Protein AF-A0A017HQA5-F1 (afdb_monomer_lite)

Radius of gyration: 34.14 Å; chains: 1; bounding box: 78×92×101 Å

Structure (mmCIF, N/CA/C/O backbone):
data_AF-A0A017HQA5-F1
#
_entry.id   AF-A0A017HQA5-F1
#
loop_
_atom_site.group_PDB
_atom_site.id
_atom_site.type_symbol
_atom_site.label_atom_id
_atom_site.label_alt_id
_atom_site.label_comp_id
_atom_site.label_asym_id
_atom_site.label_entity_id
_atom_site.label_seq_id
_atom_site.pdbx_PDB_ins_code
_atom_site.Cartn_x
_atom_site.Cartn_y
_atom_site.Cartn_z
_atom_site.occupancy
_atom_site.B_iso_or_equiv
_atom_site.auth_seq_id
_atom_site.auth_comp_id
_atom_site.auth_asym_id
_atom_site.auth_atom_id
_atom_site.pdbx_PDB_model_num
ATOM 1 N N . MET A 1 1 ? -9.708 12.525 31.721 1.00 75.81 1 MET A N 1
ATOM 2 C CA . MET A 1 1 ? -10.571 11.351 31.418 1.00 75.81 1 MET A CA 1
ATOM 3 C C . MET A 1 1 ? -10.784 11.316 29.911 1.00 75.81 1 MET A C 1
ATOM 5 O O . MET A 1 1 ? -10.902 12.390 29.334 1.00 75.81 1 MET A O 1
ATOM 9 N N . VAL A 1 2 ? -10.803 10.140 29.279 1.00 85.31 2 VAL A N 1
ATOM 10 C CA . VAL A 1 2 ? -11.049 10.003 27.831 1.00 85.31 2 VAL A CA 1
ATOM 11 C C . VAL A 1 2 ? -12.252 9.086 27.614 1.00 85.31 2 VAL A C 1
ATOM 13 O O . VAL A 1 2 ? -12.322 8.033 28.242 1.00 85.31 2 VAL A O 1
ATOM 16 N N . ASN A 1 3 ? -13.196 9.487 26.760 1.00 84.00 3 ASN A N 1
ATOM 17 C CA . ASN A 1 3 ? -14.328 8.661 26.336 1.00 84.00 3 ASN A CA 1
ATOM 18 C C . ASN A 1 3 ? -14.228 8.397 24.829 1.00 84.00 3 ASN A C 1
ATOM 20 O O . ASN A 1 3 ? -14.405 9.314 24.028 1.00 84.00 3 ASN A O 1
ATOM 24 N N . SER A 1 4 ? -13.961 7.144 24.461 1.00 80.88 4 SER A N 1
ATOM 25 C CA . SER A 1 4 ? -13.794 6.682 23.076 1.00 80.88 4 SER A CA 1
ATOM 26 C C . SER A 1 4 ? -14.919 5.785 22.572 1.00 80.88 4 SER A C 1
ATOM 28 O O . SER A 1 4 ? -14.740 5.077 21.587 1.00 80.88 4 SER A O 1
ATOM 30 N N . THR A 1 5 ? -16.093 5.823 23.207 1.00 75.62 5 THR A N 1
ATOM 31 C CA . THR A 1 5 ? -17.239 4.988 22.800 1.00 75.62 5 THR A CA 1
ATOM 32 C C . THR A 1 5 ? -17.680 5.267 21.353 1.00 75.62 5 THR A C 1
ATOM 34 O O . THR A 1 5 ? -18.216 4.387 20.690 1.00 75.62 5 THR A O 1
ATOM 37 N N . ASN A 1 6 ? -17.428 6.481 20.847 1.00 78.62 6 ASN A N 1
ATOM 38 C CA . ASN A 1 6 ? -17.595 6.843 19.442 1.00 78.62 6 ASN A CA 1
ATOM 39 C C . ASN A 1 6 ? -16.247 7.320 18.860 1.00 78.62 6 ASN A C 1
ATOM 41 O O . ASN A 1 6 ? -15.822 8.429 19.190 1.00 78.62 6 ASN A O 1
ATOM 45 N N . PRO A 1 7 ? -15.591 6.547 17.973 1.00 81.56 7 PRO A N 1
ATOM 46 C CA . PRO A 1 7 ? -14.342 6.950 17.324 1.00 81.56 7 PRO A CA 1
ATOM 47 C C . PRO A 1 7 ? -14.441 8.259 16.532 1.00 81.56 7 PRO A C 1
ATOM 49 O O . PRO A 1 7 ? -13.466 8.998 16.470 1.00 81.56 7 PRO A O 1
ATOM 52 N N . ALA A 1 8 ? -15.610 8.589 15.973 1.00 81.75 8 ALA A N 1
ATOM 53 C CA . ALA A 1 8 ? -15.820 9.846 15.249 1.00 81.75 8 ALA A CA 1
ATOM 54 C C . ALA A 1 8 ? -15.959 11.068 16.178 1.00 81.75 8 ALA A C 1
ATOM 56 O O . ALA A 1 8 ? -15.953 12.209 15.722 1.00 81.75 8 ALA A O 1
ATOM 57 N N . ALA A 1 9 ? -16.102 10.844 17.486 1.00 87.12 9 ALA A N 1
ATOM 58 C CA . ALA A 1 9 ? -16.294 11.888 18.482 1.00 87.12 9 ALA A CA 1
ATOM 59 C C . ALA A 1 9 ? -15.669 11.481 19.825 1.00 87.12 9 ALA A C 1
ATOM 61 O O . ALA A 1 9 ? -16.358 11.361 20.840 1.00 87.12 9 ALA A O 1
ATOM 62 N N . VAL A 1 10 ? -14.352 11.260 19.834 1.00 90.56 10 VAL A N 1
ATOM 63 C CA . VAL A 1 10 ? -13.620 10.929 21.061 1.00 90.56 10 VAL A CA 1
ATOM 64 C C . VAL A 1 10 ? -13.507 12.179 21.922 1.00 90.56 10 VAL A C 1
ATOM 66 O O . VAL A 1 10 ? -12.985 13.204 21.480 1.00 90.56 10 VAL A O 1
ATOM 69 N N . VAL A 1 11 ? -13.992 12.091 23.159 1.00 93.44 11 VAL A N 1
ATOM 70 C CA . VAL A 1 11 ? -14.044 13.218 24.096 1.00 93.44 11 VAL A CA 1
ATOM 71 C C . VAL A 1 11 ? -12.871 13.146 25.066 1.00 93.44 11 VAL A C 1
ATOM 73 O O . VAL A 1 11 ? -12.686 12.146 25.764 1.00 93.44 11 VAL A O 1
ATOM 76 N N . PHE A 1 12 ? -12.119 14.238 25.159 1.00 94.81 12 PHE A N 1
ATOM 77 C CA . PHE A 1 12 ? -11.008 14.417 26.087 1.00 94.81 12 PHE A CA 1
ATOM 78 C C . PHE A 1 12 ? -11.384 15.457 27.137 1.00 94.81 12 PHE A C 1
ATOM 80 O O . PHE A 1 12 ? -11.671 16.601 26.803 1.00 94.81 12 PHE A O 1
ATOM 87 N N . GLN A 1 13 ? -11.364 15.064 28.409 1.00 95.06 13 GLN A N 1
ATOM 88 C CA . GLN A 1 13 ? -11.555 15.958 29.550 1.00 95.06 13 GLN A CA 1
ATOM 89 C C . GLN A 1 13 ? -10.198 16.405 30.089 1.00 95.06 13 GLN A C 1
ATOM 91 O O . GLN A 1 13 ? -9.410 15.562 30.543 1.00 95.06 13 GLN A O 1
ATOM 96 N N . VAL A 1 14 ? -9.987 17.719 30.109 1.00 94.25 14 VAL A N 1
ATOM 97 C CA . VAL A 1 14 ? -8.824 18.385 30.694 1.00 94.25 14 VAL A CA 1
ATOM 98 C C . VAL A 1 14 ? -9.236 18.984 32.037 1.00 94.25 14 VAL A C 1
ATOM 100 O O . VAL A 1 14 ? -10.282 19.617 32.147 1.00 94.25 14 VAL A O 1
ATOM 103 N N . ASN A 1 15 ? -8.434 18.747 33.073 1.00 92.50 15 ASN A N 1
ATOM 104 C CA . ASN A 1 15 ? -8.680 19.227 34.432 1.00 92.50 15 ASN A CA 1
ATOM 105 C C . ASN A 1 15 ? -7.419 19.906 34.970 1.00 92.50 15 ASN A C 1
ATOM 107 O O . ASN A 1 15 ? -6.316 19.549 34.560 1.00 92.50 15 ASN A O 1
ATOM 111 N N . GLY A 1 16 ? -7.590 20.817 35.931 1.00 91.12 16 GLY A N 1
ATOM 112 C CA . GLY A 1 16 ? -6.470 21.447 36.636 1.00 91.12 16 GLY A CA 1
ATOM 113 C C . GLY A 1 16 ? -5.692 22.457 35.795 1.00 91.12 16 GLY A C 1
ATOM 114 O O . GLY A 1 16 ? -4.492 22.600 35.992 1.00 91.12 16 GLY A O 1
ATOM 115 N N . LEU A 1 17 ? -6.357 23.120 34.844 1.00 91.56 17 LEU A N 1
ATOM 116 C CA . LEU A 1 17 ? -5.768 24.269 34.162 1.00 91.56 17 LEU A CA 1
ATOM 117 C C . LEU A 1 17 ? -5.743 25.469 35.103 1.00 91.56 17 LEU A C 1
ATOM 119 O O . LEU A 1 17 ? -6.729 25.725 35.797 1.00 91.56 17 LEU A O 1
ATOM 123 N N . ASP A 1 18 ? -4.628 26.190 35.092 1.00 90.75 18 ASP A N 1
ATOM 124 C CA . ASP A 1 18 ? -4.536 27.500 35.722 1.00 90.75 18 ASP A CA 1
ATOM 125 C C . ASP A 1 18 ? -5.281 28.548 34.872 1.00 90.75 18 ASP A C 1
ATOM 127 O O . ASP A 1 18 ? -5.543 28.364 33.679 1.00 90.75 18 ASP A O 1
ATOM 131 N N . SER A 1 19 ? -5.670 29.638 35.516 1.00 90.81 19 SER A N 1
ATOM 132 C CA . SER A 1 19 ? -6.406 30.763 34.948 1.00 90.81 19 SER A CA 1
ATOM 133 C C . SER A 1 19 ? -5.619 31.579 33.918 1.00 90.81 19 SER A C 1
ATOM 135 O O . SER A 1 19 ? -6.230 32.309 33.139 1.00 90.81 19 SER A O 1
ATOM 137 N N . ASP A 1 20 ? -4.294 31.450 33.892 1.00 92.25 20 ASP A N 1
ATOM 138 C CA . ASP A 1 20 ? -3.373 32.198 33.029 1.00 92.25 20 ASP A CA 1
ATOM 139 C C . ASP A 1 20 ? -2.928 31.431 31.766 1.00 92.25 20 ASP A C 1
ATOM 141 O O . ASP A 1 20 ? -2.154 31.953 30.956 1.00 92.25 20 ASP A O 1
ATOM 145 N N . ILE A 1 21 ? -3.448 30.217 31.537 1.00 94.62 21 ILE A N 1
ATOM 146 C CA . ILE A 1 21 ? -3.132 29.422 30.343 1.00 94.62 21 ILE A CA 1
ATOM 147 C C . ILE A 1 21 ? -3.603 30.141 29.070 1.00 94.62 21 ILE A C 1
ATOM 149 O O . ILE A 1 21 ? -4.790 30.395 28.873 1.00 94.62 21 ILE A O 1
ATOM 153 N N . GLN A 1 22 ? -2.663 30.395 28.155 1.00 94.50 22 GLN A N 1
ATOM 154 C CA . GLN A 1 22 ? -2.901 31.098 26.890 1.00 94.50 22 GLN A CA 1
ATOM 155 C C . GLN A 1 22 ? -3.155 30.147 25.723 1.00 94.50 22 GLN A C 1
ATOM 157 O O . GLN A 1 22 ? -3.955 30.437 24.834 1.00 94.50 22 GLN A O 1
ATOM 162 N N . THR A 1 23 ? -2.450 29.012 25.682 1.00 95.38 23 THR A N 1
ATOM 163 C CA . THR A 1 23 ? -2.577 28.063 24.568 1.00 95.38 23 THR A CA 1
ATOM 164 C C . THR A 1 23 ? -2.607 26.625 25.047 1.00 95.38 23 THR A C 1
ATOM 166 O O . THR A 1 23 ? -1.906 26.241 25.984 1.00 95.38 23 THR A O 1
ATOM 169 N N . ILE A 1 24 ? -3.417 25.830 24.353 1.00 96.62 24 ILE A N 1
ATOM 170 C CA . ILE A 1 24 ? -3.541 24.392 24.543 1.00 96.62 24 ILE A CA 1
ATOM 171 C C . ILE A 1 24 ? -3.393 23.759 23.167 1.00 96.62 24 ILE A C 1
ATOM 173 O O . ILE A 1 24 ? -4.122 24.096 22.230 1.00 96.62 24 ILE A O 1
ATOM 177 N N . THR A 1 25 ? -2.446 22.838 23.049 1.00 97.19 25 THR A N 1
ATOM 178 C CA . THR A 1 25 ? -2.226 22.068 21.828 1.00 97.19 25 THR A CA 1
ATOM 179 C C . THR A 1 25 ? -2.248 20.578 22.123 1.00 97.19 25 THR A C 1
ATOM 181 O O . THR A 1 25 ? -1.832 20.148 23.198 1.00 97.19 25 THR A O 1
ATOM 184 N N . VAL A 1 26 ? -2.740 19.786 21.175 1.00 96.44 26 VAL A N 1
ATOM 185 C CA . VAL A 1 26 ? -2.754 18.324 21.254 1.00 96.44 26 VAL A CA 1
ATOM 186 C C . VAL A 1 26 ? -2.064 17.733 20.033 1.00 96.44 26 VAL A C 1
ATOM 188 O O . VAL A 1 26 ? -2.249 18.220 18.922 1.00 96.44 26 VAL A O 1
ATOM 191 N N . SER A 1 27 ? -1.289 16.672 20.220 1.00 95.06 27 SER A N 1
ATOM 192 C CA . SER A 1 27 ? -0.818 15.818 19.131 1.00 95.06 27 SER A CA 1
ATOM 193 C C . SER A 1 27 ? -1.185 14.362 19.387 1.00 95.06 27 SER A C 1
ATOM 195 O O . SER A 1 27 ? -1.271 13.916 20.531 1.00 95.06 27 SER A O 1
ATOM 197 N N . PHE A 1 28 ? -1.400 13.609 18.310 1.00 93.25 28 PHE A N 1
ATOM 198 C CA . PHE A 1 28 ? -1.734 12.186 18.365 1.00 93.25 28 PHE A CA 1
ATOM 199 C C . PHE A 1 28 ? -0.606 11.367 17.746 1.00 93.25 28 PHE A C 1
ATOM 201 O O . PHE A 1 28 ? -0.138 11.691 16.657 1.00 93.25 28 PHE A O 1
ATOM 208 N N . ASN A 1 29 ? -0.149 10.322 18.442 1.00 90.00 29 ASN A N 1
ATOM 209 C CA . ASN A 1 29 ? 0.908 9.406 17.989 1.00 90.00 29 ASN A CA 1
ATOM 210 C C . ASN A 1 29 ? 2.200 10.114 17.526 1.00 90.00 29 ASN A C 1
ATOM 212 O O . ASN A 1 29 ? 2.869 9.663 16.600 1.00 90.00 29 ASN A O 1
ATOM 216 N N . GLY A 1 30 ? 2.547 11.243 18.157 1.00 87.44 30 GLY A N 1
ATOM 217 C CA . GLY A 1 30 ? 3.719 12.047 17.788 1.00 87.44 30 GLY A CA 1
ATOM 218 C C . GLY A 1 30 ? 3.554 12.878 16.508 1.00 87.44 30 GLY A C 1
ATOM 219 O O . GLY A 1 30 ? 4.540 13.413 16.008 1.00 87.44 30 GLY A O 1
ATOM 220 N N . GLY A 1 31 ? 2.332 12.987 15.979 1.00 89.75 31 GLY A N 1
ATOM 221 C CA . GLY A 1 31 ? 2.004 13.833 14.835 1.00 89.75 31 GLY A CA 1
ATOM 222 C C . GLY A 1 31 ? 2.080 15.335 15.131 1.00 89.75 31 GLY A C 1
ATOM 223 O O . GLY A 1 31 ? 2.508 15.776 16.199 1.00 89.75 31 GLY A O 1
ATOM 224 N N . THR A 1 32 ? 1.646 16.138 14.160 1.00 92.88 32 THR A N 1
ATOM 225 C CA . THR A 1 32 ? 1.611 17.601 14.274 1.00 92.88 32 THR A CA 1
ATOM 226 C C . THR A 1 32 ? 0.712 18.043 15.430 1.00 92.88 32 THR A C 1
ATOM 228 O O . THR A 1 32 ? -0.376 17.504 15.619 1.00 92.88 32 THR A O 1
ATOM 231 N N . ALA A 1 33 ? 1.174 19.023 16.211 1.00 94.50 33 ALA A N 1
ATOM 232 C CA . ALA A 1 33 ? 0.385 19.609 17.286 1.00 94.50 33 ALA A CA 1
ATOM 233 C C . ALA A 1 33 ? -0.675 20.565 16.723 1.00 94.50 33 ALA A C 1
ATOM 235 O O . ALA A 1 33 ? -0.372 21.438 15.910 1.00 94.50 33 ALA A O 1
ATOM 236 N N . GLU A 1 34 ? -1.907 20.418 17.192 1.00 95.56 34 GLU A N 1
ATOM 237 C CA . GLU A 1 34 ? -3.057 21.227 16.803 1.00 95.56 34 GLU A CA 1
ATOM 238 C C . GLU A 1 34 ? -3.574 22.024 17.992 1.00 95.56 34 GLU A C 1
ATOM 240 O O . GLU A 1 34 ? -3.666 21.496 19.100 1.00 95.56 34 GLU A O 1
ATOM 245 N N . ALA A 1 35 ? -3.980 23.273 17.766 1.00 95.56 35 ALA A N 1
ATOM 246 C CA . ALA A 1 35 ? -4.669 24.049 18.788 1.00 95.56 35 ALA A CA 1
ATOM 247 C C . ALA A 1 35 ? -6.052 23.450 19.095 1.00 95.56 35 ALA A C 1
ATOM 249 O O . ALA A 1 35 ? -6.793 23.043 18.191 1.00 95.56 35 ALA A O 1
ATOM 250 N N . VAL A 1 36 ? -6.413 23.421 20.377 1.00 95.75 36 VAL A N 1
ATOM 251 C CA . VAL A 1 36 ? -7.738 22.997 20.840 1.00 95.75 36 VAL A CA 1
ATOM 252 C C . VAL A 1 36 ? -8.373 24.077 21.697 1.00 95.75 36 VAL A C 1
ATOM 254 O O . VAL A 1 36 ? -7.714 24.729 22.503 1.00 95.75 36 VAL A O 1
ATOM 257 N N . THR A 1 37 ? -9.680 24.237 21.536 1.00 94.44 37 THR A N 1
ATOM 258 C CA . THR A 1 37 ? -10.511 25.042 22.427 1.00 94.44 37 THR A CA 1
ATOM 259 C C . THR A 1 37 ? -11.331 24.092 23.282 1.00 94.44 37 THR A C 1
ATOM 261 O O . THR A 1 37 ? -11.856 23.100 22.771 1.00 94.44 37 THR A O 1
ATOM 264 N N . LEU A 1 38 ? -11.412 24.383 24.578 1.00 94.75 38 LEU A N 1
ATOM 265 C CA . LEU A 1 38 ? -12.225 23.611 25.504 1.00 94.75 38 LEU A CA 1
ATOM 266 C C . LEU A 1 38 ? -13.645 24.175 25.567 1.00 94.75 38 LEU A C 1
ATOM 268 O O . LEU A 1 38 ? -13.845 25.386 25.473 1.00 94.75 38 LEU A O 1
ATOM 272 N N . ASP A 1 39 ? -14.626 23.295 25.734 1.00 94.12 39 ASP A N 1
ATOM 273 C CA . ASP A 1 39 ? -15.993 23.678 26.067 1.00 94.12 39 ASP A CA 1
ATOM 274 C C . ASP A 1 39 ? -16.103 24.176 27.522 1.00 94.12 39 ASP A C 1
ATOM 276 O O . ASP A 1 39 ? -15.140 24.160 28.295 1.00 94.12 39 ASP A O 1
ATOM 280 N N . ALA A 1 40 ? -17.304 24.607 27.917 1.00 92.44 40 ALA A N 1
ATOM 281 C CA . ALA A 1 40 ? -17.578 25.103 29.269 1.00 92.44 40 ALA A CA 1
ATOM 282 C C . ALA A 1 40 ? -17.331 24.055 30.373 1.00 92.44 40 ALA A C 1
ATOM 284 O O . ALA A 1 40 ? -17.297 24.393 31.554 1.00 92.44 40 ALA A O 1
ATOM 285 N N . GLN A 1 41 ? -17.178 22.783 30.004 1.00 93.19 41 GLN A N 1
ATOM 286 C CA . GLN A 1 41 ? -16.882 21.681 30.904 1.00 93.19 41 GLN A CA 1
ATOM 287 C C . GLN A 1 41 ? -15.404 21.276 30.858 1.00 93.19 41 GLN A C 1
ATOM 289 O O . GLN A 1 41 ? -15.051 20.291 31.500 1.00 93.19 41 GLN A O 1
ATOM 294 N N . GLY A 1 42 ? -14.534 21.998 30.145 1.00 94.19 42 GLY A N 1
ATOM 295 C CA . GLY A 1 42 ? -13.107 21.685 30.045 1.00 94.19 42 GLY A CA 1
ATOM 296 C C . GLY A 1 42 ? -12.798 20.528 29.091 1.00 94.19 42 GLY A C 1
ATOM 297 O O . GLY A 1 42 ? -11.811 19.814 29.285 1.00 94.19 42 GLY A O 1
ATOM 298 N N . ARG A 1 43 ? -13.643 20.288 28.083 1.00 95.69 43 ARG A N 1
ATOM 299 C CA . ARG A 1 43 ? -13.491 19.167 27.147 1.00 95.69 43 ARG A CA 1
ATOM 300 C C . ARG A 1 43 ? -13.233 19.630 25.731 1.00 95.69 43 ARG A C 1
ATOM 302 O O . ARG A 1 43 ? -13.685 20.688 25.316 1.00 95.69 43 ARG A O 1
ATOM 309 N N . PHE A 1 44 ? -12.588 18.775 24.955 1.00 95.62 44 PHE A N 1
ATOM 310 C CA . PHE A 1 44 ? -12.572 18.890 23.504 1.00 95.62 44 PHE A CA 1
ATOM 311 C C . PHE A 1 44 ? -12.888 17.540 22.866 1.00 95.62 44 PHE A C 1
ATOM 313 O O . PHE A 1 44 ? -12.717 16.486 23.481 1.00 95.62 44 PHE A O 1
ATOM 320 N N . THR A 1 45 ? -13.356 17.584 21.621 1.00 93.69 45 THR A N 1
ATOM 321 C CA . THR A 1 45 ? -13.686 16.390 20.837 1.00 93.69 45 THR A CA 1
ATOM 322 C C . THR A 1 45 ? -12.769 16.290 19.624 1.00 93.69 45 THR A C 1
ATOM 324 O O . THR A 1 45 ? -12.423 17.307 19.006 1.00 93.69 45 THR A O 1
ATOM 327 N N . ARG A 1 46 ? -12.366 15.064 19.281 1.00 93.56 46 ARG A N 1
ATOM 328 C CA . ARG A 1 46 ? -11.615 14.760 18.062 1.00 93.56 46 ARG A CA 1
ATOM 329 C C . ARG A 1 46 ? -12.171 13.533 17.355 1.00 93.56 46 ARG A C 1
ATOM 331 O O . ARG A 1 46 ? -12.540 12.550 17.995 1.00 93.56 46 ARG A O 1
ATOM 338 N N . ASP A 1 47 ? -12.205 13.620 16.032 1.00 87.62 47 ASP A N 1
ATOM 339 C CA . ASP A 1 47 ? -12.486 12.486 15.165 1.00 87.62 47 ASP A CA 1
ATOM 340 C C . ASP A 1 47 ? -11.210 11.650 15.029 1.00 87.62 47 ASP A C 1
ATOM 342 O O . ASP A 1 47 ? -10.216 12.082 14.444 1.00 87.62 47 ASP A O 1
ATOM 346 N N . LEU A 1 48 ? -11.238 10.462 15.621 1.00 86.69 48 LEU A N 1
ATOM 347 C CA . LEU A 1 48 ? -10.192 9.452 15.536 1.00 86.69 48 LEU A CA 1
ATOM 348 C C . LEU A 1 48 ? -10.697 8.209 14.788 1.00 86.69 48 LEU A C 1
ATOM 350 O O . LEU A 1 48 ? -10.113 7.141 14.927 1.00 86.69 48 LEU A O 1
ATOM 354 N N . SER A 1 49 ? -11.760 8.321 13.983 1.00 76.25 49 SER A N 1
ATOM 355 C CA . SER A 1 49 ? -12.348 7.203 13.226 1.00 76.25 49 SER A CA 1
ATOM 356 C C . SER A 1 49 ? -11.413 6.625 12.159 1.00 76.25 49 SER A C 1
ATOM 358 O O . SER A 1 49 ? -11.559 5.470 11.761 1.00 76.25 49 SER A O 1
ATOM 360 N N . SER A 1 50 ? -10.421 7.410 11.733 1.00 75.31 50 SER A N 1
ATOM 361 C CA . SER A 1 50 ? -9.325 6.979 10.857 1.00 75.31 50 SER A CA 1
ATOM 362 C C . SER A 1 50 ? -8.179 6.282 11.599 1.00 75.31 50 SER A C 1
ATOM 364 O O . SER A 1 50 ? -7.242 5.801 10.964 1.00 75.31 50 SER A O 1
ATOM 366 N N . GLN A 1 51 ? -8.223 6.256 12.932 1.00 79.50 51 GLN A N 1
ATOM 367 C CA . GLN A 1 51 ? -7.228 5.621 13.787 1.00 79.50 51 GLN A CA 1
ATOM 368 C C . GLN A 1 51 ? -7.770 4.296 14.329 1.00 79.50 51 GLN A C 1
ATOM 370 O O . GLN A 1 51 ? -8.977 4.077 14.418 1.00 79.50 51 GLN A O 1
ATOM 375 N N . ALA A 1 52 ? -6.860 3.413 14.721 1.00 74.00 52 ALA A N 1
ATOM 376 C CA . ALA A 1 52 ? -7.178 2.109 15.277 1.00 74.00 52 ALA A CA 1
ATOM 377 C C . ALA A 1 52 ? -6.189 1.732 16.377 1.00 74.00 52 ALA A C 1
ATOM 379 O O . ALA A 1 52 ? -5.033 2.160 16.355 1.00 74.00 52 ALA A O 1
ATOM 380 N N . GLY A 1 53 ? -6.638 0.904 17.320 1.00 74.19 53 GLY A N 1
ATOM 381 C CA . GLY A 1 53 ? -5.791 0.424 18.405 1.00 74.19 53 GLY A CA 1
ATOM 382 C C . GLY A 1 53 ? -5.425 1.535 19.390 1.00 74.19 53 GLY A C 1
ATOM 383 O O . GLY A 1 53 ? -6.219 2.439 19.655 1.00 74.19 53 GLY A O 1
ATOM 384 N N . THR A 1 54 ? -4.238 1.446 19.989 1.00 85.75 54 THR A N 1
ATOM 385 C CA . THR A 1 54 ? -3.791 2.411 21.001 1.00 85.75 54 THR A CA 1
ATOM 386 C C . THR A 1 54 ? -3.317 3.704 20.346 1.00 85.75 54 THR A C 1
ATOM 388 O O . THR A 1 54 ? -2.291 3.731 19.671 1.00 85.75 54 THR A O 1
ATOM 391 N N . VAL A 1 55 ? -4.035 4.791 20.610 1.00 90.56 55 VAL A N 1
ATOM 392 C CA . VAL A 1 55 ? -3.654 6.156 20.249 1.00 90.56 55 VAL A CA 1
ATOM 393 C C . VAL A 1 55 ? -3.123 6.869 21.489 1.00 90.56 55 VAL A C 1
ATOM 395 O O . VAL A 1 55 ? -3.778 6.893 22.532 1.00 90.56 55 VAL A O 1
ATOM 398 N N . THR A 1 56 ? -1.949 7.486 21.375 1.00 93.75 56 THR A N 1
ATOM 399 C CA . THR A 1 56 ? -1.371 8.336 22.424 1.00 93.75 56 THR A CA 1
ATOM 400 C C . THR A 1 56 ? -1.657 9.796 22.106 1.00 93.75 56 THR A C 1
ATOM 402 O O . THR A 1 56 ? -1.148 10.323 21.118 1.00 93.75 56 THR A O 1
ATOM 405 N N . ALA A 1 57 ? -2.446 10.455 22.950 1.00 95.00 57 ALA A N 1
ATOM 406 C CA . ALA A 1 57 ? -2.670 11.892 22.909 1.00 95.00 57 ALA A CA 1
ATOM 407 C C . ALA A 1 57 ? -1.670 12.590 23.839 1.00 95.00 57 ALA A C 1
ATOM 409 O O . ALA A 1 57 ? -1.630 12.291 25.033 1.00 95.00 57 ALA A O 1
ATOM 410 N N . ASN A 1 58 ? -0.877 13.516 23.306 1.00 96.06 58 ASN A N 1
ATOM 411 C CA . ASN A 1 58 ? 0.012 14.378 24.077 1.00 96.06 58 ASN A CA 1
ATOM 412 C C . ASN A 1 58 ? -0.560 15.796 24.097 1.00 96.06 58 ASN A C 1
ATOM 414 O O . ASN A 1 58 ? -0.725 16.411 23.045 1.00 96.06 58 ASN A O 1
ATOM 418 N N . LEU A 1 59 ? -0.874 16.296 25.286 1.00 96.12 59 LEU A N 1
ATOM 419 C CA . LEU A 1 59 ? -1.391 17.637 25.508 1.00 96.12 59 LEU A CA 1
ATOM 420 C C . LEU A 1 59 ? -0.257 18.523 26.016 1.00 96.12 59 LEU A C 1
ATOM 422 O O . LEU A 1 59 ? 0.411 18.174 26.989 1.00 96.12 59 LEU A O 1
ATOM 426 N N . VAL A 1 60 ? -0.076 19.683 25.394 1.00 96.75 60 VAL A N 1
ATOM 427 C CA . VAL A 1 60 ? 0.887 20.705 25.813 1.00 96.75 60 VAL A CA 1
ATOM 428 C C . VAL A 1 60 ? 0.141 22.006 26.059 1.00 96.75 60 VAL A C 1
ATOM 430 O O . VAL A 1 60 ? -0.601 22.473 25.192 1.00 96.75 60 VAL A O 1
ATOM 433 N N . VAL A 1 61 ? 0.358 22.591 27.234 1.00 96.69 61 VAL A N 1
ATOM 434 C CA . VAL A 1 61 ? -0.194 23.890 27.631 1.00 96.69 61 VAL A CA 1
ATOM 435 C C . VAL A 1 61 ? 0.919 24.907 27.826 1.00 96.69 61 VAL A C 1
ATOM 437 O O . VAL A 1 61 ? 2.055 24.537 28.140 1.00 96.69 61 VAL A O 1
ATOM 440 N N . LYS A 1 62 ? 0.584 26.183 27.635 1.00 96.38 62 LYS A N 1
ATOM 441 C CA . LYS A 1 62 ? 1.518 27.298 27.780 1.00 96.38 62 LYS A CA 1
ATOM 442 C C . LYS A 1 62 ? 0.830 28.532 28.360 1.00 96.38 62 LYS A C 1
ATOM 444 O O . LYS A 1 62 ? -0.260 28.873 27.892 1.00 96.38 62 LYS A O 1
ATOM 449 N N . ASP A 1 63 ? 1.468 29.174 29.332 1.00 95.69 63 ASP A N 1
ATOM 450 C CA . ASP A 1 63 ? 0.990 30.394 30.004 1.00 95.69 63 ASP A CA 1
ATOM 451 C C . ASP A 1 63 ? 1.465 31.687 29.299 1.00 95.69 63 ASP A C 1
ATOM 453 O O . ASP A 1 63 ? 2.071 31.647 28.218 1.00 95.69 63 ASP A O 1
ATOM 457 N N . ASP A 1 64 ? 1.153 32.842 29.891 1.00 93.00 64 ASP A N 1
ATOM 458 C CA . ASP A 1 64 ? 1.528 34.179 29.408 1.00 93.00 64 ASP A CA 1
ATOM 459 C C . ASP A 1 64 ? 3.016 34.516 29.624 1.00 93.00 64 ASP A C 1
ATOM 461 O O . ASP A 1 64 ? 3.606 35.266 28.841 1.00 93.00 64 ASP A O 1
ATOM 465 N N . ALA A 1 65 ? 3.644 33.886 30.616 1.00 93.62 65 ALA A N 1
ATOM 466 C CA . ALA A 1 65 ? 5.079 33.907 30.871 1.00 93.62 65 ALA A CA 1
ATOM 467 C C . ALA A 1 65 ? 5.875 32.928 29.987 1.00 93.62 65 ALA A C 1
ATOM 469 O O . ALA A 1 65 ? 7.104 32.865 30.085 1.00 93.62 65 ALA A O 1
ATOM 470 N N . ASN A 1 66 ? 5.204 32.211 29.076 1.00 91.12 66 ASN A N 1
ATOM 471 C CA . ASN A 1 66 ? 5.791 31.272 28.125 1.00 91.12 66 ASN A CA 1
ATOM 472 C C . ASN A 1 66 ? 6.362 29.986 28.777 1.00 91.12 66 ASN A C 1
ATOM 474 O O . ASN A 1 66 ? 7.156 29.283 28.141 1.00 91.12 66 ASN A O 1
ATOM 478 N N . ASN A 1 67 ? 5.950 29.642 29.999 1.00 95.00 67 ASN A N 1
ATOM 479 C CA . ASN A 1 67 ? 6.223 28.346 30.620 1.00 95.00 67 ASN A CA 1
ATOM 480 C C . ASN A 1 67 ? 5.368 27.254 29.970 1.00 95.00 67 ASN A C 1
ATOM 482 O O . ASN A 1 67 ? 4.268 27.512 29.485 1.00 95.00 67 ASN A O 1
ATOM 486 N N . THR A 1 68 ? 5.865 26.016 29.958 1.00 95.94 68 THR A N 1
ATOM 487 C CA . THR A 1 68 ? 5.185 24.881 29.316 1.00 95.94 68 THR A CA 1
ATOM 488 C C . THR A 1 68 ? 5.002 23.716 30.271 1.00 95.94 68 THR A C 1
ATOM 490 O O . THR A 1 68 ? 5.956 23.311 30.937 1.00 95.94 68 THR A O 1
ATOM 493 N N . ALA A 1 69 ? 3.824 23.102 30.239 1.00 95.94 69 ALA A N 1
ATOM 494 C CA . ALA A 1 69 ? 3.559 21.818 30.877 1.00 95.94 69 ALA A CA 1
ATOM 495 C C . ALA A 1 69 ? 2.989 20.830 29.853 1.00 95.94 69 ALA A C 1
ATOM 497 O O . ALA A 1 69 ? 2.362 21.227 28.869 1.00 95.94 69 ALA A O 1
ATOM 498 N N . SER A 1 70 ? 3.219 19.535 30.074 1.00 95.00 70 SER A N 1
ATOM 499 C CA . SER A 1 70 ? 2.702 18.486 29.194 1.00 95.00 70 SER A CA 1
ATOM 500 C C . SER A 1 70 ? 2.173 17.296 29.976 1.00 95.00 70 SER A C 1
ATOM 502 O O . SER A 1 70 ? 2.629 17.002 31.081 1.00 95.00 70 SER A O 1
ATOM 504 N N . THR A 1 71 ? 1.194 16.617 29.392 1.00 95.62 71 THR A N 1
ATOM 505 C CA . THR A 1 71 ? 0.650 15.365 29.907 1.00 95.62 71 THR A CA 1
ATOM 506 C C . THR A 1 71 ? 0.225 14.483 28.746 1.00 95.62 71 THR A C 1
ATOM 508 O O . THR A 1 71 ? -0.073 14.973 27.658 1.00 95.62 71 THR A O 1
ATOM 511 N N . SER A 1 72 ? 0.176 13.175 28.973 1.00 93.88 72 SER A N 1
ATOM 512 C CA . SER A 1 72 ? -0.257 12.227 27.953 1.00 93.88 72 SER A CA 1
ATOM 513 C C . SER A 1 72 ? -1.368 11.327 28.464 1.00 93.88 72 SER A C 1
ATOM 515 O O . SER A 1 72 ? -1.449 11.007 29.650 1.00 93.88 72 SER A O 1
ATOM 517 N N . ALA A 1 73 ? -2.235 10.926 27.543 1.00 92.50 73 ALA A N 1
ATOM 518 C CA . ALA A 1 73 ? -3.259 9.925 27.771 1.00 92.50 73 ALA A CA 1
ATOM 519 C C . ALA A 1 73 ? -3.243 8.930 26.614 1.00 92.50 73 ALA A C 1
ATOM 521 O O . ALA A 1 73 ? -3.103 9.314 25.452 1.00 92.50 73 ALA A O 1
ATOM 522 N N . THR A 1 74 ? -3.411 7.653 26.931 1.00 90.00 74 THR A N 1
ATOM 523 C CA . THR A 1 74 ? -3.622 6.613 25.930 1.00 90.00 74 THR A CA 1
ATOM 524 C C . THR A 1 74 ? -5.106 6.297 25.838 1.00 90.00 74 THR A C 1
ATOM 526 O O . THR A 1 74 ? -5.823 6.263 26.839 1.00 90.00 74 THR A O 1
ATOM 529 N N . VAL A 1 75 ? -5.579 6.094 24.615 1.00 86.56 75 VAL A N 1
ATOM 530 C CA . VAL A 1 75 ? -6.950 5.693 24.337 1.00 86.56 75 VAL A CA 1
ATOM 531 C C . VAL A 1 75 ? -6.937 4.558 23.336 1.00 86.56 75 VAL A C 1
ATOM 533 O O . VAL A 1 75 ? -6.289 4.642 22.295 1.00 86.56 75 VAL A O 1
ATOM 536 N N . THR A 1 76 ? -7.641 3.480 23.654 1.00 80.00 76 THR A N 1
ATOM 537 C CA . THR A 1 76 ? -7.855 2.402 22.695 1.00 80.00 76 THR A CA 1
ATOM 538 C C . THR A 1 76 ? -9.083 2.749 21.875 1.00 80.00 76 THR A C 1
ATOM 540 O O . THR A 1 76 ? -10.199 2.848 22.395 1.00 80.00 76 THR A O 1
ATOM 543 N N . ILE A 1 77 ? -8.861 2.974 20.587 1.00 77.75 77 ILE A N 1
ATOM 544 C CA . ILE A 1 77 ? -9.922 3.144 19.610 1.00 77.75 77 ILE A CA 1
ATOM 545 C C . ILE A 1 77 ? -10.317 1.741 19.168 1.00 77.75 77 ILE A C 1
ATOM 547 O O . ILE A 1 77 ? -9.695 1.145 18.289 1.00 77.75 77 ILE A O 1
ATOM 551 N N . SER A 1 78 ? -11.321 1.192 19.854 1.00 64.44 78 SER A N 1
ATOM 552 C CA . SER A 1 78 ? -12.021 0.009 19.372 1.00 64.44 78 SER A CA 1
ATOM 553 C C . SER A 1 78 ? -12.973 0.462 18.276 1.00 64.44 78 SER A C 1
ATOM 555 O O . SER A 1 78 ? -13.821 1.327 18.490 1.00 64.44 78 SER A O 1
ATOM 557 N N . THR A 1 79 ? -12.841 -0.115 17.093 1.00 60.59 79 THR A N 1
ATOM 558 C CA . THR A 1 79 ? -13.732 0.152 15.960 1.00 60.59 79 THR A CA 1
ATOM 559 C C . THR A 1 79 ? -15.086 -0.554 16.089 1.00 60.59 79 THR A C 1
ATOM 561 O O . THR A 1 79 ? -15.863 -0.537 15.137 1.00 60.59 79 THR A O 1
ATOM 564 N N . GLY A 1 80 ? -15.398 -1.162 17.244 1.00 62.25 80 GLY A N 1
ATOM 565 C CA . GLY A 1 80 ? -16.620 -1.953 17.422 1.00 62.25 80 GLY A CA 1
ATOM 566 C C . GLY A 1 80 ? -16.619 -3.234 16.582 1.00 62.25 80 GLY A C 1
ATOM 567 O O . GLY A 1 80 ? -17.665 -3.639 16.080 1.00 62.25 80 GLY A O 1
ATOM 568 N N . GLY A 1 81 ? -15.438 -3.826 16.388 1.00 75.69 81 GLY A N 1
ATOM 569 C CA . GLY A 1 81 ? -15.229 -5.026 15.583 1.00 75.69 81 GLY A CA 1
ATOM 570 C C . GLY A 1 81 ? -15.524 -6.343 16.305 1.00 75.69 81 GLY A C 1
ATOM 571 O O . GLY A 1 81 ? -15.736 -6.390 17.516 1.00 75.69 81 GLY A O 1
ATOM 572 N N . ASP A 1 82 ? -15.509 -7.426 15.539 1.00 86.69 82 ASP A N 1
ATOM 573 C CA . ASP A 1 82 ? -15.547 -8.800 16.013 1.00 86.69 82 ASP A CA 1
ATOM 574 C C . ASP A 1 82 ? -14.104 -9.307 16.207 1.00 86.69 82 ASP A C 1
ATOM 576 O O . ASP A 1 82 ? -13.355 -9.363 15.229 1.00 86.69 82 ASP A O 1
ATOM 580 N N . PRO A 1 83 ? -13.693 -9.701 17.428 1.00 88.81 83 PRO A N 1
ATOM 581 C CA . PRO A 1 83 ? -12.352 -10.239 17.687 1.00 88.81 83 PRO A CA 1
ATOM 582 C C . PRO A 1 83 ? -12.096 -11.596 17.020 1.00 88.81 83 PRO A C 1
ATOM 584 O O . PRO A 1 83 ? -10.988 -12.116 17.066 1.00 88.81 83 PRO A O 1
ATOM 587 N N . ASN A 1 84 ? -13.121 -12.209 16.430 1.00 93.44 84 ASN A N 1
ATOM 588 C CA . ASN A 1 84 ? -12.997 -13.450 15.683 1.00 93.44 84 ASN A CA 1
ATOM 589 C C . ASN A 1 84 ? -13.019 -13.230 14.165 1.00 93.44 84 ASN A C 1
ATOM 591 O O . ASN A 1 84 ? -12.893 -14.210 13.428 1.00 93.44 84 ASN A O 1
ATOM 595 N N . ALA A 1 85 ? -13.217 -12.002 13.679 1.00 95.56 85 ALA A N 1
ATOM 596 C CA . ALA A 1 85 ? -12.965 -11.648 12.286 1.00 95.56 85 ALA A CA 1
ATOM 597 C C . ALA A 1 85 ? -11.500 -11.214 12.160 1.00 95.56 85 ALA A C 1
ATOM 599 O O . ALA A 1 85 ? -11.041 -10.422 12.971 1.00 95.56 85 ALA A O 1
ATOM 600 N N . ASP A 1 86 ? -10.782 -11.728 11.161 1.00 96.56 86 ASP A N 1
ATOM 601 C CA . ASP A 1 86 ? -9.345 -11.454 11.004 1.00 96.56 86 ASP A CA 1
ATOM 602 C C . ASP A 1 86 ? -9.002 -11.273 9.522 1.00 96.56 86 ASP A C 1
ATOM 604 O O . ASP A 1 86 ? -9.277 -12.159 8.702 1.00 96.56 86 ASP A O 1
ATOM 608 N N . ILE A 1 87 ? -8.470 -10.104 9.155 1.00 97.75 87 ILE A N 1
ATOM 609 C CA . ILE A 1 87 ? -8.120 -9.762 7.775 1.00 97.75 87 ILE A CA 1
ATOM 610 C C . ILE A 1 87 ? -6.660 -10.094 7.459 1.00 97.75 87 ILE A C 1
ATOM 612 O O . ILE A 1 87 ? -5.720 -9.589 8.062 1.00 97.75 87 ILE A O 1
ATOM 616 N N . ALA A 1 88 ? -6.455 -10.838 6.373 1.00 97.81 88 ALA A N 1
ATOM 617 C CA . ALA A 1 88 ? -5.137 -11.055 5.788 1.00 97.81 88 ALA A CA 1
ATOM 618 C C . ALA A 1 88 ? -5.072 -10.533 4.348 1.00 97.81 88 ALA A C 1
ATOM 620 O O . ALA A 1 88 ? -5.957 -10.800 3.528 1.00 97.81 88 ALA A O 1
ATOM 621 N N . VAL A 1 89 ? -3.980 -9.843 4.009 1.00 97.50 89 VAL A N 1
ATOM 622 C CA . VAL A 1 89 ? -3.703 -9.349 2.652 1.00 97.50 89 VAL A CA 1
ATOM 623 C C . VAL A 1 89 ? -2.485 -10.042 2.053 1.00 97.50 89 VAL A C 1
ATOM 625 O O . VAL A 1 89 ? -1.481 -10.283 2.723 1.00 97.50 89 VAL A O 1
ATOM 628 N N . LYS A 1 90 ? -2.574 -10.387 0.767 1.00 96.94 90 LYS A N 1
ATOM 629 C CA . LYS A 1 90 ? -1.482 -11.031 0.038 1.00 96.94 90 LYS A CA 1
ATOM 630 C C . LYS A 1 90 ? -1.448 -10.635 -1.431 1.00 96.94 90 LYS A C 1
ATOM 632 O O . LYS A 1 90 ? -2.288 -11.046 -2.230 1.00 96.94 90 LYS A O 1
ATOM 637 N N . SER A 1 91 ? -0.412 -9.905 -1.802 1.00 95.56 91 SER A N 1
ATOM 638 C CA . SER A 1 91 ? -0.044 -9.564 -3.165 1.00 95.56 91 SER A CA 1
ATOM 639 C C . SER A 1 91 ? 0.203 -10.831 -3.979 1.00 95.56 91 SER A C 1
ATOM 641 O O . SER A 1 91 ? 0.827 -11.788 -3.507 1.00 95.56 91 SER A O 1
ATOM 643 N N . LYS A 1 92 ? -0.305 -10.846 -5.213 1.00 94.19 92 LYS A N 1
ATOM 644 C CA . LYS A 1 92 ? 0.027 -11.877 -6.205 1.00 94.19 92 LYS A CA 1
ATOM 645 C C . LYS A 1 92 ? 1.268 -11.530 -7.019 1.00 94.19 92 LYS A C 1
ATOM 647 O O . LYS A 1 92 ? 1.699 -12.356 -7.825 1.00 94.19 92 LYS A O 1
ATOM 652 N N . ASP A 1 93 ? 1.847 -10.351 -6.806 1.00 89.00 93 ASP A N 1
ATOM 653 C CA . ASP A 1 93 ? 3.135 -10.018 -7.390 1.00 89.00 93 ASP A CA 1
ATOM 654 C C . ASP A 1 93 ? 4.220 -10.895 -6.757 1.00 89.00 93 ASP A C 1
ATOM 656 O O . ASP A 1 93 ? 4.163 -11.272 -5.585 1.00 89.00 93 ASP A O 1
ATOM 660 N N . ALA A 1 94 ? 5.243 -11.225 -7.540 1.00 79.81 94 ALA A N 1
ATOM 661 C CA . ALA A 1 94 ? 6.410 -11.938 -7.044 1.00 79.81 94 ALA A CA 1
ATOM 662 C C . ALA A 1 94 ? 7.328 -10.976 -6.265 1.00 79.81 94 ALA A C 1
ATOM 664 O O . ALA A 1 94 ? 8.450 -10.727 -6.688 1.00 79.81 94 ALA A O 1
ATOM 665 N N . ALA A 1 95 ? 6.835 -10.410 -5.163 1.00 75.81 95 ALA A N 1
ATOM 666 C CA . ALA A 1 95 ? 7.520 -9.400 -4.363 1.00 75.81 95 ALA A CA 1
ATOM 667 C C . ALA A 1 95 ? 7.799 -9.881 -2.932 1.00 75.81 95 ALA A C 1
ATOM 669 O O . ALA A 1 95 ? 7.273 -10.898 -2.480 1.00 75.81 95 ALA A O 1
ATOM 670 N N . PHE A 1 96 ? 8.670 -9.147 -2.236 1.00 84.19 96 PHE A N 1
ATOM 671 C CA . PHE A 1 96 ? 9.050 -9.437 -0.853 1.00 84.19 96 PHE A CA 1
ATOM 672 C C . PHE A 1 96 ? 7.912 -9.138 0.135 1.00 84.19 96 PHE A C 1
ATOM 674 O O . PHE A 1 96 ? 7.664 -9.923 1.046 1.00 84.19 96 PHE A O 1
ATOM 681 N N . TYR A 1 97 ? 7.196 -8.032 -0.078 1.00 91.81 97 TYR A N 1
ATOM 682 C CA . TYR A 1 97 ? 6.104 -7.583 0.783 1.00 91.81 97 TYR A CA 1
ATOM 683 C C . TYR A 1 97 ? 4.752 -8.136 0.318 1.00 91.81 97 TYR A C 1
ATOM 685 O O . TYR A 1 97 ? 4.402 -8.049 -0.862 1.00 91.81 97 TYR A O 1
ATOM 693 N N . ALA A 1 98 ? 3.982 -8.696 1.255 1.00 93.44 98 ALA A N 1
ATOM 694 C CA . ALA A 1 98 ? 2.654 -9.251 0.990 1.00 93.44 98 ALA A CA 1
ATOM 695 C C . ALA A 1 98 ? 1.584 -8.164 0.788 1.00 93.44 98 ALA A C 1
ATOM 697 O O . ALA A 1 98 ? 0.541 -8.425 0.207 1.00 93.44 98 ALA A O 1
ATOM 698 N N . ASP A 1 99 ? 1.839 -6.940 1.215 1.00 95.88 99 ASP A N 1
ATOM 699 C CA . ASP A 1 99 ? 0.924 -5.801 1.214 1.00 95.88 99 ASP A CA 1
ATOM 700 C C . ASP A 1 99 ? 1.366 -4.717 0.216 1.00 95.88 99 ASP A C 1
ATOM 702 O O . ASP A 1 99 ? 1.096 -3.533 0.406 1.00 95.88 99 ASP A O 1
ATOM 706 N N . ARG A 1 100 ? 2.068 -5.100 -0.859 1.00 96.12 100 ARG A N 1
ATOM 707 C CA . ARG A 1 100 ? 2.570 -4.160 -1.870 1.00 96.12 100 ARG A CA 1
ATOM 708 C C . ARG A 1 100 ? 2.290 -4.632 -3.294 1.00 96.12 100 ARG A C 1
ATOM 710 O O . ARG A 1 100 ? 2.586 -5.775 -3.659 1.00 96.12 100 ARG A O 1
ATOM 717 N N . LEU A 1 101 ? 1.730 -3.734 -4.098 1.00 96.69 101 LEU A N 1
ATOM 718 C CA . LEU A 1 101 ? 1.441 -3.930 -5.516 1.00 96.69 101 LEU A CA 1
ATOM 719 C C . LEU A 1 101 ? 2.285 -2.975 -6.355 1.00 96.69 101 LEU A C 1
ATOM 721 O O . LEU A 1 101 ? 2.389 -1.791 -6.037 1.00 96.69 101 LEU A O 1
ATOM 725 N N . HIS A 1 102 ? 2.853 -3.495 -7.439 1.00 94.56 102 HIS A N 1
ATOM 726 C CA . HIS A 1 102 ? 3.780 -2.754 -8.288 1.00 94.56 102 HIS A CA 1
ATOM 727 C C . HIS A 1 102 ? 3.248 -2.657 -9.712 1.00 94.56 102 HIS A C 1
ATOM 729 O O . HIS A 1 102 ? 2.728 -3.633 -10.260 1.00 94.56 102 HIS A O 1
ATOM 735 N N . PHE A 1 103 ? 3.430 -1.500 -10.330 1.00 94.75 103 PHE A N 1
ATOM 736 C CA . PHE A 1 103 ? 2.902 -1.170 -11.644 1.00 94.75 103 PHE A CA 1
ATOM 737 C C . PHE A 1 103 ? 3.983 -0.507 -12.500 1.00 94.75 103 PHE A C 1
ATOM 739 O O . PHE A 1 103 ? 4.934 0.085 -11.991 1.00 94.75 103 PHE A O 1
ATOM 746 N N . ASN A 1 104 ? 3.831 -0.592 -13.813 1.00 91.88 104 ASN A N 1
ATOM 747 C CA . ASN A 1 104 ? 4.615 0.155 -14.784 1.00 91.88 104 ASN A CA 1
ATOM 748 C C . ASN A 1 104 ? 3.666 0.663 -15.874 1.00 91.88 104 ASN A C 1
ATOM 750 O O . ASN A 1 104 ? 2.789 -0.084 -16.313 1.00 91.88 104 ASN A O 1
ATOM 754 N N . TRP A 1 105 ? 3.843 1.911 -16.293 1.00 92.69 105 TRP A N 1
ATOM 755 C CA . TRP A 1 105 ? 3.108 2.521 -17.389 1.00 92.69 105 TRP A CA 1
ATOM 756 C C . TRP A 1 105 ? 4.046 3.217 -18.378 1.00 92.69 105 TRP A C 1
ATOM 758 O O . TRP A 1 105 ? 4.922 3.987 -17.980 1.00 92.69 105 TRP A O 1
ATOM 768 N N . ILE A 1 106 ? 3.792 3.007 -19.673 1.00 91.06 106 ILE A N 1
ATOM 769 C CA . ILE A 1 106 ? 4.520 3.637 -20.777 1.00 91.06 106 ILE A CA 1
ATOM 770 C C . ILE A 1 106 ? 3.518 4.367 -21.677 1.00 91.06 106 ILE A C 1
ATOM 772 O O . ILE A 1 106 ? 2.656 3.725 -22.269 1.00 91.06 106 ILE A O 1
ATOM 776 N N . ASP A 1 107 ? 3.627 5.695 -21.805 1.00 91.25 107 ASP A N 1
ATOM 777 C CA . ASP A 1 107 ? 2.697 6.473 -22.650 1.00 91.25 107 ASP A CA 1
ATOM 778 C C . ASP A 1 107 ? 2.861 6.167 -24.143 1.00 91.25 107 ASP A C 1
ATOM 780 O O . ASP A 1 107 ? 1.874 6.029 -24.862 1.00 91.25 107 ASP A O 1
ATOM 784 N N . ASN A 1 108 ? 4.106 6.050 -24.607 1.00 90.81 108 ASN A N 1
ATOM 785 C CA . ASN A 1 108 ? 4.435 5.673 -25.977 1.00 90.81 108 ASN A CA 1
ATOM 786 C C . ASN A 1 108 ? 5.281 4.384 -25.993 1.00 90.81 108 ASN A C 1
ATOM 788 O O . ASN A 1 108 ? 6.511 4.465 -26.059 1.00 90.81 108 ASN A O 1
ATOM 792 N N . PRO A 1 109 ? 4.652 3.197 -25.889 1.00 90.06 109 PRO A N 1
ATOM 793 C CA . PRO A 1 109 ? 5.357 1.918 -25.778 1.00 90.06 109 PRO A CA 1
ATOM 794 C C . PRO A 1 109 ? 5.999 1.443 -27.086 1.00 90.06 109 PRO A C 1
ATOM 796 O O . PRO A 1 109 ? 6.665 0.414 -27.086 1.00 90.06 109 PRO A O 1
ATOM 799 N N . GLU A 1 110 ? 5.783 2.143 -28.197 1.00 90.25 110 GLU A N 1
ATOM 800 C CA . GLU A 1 110 ? 6.315 1.808 -29.522 1.00 90.25 110 GLU A CA 1
ATOM 801 C C . GLU A 1 110 ? 7.161 2.948 -30.111 1.00 90.25 110 GLU A C 1
ATOM 803 O O . GLU A 1 110 ? 7.359 3.029 -31.325 1.00 90.25 110 GLU A O 1
ATOM 808 N N . SER A 1 111 ? 7.673 3.840 -29.255 1.00 88.62 111 SER A N 1
ATOM 809 C CA . SER A 1 111 ? 8.443 5.009 -29.676 1.00 88.62 111 SER A CA 1
ATOM 810 C C . SER A 1 111 ? 9.716 4.630 -30.419 1.00 88.62 111 SER A C 1
ATOM 812 O O . SER A 1 111 ? 10.122 5.368 -31.318 1.00 88.62 111 SER A O 1
ATOM 814 N N . VAL A 1 112 ? 10.374 3.535 -30.028 1.00 85.38 112 VAL A N 1
ATOM 815 C CA . VAL A 1 112 ? 11.609 3.081 -30.684 1.00 85.38 112 VAL A CA 1
ATOM 816 C C . VAL A 1 112 ? 11.340 2.128 -31.840 1.00 85.38 112 VAL A C 1
ATOM 818 O O . VAL A 1 112 ? 12.044 2.175 -32.848 1.00 85.38 112 VAL A O 1
ATOM 821 N N . THR A 1 113 ? 10.351 1.244 -31.727 1.00 86.75 113 THR A N 1
ATOM 822 C CA . THR A 1 113 ? 9.998 0.306 -32.803 1.00 86.75 113 THR A CA 1
ATOM 823 C C . THR A 1 113 ? 8.488 0.336 -33.048 1.00 86.75 113 THR A C 1
ATOM 825 O O . THR A 1 113 ? 7.742 -0.346 -32.341 1.00 86.75 113 THR A O 1
ATOM 828 N N . PRO A 1 114 ? 8.035 1.106 -34.057 1.00 90.44 114 PRO A N 1
ATOM 829 C CA . PRO A 1 114 ? 6.622 1.201 -34.405 1.00 90.44 114 PRO A CA 1
ATOM 830 C C . PRO A 1 114 ? 6.007 -0.165 -34.722 1.00 90.44 114 PRO A C 1
ATOM 832 O O . PRO A 1 114 ? 6.617 -0.983 -35.415 1.00 90.44 114 PRO A O 1
ATOM 835 N N . GLY A 1 115 ? 4.788 -0.413 -34.242 1.00 89.12 115 GLY A N 1
ATOM 836 C CA . GLY A 1 115 ? 4.075 -1.674 -34.455 1.00 89.12 115 GLY A CA 1
ATOM 837 C C . GLY A 1 115 ? 4.510 -2.812 -33.528 1.00 89.12 115 GLY A C 1
ATOM 838 O O . GLY A 1 115 ? 3.995 -3.926 -33.644 1.00 89.12 115 GLY A O 1
ATOM 839 N N . THR A 1 116 ? 5.436 -2.559 -32.599 1.00 86.50 116 THR A N 1
ATOM 840 C CA . THR A 1 116 ? 5.822 -3.514 -31.554 1.00 86.50 116 THR A CA 1
ATOM 841 C C . THR A 1 116 ? 5.810 -2.834 -30.185 1.00 86.50 116 THR A C 1
ATOM 843 O O . THR A 1 116 ? 6.879 -2.496 -29.671 1.00 86.50 116 THR A O 1
ATOM 846 N N . PRO A 1 117 ? 4.625 -2.618 -29.586 1.00 85.69 117 PRO A N 1
ATOM 847 C CA . PRO A 1 117 ? 4.541 -1.999 -28.274 1.00 85.69 117 PRO A CA 1
ATOM 848 C C . PRO A 1 117 ? 5.250 -2.862 -27.230 1.00 85.69 117 PRO A C 1
ATOM 850 O O . PRO A 1 117 ? 5.129 -4.091 -27.217 1.00 85.69 117 PRO A O 1
ATOM 853 N N . ARG A 1 118 ? 6.001 -2.210 -26.348 1.00 85.94 118 ARG A N 1
ATOM 854 C CA . ARG A 1 118 ? 6.563 -2.827 -25.152 1.00 85.94 118 ARG A CA 1
ATOM 855 C C . ARG A 1 118 ? 5.456 -3.211 -24.186 1.00 85.94 118 ARG A C 1
ATOM 857 O O . ARG A 1 118 ? 4.557 -2.421 -23.908 1.00 85.94 118 ARG A O 1
ATOM 864 N N . ASP A 1 119 ? 5.597 -4.404 -23.624 1.00 85.62 119 ASP A N 1
ATOM 865 C CA . ASP A 1 119 ? 4.783 -4.838 -22.498 1.00 85.62 119 ASP A CA 1
ATOM 866 C C . ASP A 1 119 ? 5.106 -3.989 -21.262 1.00 85.62 119 ASP A C 1
ATOM 868 O O . ASP A 1 119 ? 6.271 -3.689 -20.990 1.00 85.62 119 ASP A O 1
ATOM 872 N N . TYR A 1 120 ? 4.073 -3.664 -20.493 1.00 88.06 120 TYR A N 1
ATOM 873 C CA . TYR A 1 120 ? 4.153 -3.049 -19.171 1.00 88.06 120 TYR A CA 1
ATOM 874 C C . TYR A 1 120 ? 3.068 -3.647 -18.264 1.00 88.06 120 TYR A C 1
ATOM 876 O O . TYR A 1 120 ? 2.191 -4.379 -18.724 1.00 88.06 120 TYR A O 1
ATOM 884 N N . LYS A 1 121 ? 3.150 -3.390 -16.953 1.00 90.75 121 LYS A N 1
ATOM 885 C CA . LYS A 1 121 ? 2.233 -3.950 -15.948 1.00 90.75 121 LYS A CA 1
ATOM 886 C C . LYS A 1 121 ? 1.333 -2.852 -15.394 1.00 90.75 121 LYS A C 1
ATOM 888 O O . LYS A 1 121 ? 1.654 -2.237 -14.384 1.00 90.75 121 LYS A O 1
ATOM 893 N N . ASP A 1 122 ? 0.197 -2.628 -16.031 1.00 93.81 122 ASP A N 1
ATOM 894 C CA . ASP A 1 122 ? -0.792 -1.626 -15.614 1.00 93.81 122 ASP A CA 1
ATOM 895 C C . ASP A 1 122 ? -1.797 -2.138 -14.575 1.00 93.81 122 ASP A C 1
ATOM 897 O O . ASP A 1 122 ? -2.625 -1.376 -14.080 1.00 93.81 122 ASP A O 1
ATOM 901 N N . SER A 1 123 ? -1.721 -3.418 -14.218 1.00 96.25 123 SER A N 1
ATOM 902 C CA . SER A 1 123 ? -2.623 -4.054 -13.268 1.00 96.25 123 SER A CA 1
ATOM 903 C C . SER A 1 123 ? -1.885 -4.942 -12.270 1.00 96.25 123 SER A C 1
ATOM 905 O O . SER A 1 123 ? -0.800 -5.480 -12.515 1.00 96.25 123 SER A O 1
ATOM 907 N N . ALA A 1 124 ? -2.469 -5.088 -11.089 1.00 96.50 124 ALA A N 1
ATOM 908 C CA . ALA A 1 124 ? -1.953 -5.935 -10.027 1.00 96.50 124 ALA A CA 1
ATOM 909 C C . ALA A 1 124 ? -3.116 -6.533 -9.237 1.00 96.50 124 ALA A C 1
ATOM 911 O O . ALA A 1 124 ? -4.204 -5.961 -9.191 1.00 96.50 124 ALA A O 1
ATOM 912 N N . VAL A 1 125 ? -2.893 -7.691 -8.620 1.00 97.50 125 VAL A N 1
ATOM 913 C CA . VAL A 1 125 ? -3.934 -8.391 -7.859 1.00 97.50 125 VAL A CA 1
ATOM 914 C C . VAL A 1 125 ? -3.475 -8.587 -6.426 1.00 97.50 125 VAL A C 1
ATOM 916 O O . VAL A 1 125 ? -2.402 -9.142 -6.188 1.00 97.50 125 VAL A O 1
ATOM 919 N N . VAL A 1 126 ? -4.321 -8.191 -5.481 1.00 98.06 126 VAL A N 1
ATOM 920 C CA . VAL A 1 126 ? -4.196 -8.555 -4.069 1.00 98.06 126 VAL A CA 1
ATOM 921 C C . VAL A 1 126 ? -5.280 -9.567 -3.716 1.00 98.06 126 VAL A C 1
ATOM 923 O O . VAL A 1 126 ? -6.433 -9.435 -4.116 1.00 98.06 126 VAL A O 1
ATOM 926 N N . THR A 1 127 ? -4.894 -10.607 -2.990 1.00 98.38 127 THR A N 1
ATOM 927 C CA . THR A 1 127 ? -5.817 -11.549 -2.356 1.00 98.38 127 THR A CA 1
ATOM 928 C C . THR A 1 127 ? -6.119 -11.022 -0.967 1.00 98.38 127 THR A C 1
ATOM 930 O O . THR A 1 127 ? -5.190 -10.804 -0.190 1.00 98.38 127 THR A O 1
ATOM 933 N N . ILE A 1 128 ? -7.390 -10.838 -0.645 1.00 98.44 128 ILE A N 1
ATOM 934 C CA . ILE A 1 128 ? -7.839 -10.444 0.689 1.00 98.44 128 ILE A CA 1
ATOM 935 C C . ILE A 1 128 ? -8.622 -11.614 1.260 1.00 98.44 128 ILE A C 1
ATOM 937 O O . ILE A 1 128 ? -9.476 -12.173 0.574 1.00 98.44 128 ILE A O 1
ATOM 941 N N . SER A 1 129 ? -8.299 -12.027 2.480 1.00 98.50 129 SER A N 1
ATOM 942 C CA . SER A 1 129 ? -8.857 -13.227 3.103 1.00 98.50 129 SER A CA 1
ATOM 943 C C . SER A 1 129 ? -9.368 -12.934 4.499 1.00 98.50 129 SER A C 1
ATOM 945 O O . SER A 1 129 ? -8.808 -12.089 5.188 1.00 98.50 129 SER A O 1
ATOM 947 N N . ASN A 1 130 ? -10.393 -13.676 4.904 1.00 98.56 130 ASN A N 1
ATOM 948 C CA . ASN A 1 130 ? -10.784 -13.800 6.296 1.00 98.56 130 ASN A CA 1
ATOM 949 C C . ASN A 1 130 ? -10.098 -15.034 6.896 1.00 98.56 130 ASN A C 1
ATOM 951 O O . ASN A 1 130 ? -10.478 -16.166 6.581 1.00 98.56 130 ASN A O 1
ATOM 955 N N . THR A 1 131 ? -9.071 -14.825 7.713 1.00 98.25 131 THR A N 1
ATOM 956 C CA . THR A 1 131 ? -8.341 -15.881 8.435 1.00 98.25 131 THR A CA 1
ATOM 957 C C . THR A 1 131 ? -8.950 -16.203 9.798 1.00 98.25 131 THR A C 1
ATOM 959 O O . THR A 1 131 ? -8.536 -17.170 10.437 1.00 98.25 131 THR A O 1
ATOM 962 N N . GLY A 1 132 ? -9.979 -15.455 10.193 1.00 97.81 132 GLY A N 1
ATOM 963 C CA . GLY A 1 132 ? -10.711 -15.627 11.435 1.00 97.81 132 GLY A CA 1
ATOM 964 C C . GLY A 1 132 ? -11.785 -16.710 11.367 1.00 97.81 132 GLY A C 1
ATOM 965 O O . GLY A 1 132 ? -11.902 -17.481 10.409 1.00 97.81 132 GLY A O 1
ATOM 966 N N . THR A 1 133 ? -12.597 -16.758 12.421 1.00 97.94 133 THR A N 1
ATOM 967 C CA . THR A 1 133 ? -13.695 -17.720 12.592 1.00 97.94 133 THR A CA 1
ATOM 968 C C . THR A 1 133 ? -15.089 -17.092 12.493 1.00 97.94 133 THR A C 1
ATOM 970 O O . THR A 1 133 ? -16.057 -17.822 12.279 1.00 97.94 133 THR A O 1
ATOM 973 N N . ALA A 1 134 ? -15.204 -15.762 12.552 1.00 96.00 134 ALA A N 1
ATOM 974 C CA . ALA A 1 134 ? -16.447 -15.019 12.342 1.00 96.00 134 ALA A CA 1
ATOM 975 C C . ALA A 1 134 ? -16.457 -14.266 10.995 1.00 96.00 134 ALA A C 1
ATOM 977 O O . ALA A 1 134 ? -15.408 -14.127 10.365 1.00 96.00 134 ALA A O 1
ATOM 978 N N . PRO A 1 135 ? -17.620 -13.804 10.490 1.00 97.69 135 PRO A N 1
ATOM 979 C CA . PRO A 1 135 ? -17.694 -13.064 9.229 1.00 97.69 135 PRO A CA 1
ATOM 980 C C . PRO A 1 135 ? -16.924 -11.731 9.252 1.00 97.69 135 PRO A C 1
ATOM 982 O O . PRO A 1 135 ? -17.171 -10.873 10.099 1.00 97.69 135 PRO A O 1
ATOM 985 N N . LEU A 1 136 ? -16.060 -11.532 8.254 1.00 98.19 136 LEU A N 1
ATOM 986 C CA . LEU A 1 136 ? -15.330 -10.287 8.017 1.00 98.19 136 LEU A CA 1
ATOM 987 C C . LEU A 1 136 ? -16.142 -9.383 7.083 1.00 98.19 136 LEU A C 1
ATOM 989 O O . LEU A 1 136 ? -16.380 -9.731 5.924 1.00 98.19 136 LEU A O 1
ATOM 993 N N . GLN A 1 137 ? -16.559 -8.226 7.581 1.00 96.12 137 GLN A N 1
ATOM 994 C CA . GLN A 1 137 ? -17.318 -7.205 6.867 1.00 96.12 137 GLN A CA 1
ATOM 995 C C . GLN A 1 137 ? -16.402 -6.061 6.435 1.00 96.12 137 GLN A C 1
ATOM 997 O O . GLN A 1 137 ? -15.625 -5.535 7.233 1.00 96.12 137 GLN A O 1
ATOM 1002 N N . PHE A 1 138 ? -16.534 -5.639 5.178 1.00 94.94 138 PHE A N 1
ATOM 1003 C CA . PHE A 1 138 ? -15.843 -4.465 4.650 1.00 94.94 138 PHE A CA 1
ATOM 1004 C C . PHE A 1 138 ? -16.734 -3.244 4.841 1.00 94.94 138 PHE A C 1
ATOM 1006 O O . PHE A 1 138 ? -17.816 -3.150 4.265 1.00 94.94 138 PHE A O 1
ATOM 1013 N N . LEU A 1 139 ? -16.279 -2.321 5.681 1.00 91.00 139 LEU A N 1
ATOM 1014 C CA . LEU A 1 139 ? -17.035 -1.133 6.068 1.00 91.00 139 LEU A CA 1
ATOM 1015 C C . LEU A 1 139 ? -16.718 0.040 5.144 1.00 91.00 139 LEU A C 1
ATOM 1017 O O . LEU A 1 139 ? -17.586 0.858 4.852 1.00 91.00 139 LEU A O 1
ATOM 1021 N N . GLU A 1 140 ? -15.468 0.125 4.691 1.00 90.12 140 GLU A N 1
ATOM 1022 C CA . GLU A 1 140 ? -14.989 1.211 3.846 1.00 90.12 140 GLU A CA 1
ATOM 1023 C C . GLU A 1 140 ? -13.766 0.781 3.040 1.00 90.12 140 GLU A C 1
ATOM 1025 O O . GLU A 1 140 ? -12.940 -0.010 3.500 1.00 90.12 140 GLU A O 1
ATOM 1030 N N . SER A 1 141 ? -13.628 1.346 1.845 1.00 95.12 141 SER A N 1
ATOM 1031 C CA . SER A 1 141 ? -12.420 1.234 1.037 1.00 95.12 141 SER A CA 1
ATOM 1032 C C . SER A 1 141 ? -12.069 2.597 0.467 1.00 95.12 141 SER A C 1
ATOM 1034 O O . SER A 1 141 ? -12.883 3.198 -0.236 1.00 95.12 141 SER A O 1
ATOM 1036 N N . THR A 1 142 ? -10.853 3.060 0.726 1.00 95.38 142 THR A N 1
ATOM 1037 C CA . THR A 1 142 ? -10.310 4.282 0.134 1.00 95.38 142 THR A CA 1
ATOM 1038 C C . THR A 1 142 ? -9.087 3.948 -0.698 1.00 95.38 142 THR A C 1
ATOM 1040 O O . THR A 1 142 ? -8.345 3.008 -0.407 1.00 95.38 142 THR A O 1
ATOM 1043 N N . LEU A 1 143 ? -8.898 4.701 -1.776 1.00 97.19 143 LEU A N 1
ATOM 1044 C CA . LEU A 1 143 ? -7.808 4.479 -2.706 1.00 97.19 143 LEU A CA 1
ATOM 1045 C C . LEU A 1 143 ? -7.197 5.826 -3.099 1.00 97.19 143 LEU A C 1
ATOM 1047 O O . LEU A 1 143 ? -7.918 6.757 -3.451 1.00 97.19 143 LEU A O 1
ATOM 1051 N N . THR A 1 144 ? -5.877 5.945 -2.965 1.00 97.38 144 THR A N 1
ATOM 1052 C CA . THR A 1 144 ? -5.122 7.187 -3.199 1.00 97.38 144 THR A CA 1
ATOM 1053 C C . THR A 1 144 ? -4.112 7.020 -4.328 1.00 97.38 144 THR A C 1
ATOM 1055 O O . THR A 1 144 ? -3.725 5.900 -4.657 1.00 97.38 144 THR A O 1
ATOM 1058 N N . GLY A 1 145 ? -3.655 8.139 -4.899 1.00 95.88 145 GLY A N 1
ATOM 1059 C CA . GLY A 1 145 ? -2.756 8.152 -6.057 1.00 95.88 145 GLY A CA 1
ATOM 1060 C C . GLY A 1 145 ? -3.495 7.922 -7.384 1.00 95.88 145 GLY A C 1
ATOM 1061 O O . GLY A 1 145 ? -4.726 7.879 -7.406 1.00 95.88 145 GLY A O 1
ATOM 1062 N N . PRO A 1 146 ? -2.771 7.791 -8.509 1.00 96.69 146 PRO A N 1
ATOM 1063 C CA . PRO A 1 146 ? -3.359 7.553 -9.825 1.00 96.69 146 PRO A CA 1
ATOM 1064 C C . PRO A 1 146 ? -3.694 6.070 -10.007 1.00 96.69 146 PRO A C 1
ATOM 1066 O O . PRO A 1 146 ? -3.134 5.381 -10.857 1.00 96.69 146 PRO A O 1
ATOM 1069 N N . PHE A 1 147 ? -4.575 5.549 -9.167 1.00 98.31 147 PHE A N 1
ATOM 1070 C CA . PHE A 1 147 ? -4.969 4.149 -9.181 1.00 98.31 147 PHE A CA 1
ATOM 1071 C C . PHE A 1 147 ? -6.493 4.047 -9.166 1.00 98.31 147 PHE A C 1
ATOM 1073 O O . PHE A 1 147 ? -7.194 4.979 -8.774 1.00 98.31 147 PHE A O 1
ATOM 1080 N N . LYS A 1 148 ? -7.021 2.890 -9.563 1.00 97.69 148 LYS A N 1
ATOM 1081 C CA . LYS A 1 148 ? -8.446 2.567 -9.425 1.00 97.69 148 LYS A CA 1
ATOM 1082 C C . LYS A 1 148 ? -8.666 1.073 -9.261 1.00 97.69 148 LYS A C 1
ATOM 1084 O O . LYS A 1 148 ? -7.838 0.263 -9.671 1.00 97.69 148 LYS A O 1
ATOM 1089 N N . LEU A 1 149 ? -9.806 0.693 -8.695 1.00 98.44 149 LEU A N 1
ATOM 1090 C CA . LEU A 1 149 ? -10.245 -0.700 -8.710 1.00 98.44 149 LEU A CA 1
ATOM 1091 C C . LEU A 1 149 ? -10.771 -1.054 -10.102 1.00 98.44 149 LEU A C 1
ATOM 1093 O O . LEU A 1 149 ? -11.499 -0.269 -10.707 1.00 98.44 149 LEU A O 1
ATOM 1097 N N . ALA A 1 150 ? -10.454 -2.254 -10.593 1.00 98.25 150 ALA A N 1
ATOM 1098 C CA . ALA A 1 150 ? -11.057 -2.760 -11.827 1.00 98.25 150 ALA A CA 1
ATOM 1099 C C . ALA A 1 150 ? -12.585 -2.909 -11.686 1.00 98.25 150 ALA A C 1
ATOM 1101 O O . ALA A 1 150 ? -13.325 -2.642 -12.627 1.00 98.25 150 ALA A O 1
ATOM 1102 N N . ASN A 1 151 ? -13.049 -3.288 -10.490 1.00 97.81 151 ASN A N 1
ATOM 1103 C CA . ASN A 1 151 ? -14.450 -3.222 -10.085 1.00 97.81 151 ASN A CA 1
ATOM 1104 C C . ASN A 1 151 ? -14.605 -2.169 -8.967 1.00 97.81 151 ASN A C 1
ATOM 1106 O O . ASN A 1 151 ? -14.219 -2.455 -7.831 1.00 97.81 151 ASN A O 1
ATOM 1110 N N . PRO A 1 152 ? -15.183 -0.984 -9.241 1.00 96.31 152 PRO A N 1
ATOM 1111 C CA . PRO A 1 152 ? -15.389 0.058 -8.229 1.00 96.31 152 PRO A CA 1
ATOM 1112 C C . PRO A 1 152 ? -16.255 -0.377 -7.039 1.00 96.31 152 PRO A C 1
ATOM 1114 O O . PRO A 1 152 ? -16.099 0.159 -5.949 1.00 96.31 152 PRO A O 1
ATOM 1117 N N . ALA A 1 153 ? -17.136 -1.364 -7.230 1.00 96.31 153 ALA A N 1
ATOM 1118 C CA . ALA A 1 153 ? -18.018 -1.894 -6.193 1.00 96.31 153 ALA A CA 1
ATOM 1119 C C . ALA A 1 153 ? -17.449 -3.147 -5.500 1.00 96.31 153 ALA A C 1
ATOM 1121 O O . ALA A 1 153 ? -18.190 -3.854 -4.821 1.00 96.31 153 ALA A O 1
ATOM 1122 N N . ALA A 1 154 ? -16.153 -3.456 -5.665 1.00 96.81 154 ALA A N 1
ATOM 1123 C CA . ALA A 1 154 ? -15.550 -4.696 -5.157 1.00 96.81 154 ALA A CA 1
ATOM 1124 C C . ALA A 1 154 ? -15.750 -4.923 -3.647 1.00 96.81 154 ALA A C 1
ATOM 1126 O O . ALA A 1 154 ? -15.804 -6.071 -3.217 1.00 96.81 154 ALA A O 1
ATOM 1127 N N . PHE A 1 155 ? -15.874 -3.850 -2.861 1.00 96.88 155 PHE A N 1
ATOM 1128 C CA . PHE A 1 155 ? -16.034 -3.910 -1.405 1.00 96.88 155 PHE A CA 1
ATOM 1129 C C . PHE A 1 155 ? -17.433 -3.523 -0.914 1.00 96.88 155 PHE A C 1
ATOM 1131 O O . PHE A 1 155 ? -17.731 -3.683 0.267 1.00 96.88 155 PHE A O 1
ATOM 1138 N N . THR A 1 156 ? -18.309 -3.020 -1.788 1.00 94.69 156 THR A N 1
ATOM 1139 C CA . THR A 1 156 ? -19.626 -2.515 -1.387 1.00 94.69 156 THR A CA 1
ATOM 1140 C C . THR A 1 156 ? -20.499 -3.654 -0.862 1.00 94.69 156 THR A C 1
ATOM 1142 O O . THR A 1 156 ? -20.899 -4.535 -1.619 1.00 94.69 156 THR A O 1
ATOM 1145 N N . GLY A 1 157 ? -20.791 -3.635 0.442 1.00 92.50 157 GLY A N 1
ATOM 1146 C CA . GLY A 1 157 ? -21.573 -4.683 1.107 1.00 92.50 157 GLY A CA 1
ATOM 1147 C C . GLY A 1 157 ? -20.876 -6.048 1.149 1.00 92.50 157 GLY A C 1
ATOM 1148 O O . GLY A 1 157 ? -21.526 -7.058 1.419 1.00 92.50 157 GLY A O 1
ATOM 1149 N N . LEU A 1 158 ? -19.570 -6.105 0.866 1.00 97.56 158 LEU A N 1
ATOM 1150 C CA . LEU A 1 158 ? -18.834 -7.360 0.856 1.00 97.56 158 LEU A CA 1
ATOM 1151 C C . LEU A 1 158 ? -18.717 -7.916 2.281 1.00 97.56 158 LEU A C 1
ATOM 1153 O O . LEU A 1 158 ? -18.299 -7.224 3.209 1.00 97.56 158 LEU A O 1
ATOM 1157 N N . THR A 1 159 ? -19.037 -9.200 2.432 1.00 97.94 159 THR A N 1
ATOM 1158 C CA . THR A 1 159 ? -18.778 -9.980 3.645 1.00 97.94 159 THR A CA 1
ATOM 1159 C C . THR A 1 159 ? -18.103 -11.290 3.261 1.00 97.94 159 THR A C 1
ATOM 1161 O O . THR A 1 159 ? -18.601 -12.026 2.408 1.00 97.94 159 THR A O 1
ATOM 1164 N N . LEU A 1 160 ? -16.976 -11.600 3.894 1.00 98.56 160 LEU A N 1
ATOM 1165 C CA . LEU A 1 160 ? -16.268 -12.864 3.725 1.00 98.56 160 LEU A CA 1
ATOM 1166 C C . LEU A 1 160 ? -16.526 -13.756 4.938 1.00 98.56 160 LEU A C 1
ATOM 1168 O O . LEU A 1 160 ? -16.178 -13.410 6.065 1.00 98.56 160 LEU A O 1
ATOM 1172 N N . GLY A 1 161 ? -17.105 -14.935 4.710 1.00 98.38 161 GLY A N 1
ATOM 1173 C CA . GLY A 1 161 ? -17.153 -15.976 5.741 1.00 98.38 161 GLY A CA 1
ATOM 1174 C C . GLY A 1 161 ? -15.751 -16.467 6.122 1.00 98.38 161 GLY A C 1
ATOM 1175 O O . GLY A 1 161 ? -14.787 -16.229 5.391 1.00 98.38 161 GLY A O 1
ATOM 1176 N N . ALA A 1 162 ? -15.644 -17.180 7.243 1.00 98.25 162 ALA A N 1
ATOM 1177 C CA . ALA A 1 162 ? -14.383 -17.749 7.719 1.00 98.25 162 ALA A CA 1
ATOM 1178 C C . ALA A 1 162 ? -13.669 -18.573 6.629 1.00 98.25 162 ALA A C 1
ATOM 1180 O O . ALA A 1 162 ? -14.290 -19.378 5.922 1.00 98.25 162 ALA A O 1
ATOM 1181 N N . GLY A 1 163 ? -12.364 -18.346 6.464 1.00 98.12 163 GLY A N 1
ATOM 1182 C CA . GLY A 1 163 ? -11.521 -19.016 5.471 1.00 98.12 163 GLY A CA 1
ATOM 1183 C C . GLY A 1 163 ? -11.819 -18.656 4.010 1.00 98.12 163 GLY A C 1
ATOM 1184 O O . GLY A 1 163 ? -11.297 -19.313 3.106 1.00 98.12 163 GLY A O 1
ATOM 1185 N N . LYS A 1 164 ? -12.680 -17.665 3.741 1.00 98.75 164 LYS A N 1
ATOM 1186 C CA . LYS A 1 164 ? -12.962 -17.190 2.378 1.00 98.75 164 LYS A CA 1
ATOM 1187 C C . LYS A 1 164 ? -12.018 -16.064 1.978 1.00 98.75 164 LYS A C 1
ATOM 1189 O O . LYS A 1 164 ? -11.546 -15.297 2.813 1.00 98.75 164 LYS A O 1
ATOM 1194 N N . SER A 1 165 ? -11.802 -15.950 0.671 1.00 98.56 165 SER A N 1
ATOM 1195 C CA . SER A 1 165 ? -10.941 -14.935 0.069 1.00 98.56 165 SER A CA 1
ATOM 1196 C C . SER A 1 165 ? -11.587 -14.320 -1.166 1.00 98.56 165 SER A C 1
ATOM 1198 O O . SER A 1 165 ? -12.406 -14.956 -1.832 1.00 98.56 165 SER A O 1
ATOM 1200 N N . VAL A 1 166 ? -11.157 -13.108 -1.497 1.00 98.44 166 VAL A N 1
ATOM 1201 C CA . VAL A 1 166 ? -11.472 -12.402 -2.737 1.00 98.44 166 VAL A CA 1
ATOM 1202 C C . VAL A 1 166 ? -10.180 -11.931 -3.401 1.00 98.44 166 VAL A C 1
ATOM 1204 O O . VAL A 1 166 ? -9.253 -11.469 -2.734 1.00 98.44 166 VAL A O 1
ATOM 1207 N N . ASP A 1 167 ? -10.118 -12.047 -4.724 1.00 98.56 167 ASP A N 1
ATOM 1208 C CA . ASP A 1 167 ? -9.087 -11.402 -5.532 1.00 98.56 167 ASP A CA 1
ATOM 1209 C C . ASP A 1 167 ? -9.578 -10.015 -5.943 1.00 98.56 167 ASP A C 1
ATOM 1211 O O . ASP A 1 167 ? -10.622 -9.888 -6.585 1.00 98.56 167 ASP A O 1
ATOM 1215 N N . VAL A 1 168 ? -8.802 -8.985 -5.626 1.00 98.44 168 VAL A N 1
ATOM 1216 C CA . VAL A 1 168 ? -9.089 -7.608 -6.026 1.00 98.44 168 VAL A CA 1
ATOM 1217 C C . VAL A 1 168 ? -8.021 -7.140 -6.996 1.00 98.44 168 VAL A C 1
ATOM 1219 O O . VAL A 1 168 ? -6.833 -7.097 -6.670 1.00 98.44 168 VAL A O 1
ATOM 1222 N N . THR A 1 169 ? -8.457 -6.790 -8.204 1.00 98.62 169 THR A N 1
ATOM 1223 C CA . THR A 1 169 ? -7.597 -6.205 -9.232 1.00 98.62 169 THR A CA 1
ATOM 1224 C C . THR A 1 169 ? -7.582 -4.687 -9.097 1.00 98.62 169 THR A C 1
ATOM 1226 O O . THR A 1 169 ? -8.625 -4.033 -9.171 1.00 98.62 169 THR A O 1
ATOM 1229 N N . VAL A 1 170 ? -6.384 -4.136 -8.944 1.00 98.62 170 VAL A N 1
ATOM 1230 C CA . VAL A 1 170 ? -6.095 -2.702 -8.973 1.00 98.62 170 VAL A CA 1
ATOM 1231 C C . VAL A 1 170 ? -5.453 -2.374 -10.318 1.00 98.62 170 VAL A C 1
ATOM 1233 O O . VAL A 1 170 ? -4.682 -3.176 -10.848 1.00 98.62 170 VAL A O 1
ATOM 1236 N N . LEU A 1 171 ? -5.786 -1.213 -10.870 1.00 98.19 171 LEU A N 1
ATOM 1237 C CA . LEU A 1 171 ? -5.266 -0.681 -12.125 1.00 98.19 171 LEU A CA 1
ATOM 1238 C C . LEU A 1 171 ? -4.522 0.629 -11.860 1.00 98.19 171 LEU A C 1
ATOM 1240 O O . LEU A 1 171 ? -4.948 1.419 -11.013 1.00 98.19 171 LEU A O 1
ATOM 1244 N N . PHE A 1 172 ? -3.468 0.891 -12.627 1.00 97.38 172 PHE A N 1
ATOM 1245 C CA . PHE A 1 172 ? -2.920 2.235 -12.765 1.00 97.38 172 PHE A CA 1
ATOM 1246 C C . PHE A 1 172 ? -3.893 3.085 -13.590 1.00 97.38 172 PHE A C 1
ATOM 1248 O O . PHE A 1 172 ? -4.236 2.746 -14.725 1.00 97.38 172 PHE A O 1
ATOM 1255 N N . ASP A 1 173 ? -4.371 4.184 -13.016 1.00 96.25 173 ASP A N 1
ATOM 1256 C CA . ASP A 1 173 ? -5.289 5.097 -13.676 1.00 96.25 173 ASP A CA 1
ATOM 1257 C C . ASP A 1 173 ? -4.532 6.229 -14.359 1.00 96.25 173 ASP A C 1
ATOM 1259 O O . ASP A 1 173 ? -4.311 7.305 -13.798 1.00 96.25 173 ASP A O 1
ATOM 1263 N N . ARG A 1 174 ? -4.149 5.993 -15.616 1.00 92.19 174 ARG A N 1
ATOM 1264 C CA . ARG A 1 174 ? -3.380 6.972 -16.381 1.00 92.19 174 ARG A CA 1
ATOM 1265 C C . ARG A 1 174 ? -4.067 8.338 -16.469 1.00 92.19 174 ARG A C 1
ATOM 1267 O O . ARG A 1 174 ? -3.368 9.349 -16.491 1.00 92.19 174 ARG A O 1
ATOM 1274 N N . THR A 1 175 ? -5.399 8.402 -16.489 1.00 93.62 175 THR A N 1
ATOM 1275 C CA . THR A 1 175 ? -6.137 9.676 -16.557 1.00 93.62 175 THR A CA 1
ATOM 1276 C C . THR A 1 175 ? -6.016 10.517 -15.290 1.00 93.62 175 THR A C 1
ATOM 1278 O O . THR A 1 175 ? -6.107 11.738 -15.371 1.00 93.62 175 THR A O 1
ATOM 1281 N N . ALA A 1 176 ? -5.770 9.889 -14.138 1.00 92.94 176 ALA A N 1
ATOM 1282 C CA . ALA A 1 176 ? -5.542 10.569 -12.866 1.00 92.94 176 ALA A CA 1
ATOM 1283 C C . ALA A 1 176 ? -4.072 10.984 -12.662 1.00 92.94 176 ALA A C 1
ATOM 1285 O O . ALA A 1 176 ? -3.752 11.682 -11.699 1.00 92.94 176 ALA A O 1
ATOM 1286 N N . TYR A 1 177 ? -3.165 10.577 -13.557 1.00 91.56 177 TYR A N 1
ATOM 1287 C CA . TYR A 1 177 ? -1.753 10.929 -13.479 1.00 91.56 177 TYR A CA 1
ATOM 1288 C C . TYR A 1 177 ? -1.403 12.139 -14.350 1.00 91.56 177 TYR A C 1
ATOM 1290 O O . TYR A 1 177 ? -1.665 12.169 -15.553 1.00 91.56 177 TYR A O 1
ATOM 1298 N N . THR A 1 178 ? -0.724 13.118 -13.751 1.00 87.69 178 THR A N 1
ATOM 1299 C CA . THR A 1 178 ? -0.110 14.239 -14.471 1.00 87.69 178 THR A CA 1
ATOM 1300 C C . THR A 1 178 ? 1.409 14.172 -14.302 1.00 87.69 178 THR A C 1
ATOM 1302 O O . THR A 1 178 ? 1.890 14.332 -13.177 1.00 87.69 178 THR A O 1
ATOM 1305 N N . PRO A 1 179 ? 2.176 13.955 -15.387 1.00 81.06 179 PRO A N 1
ATOM 1306 C CA . PRO A 1 179 ? 3.632 13.959 -15.329 1.00 81.06 179 PRO A CA 1
ATOM 1307 C C . PRO A 1 179 ? 4.184 15.295 -14.828 1.00 81.06 179 PRO A C 1
ATOM 1309 O O . PRO A 1 179 ? 3.732 16.369 -15.237 1.00 81.06 179 PRO A O 1
ATOM 1312 N N . LYS A 1 180 ? 5.207 15.244 -13.973 1.00 69.88 180 LYS A N 1
ATOM 1313 C CA . LYS A 1 180 ? 5.933 16.440 -13.534 1.00 69.88 180 LYS A CA 1
ATOM 1314 C C . LYS A 1 180 ? 6.953 16.833 -14.615 1.00 69.88 180 LYS A C 1
ATOM 1316 O O . LYS A 1 180 ? 8.078 16.362 -14.585 1.00 69.88 180 LYS A O 1
ATOM 1321 N N . ALA A 1 181 ? 6.556 17.715 -15.539 1.00 62.28 181 ALA A N 1
ATOM 1322 C CA . ALA A 1 181 ? 7.355 18.201 -16.682 1.00 62.28 181 ALA A CA 1
ATOM 1323 C C . ALA A 1 181 ? 7.821 17.109 -17.683 1.00 62.28 181 ALA A C 1
ATOM 1325 O O . ALA A 1 181 ? 7.837 15.920 -17.392 1.00 62.28 181 ALA A O 1
ATOM 1326 N N . GLN A 1 182 ? 8.178 17.512 -18.911 1.00 54.16 182 GLN A N 1
ATOM 1327 C CA . GLN A 1 182 ? 8.421 16.603 -20.050 1.00 54.16 182 GLN A CA 1
ATOM 1328 C C . GLN A 1 182 ? 9.774 15.862 -20.039 1.00 54.16 182 GLN A C 1
ATOM 1330 O O . GLN A 1 182 ? 10.231 15.416 -21.084 1.00 54.16 182 GLN A O 1
ATOM 1335 N N . THR A 1 183 ? 10.455 15.756 -18.898 1.00 55.44 183 THR A N 1
ATOM 1336 C CA . THR A 1 183 ? 11.792 15.132 -18.822 1.00 55.44 183 THR A CA 1
ATOM 1337 C C . THR A 1 183 ? 11.962 14.179 -17.645 1.00 55.44 183 THR A C 1
ATOM 1339 O O . THR A 1 183 ? 13.081 13.761 -17.380 1.00 55.44 183 THR A O 1
ATOM 1342 N N . VAL A 1 184 ? 10.900 13.864 -16.900 1.00 66.75 184 VAL A N 1
ATOM 1343 C CA . VAL A 1 184 ? 11.043 13.170 -15.614 1.00 66.75 184 VAL A CA 1
ATOM 1344 C C . VAL A 1 184 ? 10.152 11.940 -15.607 1.00 66.75 184 VAL A C 1
ATOM 1346 O O . VAL A 1 184 ? 8.945 12.036 -15.401 1.00 66.75 184 VAL A O 1
ATOM 1349 N N . THR A 1 185 ? 10.760 10.782 -15.854 1.00 75.94 185 THR A N 1
ATOM 1350 C CA . THR A 1 185 ? 10.239 9.494 -15.387 1.00 75.94 185 THR A CA 1
ATOM 1351 C C . THR A 1 185 ? 10.040 9.545 -13.878 1.00 75.94 185 THR A C 1
ATOM 1353 O O . THR A 1 185 ? 10.633 10.383 -13.195 1.00 75.94 185 THR A O 1
ATOM 1356 N N . GLY A 1 186 ? 9.226 8.661 -13.313 1.00 86.25 186 GLY A N 1
ATOM 1357 C CA . GLY A 1 186 ? 9.209 8.615 -11.861 1.00 86.25 186 GLY A CA 1
ATOM 1358 C C . GLY A 1 186 ? 8.294 7.598 -11.234 1.00 86.25 186 GLY A C 1
ATOM 1359 O O . GLY A 1 186 ? 7.352 7.087 -11.839 1.00 86.25 186 GLY A O 1
ATOM 1360 N N . VAL A 1 187 ? 8.591 7.362 -9.961 1.00 91.00 187 VAL A N 1
ATOM 1361 C CA . VAL A 1 187 ? 7.777 6.549 -9.067 1.00 91.00 187 VAL A CA 1
ATOM 1362 C C . VAL A 1 187 ? 6.620 7.380 -8.526 1.00 91.00 187 VAL A C 1
ATOM 1364 O O . VAL A 1 187 ? 6.804 8.505 -8.050 1.00 91.00 187 VAL A O 1
ATOM 1367 N N . VAL A 1 188 ? 5.429 6.801 -8.577 1.00 93.00 188 VAL A N 1
ATOM 1368 C CA . VAL A 1 188 ? 4.188 7.364 -8.065 1.00 93.00 188 VAL A CA 1
ATOM 1369 C C . VAL A 1 188 ? 3.605 6.417 -7.031 1.00 93.00 188 VAL A C 1
ATOM 1371 O O . VAL A 1 188 ? 3.463 5.222 -7.281 1.00 93.00 188 VAL A O 1
ATOM 1374 N N . GLU A 1 189 ? 3.248 6.985 -5.886 1.00 95.06 189 GLU A N 1
ATOM 1375 C CA . GLU A 1 189 ? 2.838 6.252 -4.694 1.00 95.06 189 GLU A CA 1
ATOM 1376 C C . GLU A 1 189 ? 1.326 6.393 -4.484 1.00 95.06 189 GLU A C 1
ATOM 1378 O O . GLU A 1 189 ? 0.710 7.409 -4.825 1.00 95.06 189 GLU A O 1
ATOM 1383 N N . GLY A 1 190 ? 0.727 5.369 -3.894 1.00 97.62 190 GLY A N 1
ATOM 1384 C CA . GLY A 1 190 ? -0.671 5.332 -3.503 1.00 97.62 190 GLY A CA 1
ATOM 1385 C C . GLY A 1 190 ? -0.918 4.233 -2.479 1.00 97.62 190 GLY A C 1
ATOM 1386 O O . GLY A 1 190 ? -0.005 3.524 -2.049 1.00 97.62 190 GLY A O 1
ATOM 1387 N N . ALA A 1 191 ? -2.169 4.084 -2.070 1.00 98.06 191 ALA A N 1
ATOM 1388 C CA . ALA A 1 191 ? -2.576 3.026 -1.160 1.00 98.06 191 ALA A CA 1
ATOM 1389 C C . ALA A 1 191 ? -4.025 2.622 -1.415 1.00 98.06 191 ALA A C 1
ATOM 1391 O O . ALA A 1 191 ? -4.858 3.475 -1.706 1.00 98.06 191 ALA A O 1
ATOM 1392 N N . LEU A 1 192 ? -4.319 1.334 -1.247 1.00 98.38 192 LEU A N 1
ATOM 1393 C CA . LEU A 1 192 ? -5.660 0.837 -0.963 1.00 98.38 192 LEU A CA 1
ATOM 1394 C C . LEU A 1 192 ? -5.756 0.631 0.551 1.00 98.38 192 LEU A C 1
ATOM 1396 O O . LEU A 1 192 ? -5.057 -0.218 1.102 1.00 98.38 192 LEU A O 1
ATOM 1400 N N . THR A 1 193 ? -6.613 1.401 1.209 1.00 96.94 193 THR A N 1
ATOM 1401 C CA . THR A 1 193 ? -6.872 1.294 2.647 1.00 96.94 193 THR A CA 1
ATOM 1402 C C . THR A 1 193 ? -8.277 0.752 2.855 1.00 96.94 193 THR A C 1
ATOM 1404 O O . THR A 1 193 ? -9.245 1.275 2.305 1.00 96.94 193 THR A O 1
ATOM 1407 N N . LEU A 1 194 ? -8.385 -0.309 3.644 1.00 96.38 194 LEU A N 1
ATOM 1408 C CA . LEU A 1 194 ? -9.620 -1.027 3.919 1.00 96.38 194 LEU A CA 1
ATOM 1409 C C . LEU A 1 194 ? -9.937 -0.905 5.399 1.00 96.38 194 LEU A C 1
ATOM 1411 O O . LEU A 1 194 ? -9.091 -1.234 6.229 1.00 96.38 194 LEU A O 1
ATOM 1415 N N . ARG A 1 195 ? -11.158 -0.479 5.715 1.00 92.88 195 ARG A N 1
ATOM 1416 C CA . ARG A 1 195 ? -11.692 -0.536 7.072 1.00 92.88 195 ARG A CA 1
ATOM 1417 C C . ARG A 1 195 ? -12.639 -1.719 7.185 1.00 92.88 195 ARG A C 1
ATOM 1419 O O . ARG A 1 195 ? -13.567 -1.846 6.383 1.00 92.88 195 ARG A O 1
ATOM 1426 N N . THR A 1 196 ? -12.416 -2.571 8.174 1.00 94.44 196 THR A N 1
ATOM 1427 C CA . THR A 1 196 ? -13.220 -3.774 8.412 1.00 94.44 196 THR A CA 1
ATOM 1428 C C . THR A 1 196 ? -13.724 -3.838 9.848 1.00 94.44 196 THR A C 1
ATOM 1430 O O . THR A 1 196 ? -13.406 -2.975 10.668 1.00 94.44 196 THR A O 1
ATOM 1433 N N . ASN A 1 197 ? -14.545 -4.846 10.139 1.00 92.81 197 ASN A N 1
ATOM 1434 C CA . ASN A 1 197 ? -14.939 -5.195 11.500 1.00 92.81 197 ASN A CA 1
ATOM 1435 C C . ASN A 1 197 ? -13.929 -6.121 12.204 1.00 92.81 197 ASN A C 1
ATOM 1437 O O . ASN A 1 197 ? -14.283 -6.649 13.245 1.00 92.81 197 ASN A O 1
ATOM 1441 N N . ASP A 1 198 ? -12.731 -6.362 11.675 1.00 93.31 198 ASP A N 1
ATOM 1442 C CA . ASP A 1 198 ? -11.669 -7.028 12.440 1.00 93.31 198 ASP A CA 1
ATOM 1443 C C . ASP A 1 198 ? -11.304 -6.150 13.648 1.00 93.31 198 ASP A C 1
ATOM 1445 O O . ASP A 1 198 ? -10.938 -4.986 13.478 1.00 93.31 198 ASP A O 1
ATOM 1449 N N . ALA A 1 199 ? -11.466 -6.660 14.871 1.00 86.25 199 ALA A N 1
ATOM 1450 C CA . ALA A 1 199 ? -11.214 -5.865 16.073 1.00 86.25 199 ALA A CA 1
ATOM 1451 C C . ALA A 1 199 ? -9.718 -5.621 16.339 1.00 86.25 199 ALA A C 1
ATOM 1453 O O . ALA A 1 199 ? -9.374 -4.595 16.935 1.00 86.25 199 ALA A O 1
ATOM 1454 N N . ASP A 1 200 ? -8.850 -6.536 15.905 1.00 87.06 200 ASP A N 1
ATOM 1455 C CA . ASP A 1 200 ? -7.410 -6.501 16.160 1.00 87.06 200 ASP A CA 1
ATOM 1456 C C . ASP A 1 200 ? -6.682 -5.675 15.091 1.00 87.06 200 ASP A C 1
ATOM 1458 O O . ASP A 1 200 ? -5.771 -4.902 15.399 1.00 87.06 200 ASP A O 1
ATOM 1462 N N . SER A 1 201 ? -7.122 -5.797 13.835 1.00 88.75 201 SER A N 1
ATOM 1463 C CA . SER A 1 201 ? -6.579 -5.097 12.665 1.00 88.75 201 SER A CA 1
ATOM 1464 C C . SER A 1 201 ? -7.681 -4.436 11.825 1.00 88.75 201 SER A C 1
ATOM 1466 O O . SER A 1 201 ? -7.846 -4.737 10.639 1.00 88.75 201 SER A O 1
ATOM 1468 N N . PRO A 1 202 ? -8.423 -3.459 12.374 1.00 89.12 202 PRO A N 1
ATOM 1469 C CA . PRO A 1 202 ? -9.569 -2.873 11.678 1.00 89.12 202 PRO A CA 1
ATOM 1470 C C . PRO A 1 202 ? -9.197 -2.067 10.436 1.00 89.12 202 PRO A C 1
ATOM 1472 O O . PRO A 1 202 ? -10.077 -1.765 9.630 1.00 89.12 202 PRO A O 1
ATOM 1475 N N . ILE A 1 203 ? -7.922 -1.701 10.276 1.00 91.12 203 ILE A N 1
ATOM 1476 C CA . ILE A 1 203 ? -7.398 -1.009 9.101 1.00 91.12 203 ILE A CA 1
ATOM 1477 C C . ILE A 1 203 ? -6.333 -1.889 8.448 1.00 91.12 203 ILE A C 1
ATOM 1479 O O . ILE A 1 203 ? -5.235 -2.044 8.979 1.00 91.12 203 ILE A O 1
ATOM 1483 N N . ALA A 1 204 ? -6.632 -2.399 7.254 1.00 94.94 204 ALA A N 1
ATOM 1484 C CA . ALA A 1 204 ? -5.657 -3.065 6.398 1.00 94.94 204 ALA A CA 1
ATOM 1485 C C . ALA A 1 204 ? -5.215 -2.115 5.281 1.00 94.94 204 ALA A C 1
ATOM 1487 O O . ALA A 1 204 ? -6.043 -1.512 4.597 1.00 94.94 204 ALA A O 1
ATOM 1488 N N . LYS A 1 205 ? -3.904 -1.991 5.067 1.00 96.81 205 LYS A N 1
ATOM 1489 C CA . LYS A 1 205 ? -3.328 -1.124 4.034 1.00 96.81 205 LYS A CA 1
ATOM 1490 C C . LYS A 1 205 ? -2.531 -1.950 3.032 1.00 96.81 205 LYS A C 1
ATOM 1492 O O . LYS A 1 205 ? -1.735 -2.792 3.423 1.00 96.81 205 LYS A O 1
ATOM 1497 N N . VAL A 1 206 ? -2.723 -1.670 1.746 1.00 98.31 206 VAL A N 1
ATOM 1498 C CA . VAL A 1 206 ? -1.930 -2.212 0.637 1.00 98.31 206 VAL A CA 1
ATOM 1499 C C . VAL A 1 206 ? -1.264 -1.044 -0.086 1.00 98.31 206 VAL A C 1
ATOM 1501 O O . VAL A 1 206 ? -1.948 -0.176 -0.626 1.00 98.31 206 VAL A O 1
ATOM 1504 N N . ASN A 1 207 ? 0.066 -1.005 -0.094 1.00 97.94 207 ASN A N 1
ATOM 1505 C CA . ASN A 1 207 ? 0.849 0.028 -0.770 1.00 97.94 207 ASN A CA 1
ATOM 1506 C C . ASN A 1 207 ? 0.820 -0.185 -2.292 1.00 97.94 207 ASN A C 1
ATOM 1508 O O . ASN A 1 207 ? 0.970 -1.314 -2.767 1.00 97.94 207 ASN A O 1
ATOM 1512 N N . LEU A 1 208 ? 0.632 0.894 -3.052 1.00 97.94 208 LEU A N 1
ATOM 1513 C CA . LEU A 1 208 ? 0.543 0.887 -4.513 1.00 97.94 208 LEU A CA 1
ATOM 1514 C C . LEU A 1 208 ? 1.672 1.737 -5.091 1.00 97.94 208 LEU A C 1
ATOM 1516 O O . LEU A 1 208 ? 1.832 2.892 -4.706 1.00 97.94 208 LEU A O 1
ATOM 1520 N N . GLU A 1 209 ? 2.448 1.167 -6.007 1.00 95.75 209 GLU A N 1
ATOM 1521 C CA . GLU A 1 209 ? 3.691 1.778 -6.483 1.00 95.75 209 GLU A CA 1
ATOM 1522 C C . GLU A 1 209 ? 3.812 1.633 -7.991 1.00 95.75 209 GLU A C 1
ATOM 1524 O O . GLU A 1 209 ? 3.939 0.523 -8.506 1.00 95.75 209 GLU A O 1
ATOM 1529 N N . ALA A 1 210 ? 3.778 2.743 -8.717 1.00 93.94 210 ALA A N 1
ATOM 1530 C CA . ALA A 1 210 ? 3.860 2.741 -10.169 1.00 93.94 210 ALA A CA 1
ATOM 1531 C C . ALA A 1 210 ? 5.104 3.468 -10.649 1.00 93.94 210 ALA A C 1
ATOM 1533 O O . ALA A 1 210 ? 5.383 4.569 -10.193 1.00 93.94 210 ALA A O 1
ATOM 1534 N N . PHE A 1 211 ? 5.806 2.899 -11.622 1.00 92.56 211 PHE A N 1
ATOM 1535 C CA . PHE A 1 211 ? 6.757 3.663 -12.418 1.00 92.56 211 PHE A CA 1
ATOM 1536 C C . PHE A 1 211 ? 6.091 4.150 -13.693 1.00 92.56 211 PHE A C 1
ATOM 1538 O O . PHE A 1 211 ? 5.492 3.358 -14.421 1.00 92.56 211 PHE A O 1
ATOM 1545 N N . TRP A 1 212 ? 6.204 5.444 -13.961 1.00 91.94 212 TRP A N 1
ATOM 1546 C CA . TRP A 1 212 ? 5.743 6.047 -15.201 1.00 91.94 212 TRP A CA 1
ATOM 1547 C C . TRP A 1 212 ? 6.925 6.488 -16.064 1.00 91.94 212 TRP A C 1
ATOM 1549 O O . TRP A 1 212 ? 7.871 7.109 -15.572 1.00 91.94 212 TRP A O 1
ATOM 1559 N N . GLN A 1 213 ? 6.810 6.235 -17.367 1.00 88.75 213 GLN A N 1
ATOM 1560 C CA . GLN A 1 213 ? 7.714 6.737 -18.395 1.00 88.75 213 GLN A CA 1
ATOM 1561 C C . GLN A 1 213 ? 6.937 7.233 -19.624 1.00 88.75 213 GLN A C 1
ATOM 1563 O O . GLN A 1 213 ? 5.922 6.662 -20.029 1.00 88.75 213 GLN A O 1
ATOM 1568 N N . GLN A 1 214 ? 7.426 8.307 -20.250 1.00 88.44 214 GLN A N 1
ATOM 1569 C CA . GLN A 1 214 ? 6.768 8.906 -21.416 1.00 88.44 214 GLN A CA 1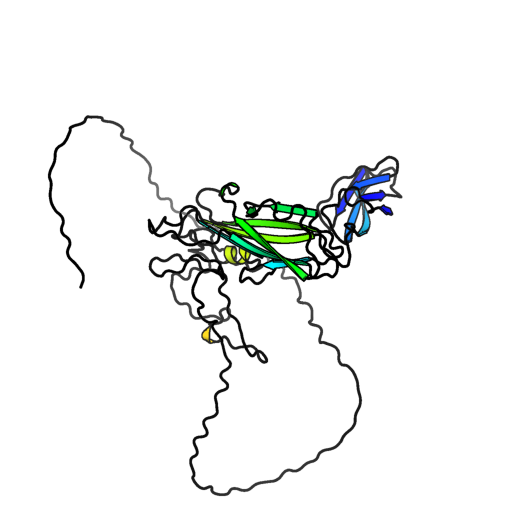
ATOM 1570 C C . GLN A 1 214 ? 6.866 8.022 -22.667 1.00 88.44 214 GLN A C 1
ATOM 1572 O O . GLN A 1 214 ? 5.987 8.038 -23.526 1.00 88.44 214 GLN A O 1
ATOM 1577 N N . ARG A 1 215 ? 7.952 7.266 -22.801 1.00 87.62 215 ARG A N 1
ATOM 1578 C CA . ARG A 1 215 ? 8.209 6.406 -23.953 1.00 87.62 215 ARG A CA 1
ATOM 1579 C C . ARG A 1 215 ? 9.039 5.199 -23.553 1.00 87.62 215 ARG A C 1
ATOM 1581 O O . ARG A 1 215 ? 9.566 5.159 -22.443 1.00 87.62 215 ARG A O 1
ATOM 1588 N N . ASP A 1 216 ? 9.133 4.218 -24.438 1.00 86.44 216 ASP A N 1
ATOM 1589 C CA . ASP A 1 216 ? 10.098 3.141 -24.285 1.00 86.44 216 ASP A CA 1
ATOM 1590 C C . ASP A 1 216 ? 11.519 3.578 -24.660 1.00 86.44 216 ASP A C 1
ATOM 1592 O O . ASP A 1 216 ? 11.712 4.398 -25.558 1.00 86.44 216 ASP A O 1
ATOM 1596 N N . GLU A 1 217 ? 12.498 2.965 -23.990 1.00 80.88 217 GLU A N 1
ATOM 1597 C CA . GLU A 1 217 ? 13.926 3.025 -24.313 1.00 80.88 217 GLU A CA 1
ATOM 1598 C C . GLU A 1 217 ? 14.550 4.445 -24.295 1.00 80.88 217 GLU A C 1
ATOM 1600 O O . GLU A 1 217 ? 13.893 5.480 -24.132 1.00 80.88 217 GLU A O 1
ATOM 1605 N N . GLY A 1 218 ? 15.870 4.516 -24.481 1.00 78.44 218 GLY A N 1
ATOM 1606 C CA . GLY A 1 218 ? 16.580 5.784 -24.667 1.00 78.44 218 GLY A CA 1
ATOM 1607 C C . GLY A 1 218 ? 16.648 6.631 -23.402 1.00 78.44 218 GLY A C 1
ATOM 1608 O O . GLY A 1 218 ? 16.503 7.855 -23.491 1.00 78.44 218 GLY A O 1
ATOM 1609 N N . GLY A 1 219 ? 16.833 5.977 -22.253 1.00 79.19 219 GLY A N 1
ATOM 1610 C CA . GLY A 1 219 ? 17.108 6.642 -20.990 1.00 79.19 219 GLY A CA 1
ATOM 1611 C C . GLY A 1 219 ? 15.870 6.964 -20.148 1.00 79.19 219 GLY A C 1
ATOM 1612 O O . GLY A 1 219 ? 15.950 7.744 -19.201 1.00 79.19 219 GLY A O 1
ATOM 1613 N N . TRP A 1 220 ? 14.720 6.399 -20.508 1.00 84.25 220 TRP A N 1
ATOM 1614 C CA . TRP A 1 220 ? 13.451 6.576 -19.797 1.00 84.25 220 TRP A CA 1
ATOM 1615 C C . TRP A 1 220 ? 13.158 5.425 -18.825 1.00 84.25 220 TRP A C 1
ATOM 1617 O O . TRP A 1 220 ? 12.066 5.329 -18.273 1.00 84.25 220 TRP A O 1
ATOM 1627 N N . GLU A 1 221 ? 14.121 4.529 -18.635 1.00 84.31 221 GLU A N 1
ATOM 1628 C CA . GLU A 1 221 ? 14.047 3.416 -17.702 1.00 84.31 221 GLU A CA 1
ATOM 1629 C C . GLU A 1 221 ? 14.263 3.894 -16.259 1.00 84.31 221 GLU A C 1
ATOM 1631 O O . GLU A 1 221 ? 14.947 4.893 -16.034 1.00 84.31 221 GLU A O 1
ATOM 1636 N N . PRO A 1 222 ? 13.735 3.169 -15.259 1.00 86.12 222 PRO A N 1
ATOM 1637 C CA . PRO A 1 222 ? 14.025 3.474 -13.866 1.00 86.12 222 PRO A CA 1
ATOM 1638 C C . PRO A 1 222 ? 15.497 3.207 -13.550 1.00 86.12 222 PRO A C 1
ATOM 1640 O O . PRO A 1 222 ? 16.056 2.187 -13.966 1.00 86.12 222 PRO A O 1
ATOM 1643 N N . ASN A 1 223 ? 16.096 4.059 -12.726 1.00 85.25 223 ASN A N 1
ATOM 1644 C CA . ASN A 1 223 ? 17.377 3.753 -12.098 1.00 85.25 223 ASN A CA 1
ATOM 1645 C C . ASN A 1 223 ? 17.206 2.800 -10.889 1.00 85.25 223 ASN A C 1
ATOM 1647 O O . ASN A 1 223 ? 16.096 2.433 -10.490 1.00 85.25 223 ASN A O 1
ATOM 1651 N N . ALA A 1 224 ? 18.321 2.402 -10.264 1.00 86.75 224 ALA A N 1
ATOM 1652 C CA . ALA A 1 224 ? 18.304 1.476 -9.127 1.00 86.75 224 ALA A CA 1
ATOM 1653 C C . ALA A 1 224 ? 17.516 2.001 -7.909 1.00 86.75 224 ALA A C 1
ATOM 1655 O O . ALA A 1 224 ? 16.789 1.229 -7.283 1.00 86.75 224 ALA A O 1
ATOM 1656 N N . ASN A 1 225 ? 17.609 3.299 -7.596 1.00 88.69 225 ASN A N 1
ATOM 1657 C CA . ASN A 1 225 ? 16.879 3.903 -6.477 1.00 88.69 225 ASN A CA 1
ATOM 1658 C C . ASN A 1 225 ? 15.366 3.900 -6.723 1.00 88.69 225 ASN A C 1
ATOM 1660 O O . ASN A 1 225 ? 14.596 3.668 -5.795 1.00 88.69 225 ASN A O 1
ATOM 1664 N N . GLU A 1 226 ? 14.930 4.136 -7.959 1.00 89.75 226 GLU A N 1
ATOM 1665 C CA . GLU A 1 226 ? 13.513 4.103 -8.326 1.00 89.75 226 GLU A CA 1
ATOM 1666 C C . GLU A 1 226 ? 12.951 2.685 -8.226 1.00 89.75 226 GLU A C 1
ATOM 1668 O O . GLU A 1 226 ? 11.896 2.490 -7.625 1.00 89.75 226 GLU A O 1
ATOM 1673 N N . ILE A 1 227 ? 13.695 1.679 -8.702 1.00 89.56 227 ILE A N 1
ATOM 1674 C CA . ILE A 1 227 ? 13.337 0.271 -8.493 1.00 89.56 227 ILE A CA 1
ATOM 1675 C C . ILE A 1 227 ? 13.247 -0.042 -6.996 1.00 89.56 227 ILE A C 1
ATOM 1677 O O . ILE A 1 227 ? 12.241 -0.579 -6.538 1.00 89.56 227 ILE A O 1
ATOM 1681 N N . TRP A 1 228 ? 14.258 0.302 -6.199 1.00 90.88 228 TRP A N 1
ATOM 1682 C CA . TRP A 1 228 ? 14.225 0.028 -4.762 1.00 90.88 228 TRP A CA 1
ATOM 1683 C C . TRP A 1 228 ? 13.059 0.706 -4.056 1.00 90.88 228 TRP A C 1
ATOM 1685 O O . TRP A 1 228 ? 12.372 0.043 -3.278 1.00 90.88 228 TRP A O 1
ATOM 1695 N N . LYS A 1 229 ? 12.778 1.966 -4.396 1.00 91.19 229 LYS A N 1
ATOM 1696 C CA . LYS A 1 229 ? 11.625 2.699 -3.880 1.00 91.19 229 LYS A CA 1
ATOM 1697 C C . LYS A 1 229 ? 10.321 1.970 -4.195 1.00 91.19 229 LYS A C 1
ATOM 1699 O O . LYS A 1 229 ? 9.564 1.682 -3.271 1.00 91.19 229 LYS A O 1
ATOM 1704 N N . MET A 1 230 ? 10.090 1.598 -5.457 1.00 91.75 230 MET A N 1
ATOM 1705 C CA . MET A 1 230 ? 8.881 0.864 -5.845 1.00 91.75 230 MET A CA 1
ATOM 1706 C C . MET A 1 230 ? 8.707 -0.408 -5.023 1.00 91.75 230 MET A C 1
ATOM 1708 O O . MET A 1 230 ? 7.622 -0.671 -4.520 1.00 91.75 230 MET A O 1
ATOM 1712 N N . PHE A 1 231 ? 9.776 -1.187 -4.851 1.00 91.81 231 PHE A N 1
ATOM 1713 C CA . PHE A 1 231 ? 9.723 -2.459 -4.130 1.00 91.81 231 PHE A CA 1
ATOM 1714 C C . PHE A 1 231 ? 9.785 -2.321 -2.600 1.00 91.81 231 PHE A C 1
ATOM 1716 O O . PHE A 1 231 ? 9.722 -3.331 -1.900 1.00 91.81 231 PHE A O 1
ATOM 1723 N N . GLY A 1 232 ? 9.847 -1.095 -2.070 1.00 91.88 232 GLY A N 1
ATOM 1724 C CA . GLY A 1 232 ? 9.854 -0.816 -0.632 1.00 91.88 232 GLY A CA 1
ATOM 1725 C C . GLY A 1 232 ? 11.189 -1.097 0.055 1.00 91.88 232 GLY A C 1
ATOM 1726 O O . GLY A 1 232 ? 11.231 -1.243 1.274 1.00 91.88 232 GLY A O 1
ATOM 1727 N N . PHE A 1 233 ? 12.282 -1.200 -0.700 1.00 91.31 233 PHE A N 1
ATOM 1728 C CA . PHE A 1 233 ? 13.612 -1.387 -0.135 1.00 91.31 233 PHE A CA 1
ATOM 1729 C C . PHE A 1 233 ? 14.194 -0.041 0.305 1.00 91.31 233 PHE A C 1
ATOM 1731 O O . PHE A 1 233 ? 14.245 0.904 -0.474 1.00 91.31 233 PHE A O 1
ATOM 1738 N N . GLY A 1 234 ? 14.697 0.029 1.539 1.00 88.06 234 GLY A N 1
ATOM 1739 C CA . GLY A 1 234 ? 15.298 1.245 2.107 1.00 88.06 234 GLY A CA 1
ATOM 1740 C C . GLY A 1 234 ? 16.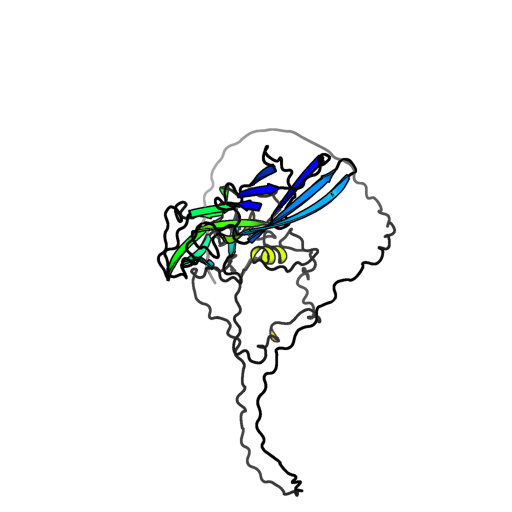719 1.561 1.624 1.00 88.06 234 GLY A C 1
ATOM 1741 O O . GLY A 1 234 ? 17.378 2.414 2.210 1.00 88.06 234 GLY A O 1
ATOM 1742 N N . ASN A 1 235 ? 17.218 0.858 0.604 1.00 87.50 235 ASN A N 1
ATOM 1743 C CA . ASN A 1 235 ? 18.536 1.128 0.036 1.00 87.50 235 ASN A CA 1
ATOM 1744 C C . ASN A 1 235 ? 18.489 2.410 -0.799 1.00 87.50 235 ASN A C 1
ATOM 1746 O O . ASN A 1 235 ? 17.494 2.691 -1.467 1.00 87.50 235 ASN A O 1
ATOM 1750 N N . PHE A 1 236 ? 19.580 3.169 -0.786 1.00 89.00 236 PHE A N 1
ATOM 1751 C CA . PHE A 1 236 ? 19.712 4.388 -1.569 1.00 89.00 236 PHE A CA 1
ATOM 1752 C C . PHE A 1 236 ? 21.176 4.609 -1.941 1.00 89.00 236 PHE A C 1
ATOM 1754 O O . PHE A 1 236 ? 22.051 4.549 -1.080 1.00 89.00 236 PHE A O 1
ATOM 1761 N N . ILE A 1 237 ? 21.437 4.876 -3.218 1.00 87.19 237 ILE A N 1
ATOM 1762 C CA . ILE A 1 237 ? 22.753 5.289 -3.709 1.00 87.19 237 ILE A CA 1
ATOM 1763 C C . ILE A 1 237 ? 22.712 6.792 -3.970 1.00 87.19 237 ILE A C 1
ATOM 1765 O O . ILE A 1 237 ? 21.952 7.275 -4.815 1.00 87.19 237 ILE A O 1
ATOM 1769 N N . GLU A 1 238 ? 23.541 7.532 -3.241 1.00 87.56 238 GLU A N 1
ATOM 1770 C CA . GLU A 1 238 ? 23.704 8.970 -3.432 1.00 87.56 238 GLU A CA 1
ATOM 1771 C C . GLU A 1 238 ? 24.322 9.281 -4.805 1.00 87.56 238 GLU A C 1
ATOM 1773 O O . GLU A 1 238 ? 25.185 8.558 -5.301 1.00 87.56 238 GLU A O 1
ATOM 1778 N N . GLY A 1 239 ? 23.866 10.362 -5.442 1.00 82.06 239 GLY A N 1
ATOM 1779 C CA . GLY A 1 239 ? 24.397 10.805 -6.734 1.00 82.06 239 GLY A CA 1
ATOM 1780 C C . GLY A 1 239 ? 23.888 10.031 -7.958 1.00 82.06 239 GLY A C 1
ATOM 1781 O O . GLY A 1 239 ? 24.383 10.266 -9.061 1.00 82.06 239 GLY A O 1
ATOM 1782 N N . LEU A 1 240 ? 22.894 9.141 -7.815 1.00 83.94 240 LEU A N 1
ATOM 1783 C CA . LEU A 1 240 ? 22.214 8.562 -8.979 1.00 83.94 240 LEU A CA 1
ATOM 1784 C C . LEU A 1 240 ? 21.327 9.599 -9.678 1.00 83.94 240 LEU A C 1
ATOM 1786 O O . LEU A 1 240 ? 20.388 10.138 -9.093 1.00 83.94 240 LEU A O 1
ATOM 1790 N N . SER A 1 241 ? 21.620 9.842 -10.956 1.00 79.12 241 SER A N 1
ATOM 1791 C CA . SER A 1 241 ? 20.807 10.676 -11.842 1.00 79.12 241 SER A CA 1
ATOM 1792 C C . SER A 1 241 ? 19.448 10.019 -12.120 1.00 79.12 241 SER A C 1
ATOM 1794 O O . SER A 1 241 ? 19.364 8.804 -12.290 1.00 79.12 241 SER A O 1
ATOM 1796 N N . LEU A 1 242 ? 18.385 10.825 -12.199 1.00 76.50 242 LEU A N 1
ATOM 1797 C CA . LEU A 1 242 ? 17.084 10.403 -12.748 1.00 76.50 242 LEU A CA 1
ATOM 1798 C C . LEU A 1 242 ? 17.046 10.514 -14.279 1.00 76.50 242 LEU A C 1
ATOM 1800 O O . LEU A 1 242 ? 16.184 9.939 -14.929 1.00 76.50 242 LEU A O 1
ATOM 1804 N N . ASN A 1 243 ? 17.983 11.259 -14.868 1.00 74.94 243 ASN A N 1
ATOM 1805 C CA . ASN A 1 243 ? 18.094 11.368 -16.314 1.00 74.94 243 ASN A CA 1
ATOM 1806 C C . ASN A 1 243 ? 18.749 10.114 -16.878 1.00 74.94 243 ASN A C 1
ATOM 1808 O O . ASN A 1 243 ? 19.699 9.585 -16.288 1.00 74.94 243 ASN A O 1
ATOM 1812 N N . ASN A 1 244 ? 18.291 9.719 -18.060 1.00 75.38 244 ASN A N 1
ATOM 1813 C CA . ASN A 1 244 ? 18.853 8.632 -18.839 1.00 75.38 244 ASN A CA 1
ATOM 1814 C C . ASN A 1 244 ? 18.986 7.304 -18.062 1.00 75.38 244 ASN A C 1
ATOM 1816 O O . ASN A 1 244 ? 20.015 6.640 -18.147 1.00 75.38 244 ASN A O 1
ATOM 1820 N N . GLY A 1 245 ? 18.009 6.953 -17.223 1.00 73.12 245 GLY A N 1
ATOM 1821 C CA . GLY A 1 245 ? 18.054 5.730 -16.411 1.00 73.12 245 GLY A CA 1
ATOM 1822 C C . GLY A 1 245 ? 19.245 5.634 -15.450 1.00 73.12 245 GLY A C 1
ATOM 1823 O O . GLY A 1 245 ? 19.652 4.538 -15.064 1.00 73.12 245 GLY A O 1
ATOM 1824 N N . GLY A 1 246 ? 19.831 6.771 -15.060 1.00 74.50 246 GLY A N 1
ATOM 1825 C CA . GLY A 1 246 ? 21.021 6.807 -14.212 1.00 74.50 246 GLY A CA 1
ATOM 1826 C C . GLY A 1 246 ? 22.347 6.739 -14.968 1.00 74.50 246 GLY A C 1
ATOM 1827 O O . GLY A 1 246 ? 23.374 6.457 -14.346 1.00 74.50 246 GLY A O 1
ATOM 1828 N N . GLU A 1 247 ? 22.374 7.028 -16.273 1.00 71.50 247 GLU A N 1
ATOM 1829 C CA . GLU A 1 247 ? 23.633 7.284 -16.983 1.00 71.50 247 GLU A CA 1
ATOM 1830 C C . GLU A 1 247 ? 24.447 8.403 -16.308 1.00 71.50 247 GLU A C 1
ATOM 1832 O O . GLU A 1 247 ? 23.919 9.287 -15.630 1.00 71.50 247 GLU A O 1
ATOM 1837 N N . PHE A 1 248 ? 25.769 8.346 -16.500 1.00 70.00 248 PHE A N 1
ATOM 1838 C CA . PHE A 1 248 ? 26.753 9.274 -15.915 1.00 70.00 248 PHE A CA 1
ATOM 1839 C C . PHE A 1 248 ? 26.741 9.348 -14.377 1.00 70.00 248 PHE A C 1
ATOM 1841 O O . PHE A 1 248 ? 27.283 10.287 -13.797 1.00 70.00 248 PHE A O 1
ATOM 1848 N N . SER A 1 249 ? 26.141 8.360 -13.712 1.00 76.00 249 SER A N 1
ATOM 1849 C CA . SER A 1 249 ? 26.107 8.262 -12.255 1.00 76.00 249 SER A CA 1
ATOM 1850 C C . SER A 1 249 ? 27.276 7.458 -11.680 1.00 76.00 249 SER A C 1
ATOM 1852 O O . SER A 1 249 ? 28.101 6.916 -12.415 1.00 76.00 249 SER A O 1
ATOM 1854 N N . ALA A 1 250 ? 27.302 7.323 -10.350 1.00 74.69 250 ALA A N 1
ATOM 1855 C CA . ALA A 1 250 ? 28.259 6.491 -9.618 1.00 74.69 250 ALA A CA 1
ATOM 1856 C C . ALA A 1 250 ? 28.260 5.002 -10.031 1.00 74.69 250 ALA A C 1
ATOM 1858 O O . ALA A 1 250 ? 29.221 4.301 -9.731 1.00 74.69 250 ALA A O 1
ATOM 1859 N N . LEU A 1 251 ? 27.215 4.521 -10.719 1.00 74.56 251 LEU A N 1
ATOM 1860 C CA . LEU A 1 251 ? 27.138 3.155 -11.254 1.00 74.56 251 LEU A CA 1
ATOM 1861 C C . LEU A 1 251 ? 27.450 3.062 -12.756 1.00 74.56 251 LEU A C 1
ATOM 1863 O O . LEU A 1 251 ? 27.424 1.970 -13.323 1.00 74.56 251 LEU A O 1
ATOM 1867 N N . ASN A 1 252 ? 27.715 4.185 -13.431 1.00 72.69 252 ASN A N 1
ATOM 1868 C CA . ASN A 1 252 ? 28.063 4.162 -14.844 1.00 72.69 252 ASN A CA 1
ATOM 1869 C C . ASN A 1 252 ? 29.555 3.870 -15.024 1.00 72.69 252 ASN A C 1
ATOM 1871 O O . ASN A 1 252 ? 30.389 4.775 -15.031 1.00 72.69 252 ASN A O 1
ATOM 1875 N N . PHE A 1 253 ? 29.875 2.597 -15.233 1.00 68.62 253 PHE A N 1
ATOM 1876 C CA . PHE A 1 253 ? 31.237 2.156 -15.521 1.00 68.62 253 PHE A CA 1
ATOM 1877 C C . PHE A 1 253 ? 31.602 2.230 -17.014 1.00 68.62 253 PHE A C 1
ATOM 1879 O O . PHE A 1 253 ? 32.648 1.725 -17.395 1.00 68.62 253 PHE A O 1
ATOM 1886 N N . TYR A 1 254 ? 30.782 2.856 -17.873 1.00 70.25 254 TYR A N 1
ATOM 1887 C CA . TYR A 1 254 ? 31.034 3.014 -19.319 1.00 70.25 254 TYR A CA 1
ATOM 1888 C C . TYR A 1 254 ? 31.372 1.698 -20.044 1.00 70.25 254 TYR A C 1
ATOM 1890 O O . TYR A 1 254 ? 32.268 1.659 -20.886 1.00 70.25 254 TYR A O 1
ATOM 1898 N N . ASP A 1 255 ? 30.678 0.611 -19.691 1.00 65.25 255 ASP A N 1
ATOM 1899 C CA . ASP A 1 255 ? 30.963 -0.757 -20.157 1.00 65.25 255 ASP A CA 1
ATOM 1900 C C . ASP A 1 255 ? 32.398 -1.251 -19.863 1.00 65.25 255 ASP A C 1
ATOM 1902 O O . ASP A 1 255 ? 32.845 -2.263 -20.410 1.00 65.25 255 ASP A O 1
ATOM 1906 N N . VAL A 1 256 ? 33.133 -0.576 -18.976 1.00 65.75 256 VAL A N 1
ATOM 1907 C CA . VAL A 1 256 ? 34.424 -1.046 -18.482 1.00 65.75 256 VAL A CA 1
ATOM 1908 C C . VAL A 1 256 ? 34.159 -2.109 -17.427 1.00 65.75 256 VAL A C 1
ATOM 1910 O O . VAL A 1 256 ? 33.570 -1.842 -16.381 1.00 65.75 256 VAL A O 1
ATOM 1913 N N . TYR A 1 257 ? 34.622 -3.328 -17.698 1.00 64.31 257 TYR A N 1
ATOM 1914 C CA . TYR A 1 257 ? 34.726 -4.356 -16.670 1.00 64.31 257 TYR A CA 1
ATOM 1915 C C . TYR A 1 257 ? 35.715 -3.882 -15.611 1.00 64.31 257 TYR A C 1
ATOM 1917 O O . TYR A 1 257 ? 36.928 -3.888 -15.838 1.00 64.31 257 TYR A O 1
ATOM 1925 N N . LEU A 1 258 ? 35.196 -3.472 -14.459 1.00 64.44 258 LEU A N 1
ATOM 1926 C CA . LEU A 1 258 ? 36.020 -3.293 -13.279 1.00 64.44 258 LEU A CA 1
ATOM 1927 C C . LEU A 1 258 ? 36.244 -4.659 -12.615 1.00 64.44 258 LEU A C 1
ATOM 1929 O O . LEU A 1 258 ? 35.342 -5.503 -12.619 1.00 64.44 258 LEU A O 1
ATOM 1933 N N . PRO A 1 259 ? 37.449 -4.926 -12.087 1.00 67.44 259 PRO A N 1
ATOM 1934 C CA . PRO A 1 259 ? 37.632 -6.054 -11.190 1.00 67.44 259 PRO A CA 1
ATOM 1935 C C . PRO A 1 259 ? 36.732 -5.855 -9.967 1.00 67.44 259 PRO A C 1
ATOM 1937 O O . PRO A 1 259 ? 36.649 -4.743 -9.449 1.00 67.44 259 PRO A O 1
ATOM 1940 N N . ALA A 1 260 ? 36.085 -6.930 -9.513 1.00 68.62 260 ALA A N 1
ATOM 1941 C CA . ALA A 1 260 ? 35.328 -6.898 -8.268 1.00 68.62 260 ALA A CA 1
ATOM 1942 C C . ALA A 1 260 ? 36.231 -6.422 -7.125 1.00 68.62 260 ALA A C 1
ATOM 1944 O O . ALA A 1 260 ? 37.372 -6.882 -7.000 1.00 68.62 260 ALA A O 1
ATOM 1945 N N . ASP A 1 261 ? 35.720 -5.509 -6.310 1.00 72.44 261 ASP A N 1
ATOM 1946 C CA . ASP A 1 261 ? 36.383 -5.057 -5.094 1.00 72.44 261 ASP A CA 1
ATOM 1947 C C . ASP A 1 261 ? 35.785 -5.738 -3.852 1.00 72.44 261 ASP A C 1
ATOM 1949 O O . ASP A 1 261 ? 34.936 -6.625 -3.944 1.00 72.44 261 ASP A O 1
ATOM 1953 N N . GLU A 1 262 ? 36.248 -5.349 -2.665 1.00 74.06 262 GLU A N 1
ATOM 1954 C CA . GLU A 1 262 ? 35.786 -5.926 -1.396 1.00 74.06 262 GLU A CA 1
ATOM 1955 C C . GLU A 1 262 ? 34.298 -5.647 -1.097 1.00 74.06 262 GLU A C 1
ATOM 1957 O O . GLU A 1 262 ? 33.734 -6.247 -0.180 1.00 74.06 262 GLU A O 1
ATOM 1962 N N . THR A 1 263 ? 33.651 -4.758 -1.857 1.00 61.34 263 THR A N 1
ATOM 1963 C CA . THR A 1 263 ? 32.231 -4.408 -1.728 1.00 61.34 263 THR A CA 1
ATOM 1964 C C . THR A 1 263 ? 31.333 -5.172 -2.705 1.00 61.34 263 THR A C 1
ATOM 1966 O O . THR A 1 263 ? 30.117 -5.223 -2.503 1.00 61.34 263 THR A O 1
ATOM 1969 N N . GLU A 1 264 ? 31.906 -5.828 -3.720 1.00 61.03 264 GLU A N 1
ATOM 1970 C CA . GLU A 1 264 ? 31.169 -6.584 -4.731 1.00 61.03 264 GLU A CA 1
ATOM 1971 C C . GLU A 1 264 ? 31.332 -8.101 -4.549 1.00 61.03 264 GLU A C 1
ATOM 1973 O O . GLU A 1 264 ? 32.425 -8.665 -4.594 1.00 61.03 264 GLU A O 1
ATOM 1978 N N . VAL A 1 265 ? 30.212 -8.815 -4.408 1.00 61.53 265 VAL A N 1
ATOM 1979 C CA . VAL A 1 265 ? 30.216 -10.283 -4.366 1.00 61.53 265 VAL A CA 1
ATOM 1980 C C . VAL A 1 265 ? 29.850 -10.834 -5.738 1.00 61.53 265 VAL A C 1
ATOM 1982 O O . VAL A 1 265 ? 28.674 -10.877 -6.111 1.00 61.53 265 VAL A O 1
ATOM 1985 N N . LEU A 1 266 ? 30.850 -11.331 -6.471 1.00 66.62 266 LEU A N 1
ATOM 1986 C CA . LEU A 1 266 ? 30.625 -11.992 -7.757 1.00 66.62 266 LEU A CA 1
ATOM 1987 C C . LEU A 1 266 ? 29.681 -13.194 -7.593 1.00 66.62 266 LEU A C 1
ATOM 1989 O O . LEU A 1 266 ? 29.897 -14.082 -6.764 1.00 66.62 266 LEU A O 1
ATOM 1993 N N . SER A 1 267 ? 28.648 -13.245 -8.437 1.00 65.50 267 SER A N 1
ATOM 1994 C CA . SER A 1 267 ? 27.576 -14.254 -8.380 1.00 65.50 267 SER A CA 1
ATOM 1995 C C . SER A 1 267 ? 28.068 -15.704 -8.461 1.00 65.50 267 SER A C 1
ATOM 1997 O O . SER A 1 267 ? 27.443 -16.601 -7.897 1.00 65.50 267 SER A O 1
ATOM 1999 N N . ALA A 1 268 ? 29.220 -15.944 -9.097 1.00 66.19 268 ALA A N 1
ATOM 2000 C CA . ALA A 1 268 ? 29.859 -17.258 -9.170 1.00 66.19 268 ALA A CA 1
ATOM 2001 C C . ALA A 1 268 ? 30.300 -17.814 -7.799 1.00 66.19 268 ALA A C 1
ATOM 2003 O O . ALA A 1 268 ? 30.518 -19.019 -7.678 1.00 66.19 268 ALA A O 1
ATOM 2004 N N . TYR A 1 269 ? 30.400 -16.966 -6.769 1.00 66.44 269 TYR A N 1
ATOM 2005 C CA . TYR A 1 269 ? 30.767 -17.355 -5.403 1.00 66.44 269 TYR A CA 1
ATOM 2006 C C . TYR A 1 269 ? 29.578 -17.422 -4.447 1.00 66.44 269 TYR A C 1
ATOM 2008 O O . TYR A 1 269 ? 29.760 -17.648 -3.248 1.00 66.44 269 TYR A O 1
ATOM 2016 N N . TRP A 1 270 ? 28.353 -17.254 -4.949 1.00 77.50 270 TRP A N 1
ATOM 2017 C CA . TRP A 1 270 ? 27.170 -17.461 -4.128 1.00 77.50 270 TRP A CA 1
ATOM 2018 C C . TRP A 1 270 ? 27.082 -18.936 -3.742 1.00 77.50 270 TRP A C 1
ATOM 2020 O O . TRP A 1 270 ? 26.788 -19.811 -4.558 1.00 77.50 270 TRP A O 1
ATOM 2030 N N . ARG A 1 271 ? 27.331 -19.209 -2.465 1.00 80.06 271 ARG A N 1
ATOM 2031 C CA . ARG A 1 271 ? 27.058 -20.495 -1.831 1.00 80.06 271 ARG A CA 1
ATOM 2032 C C . ARG A 1 271 ? 25.834 -20.359 -0.943 1.00 80.06 271 ARG A C 1
ATOM 2034 O O . ARG A 1 271 ? 25.592 -19.300 -0.367 1.00 80.06 271 ARG A O 1
ATOM 2041 N N . LEU A 1 272 ? 25.071 -21.441 -0.824 1.00 83.88 272 LEU A N 1
ATOM 2042 C CA . LEU A 1 272 ? 24.068 -21.525 0.229 1.00 83.88 272 LEU A CA 1
ATOM 2043 C C . LEU A 1 272 ? 24.778 -21.370 1.577 1.00 83.88 272 LEU A C 1
ATOM 2045 O O . LEU A 1 272 ? 25.871 -21.909 1.757 1.00 83.88 272 LEU A O 1
ATOM 2049 N N . ALA A 1 273 ? 24.173 -20.614 2.491 1.00 83.44 273 ALA A N 1
ATOM 2050 C CA . ALA A 1 273 ? 24.653 -20.559 3.863 1.00 83.44 273 ALA A CA 1
ATOM 2051 C C . ALA A 1 273 ? 24.613 -21.965 4.485 1.00 83.44 273 ALA A C 1
ATOM 2053 O O . ALA A 1 273 ? 23.773 -22.791 4.110 1.00 83.44 273 ALA A O 1
ATOM 2054 N N . ASP A 1 274 ? 25.511 -22.236 5.431 1.00 87.12 274 ASP A N 1
ATOM 2055 C CA . ASP A 1 274 ? 25.552 -23.527 6.116 1.00 87.12 274 ASP A CA 1
ATOM 2056 C C . ASP A 1 274 ? 24.186 -23.842 6.749 1.00 87.12 274 ASP A C 1
ATOM 2058 O O . ASP A 1 274 ? 23.544 -22.985 7.355 1.00 87.12 274 ASP A O 1
ATOM 2062 N N . GLY A 1 275 ? 23.711 -25.076 6.563 1.00 89.19 275 GLY A N 1
ATOM 2063 C CA . GLY A 1 275 ? 22.378 -25.503 7.008 1.00 89.19 275 GLY A CA 1
ATOM 2064 C C . GLY A 1 275 ? 21.225 -25.166 6.050 1.00 89.19 275 GLY A C 1
ATOM 2065 O O . GLY A 1 275 ? 20.108 -25.627 6.279 1.00 89.19 275 GLY A O 1
ATOM 2066 N N . VAL A 1 276 ? 21.468 -24.440 4.951 1.00 90.88 276 VAL A N 1
ATOM 2067 C CA . VAL A 1 276 ? 20.457 -24.144 3.920 1.00 90.88 276 VAL A CA 1
ATOM 2068 C C . VAL A 1 276 ? 20.600 -25.100 2.733 1.00 90.88 276 VAL A C 1
ATOM 2070 O O . VAL A 1 276 ? 21.673 -25.249 2.153 1.00 90.88 276 VAL A O 1
ATOM 2073 N N . THR A 1 277 ? 19.502 -25.745 2.332 1.00 90.19 277 THR A N 1
ATOM 2074 C CA . THR A 1 277 ? 19.493 -26.758 1.255 1.00 90.19 277 THR A CA 1
ATOM 2075 C C . THR A 1 277 ? 19.038 -26.224 -0.103 1.00 90.19 277 THR A C 1
ATOM 2077 O O . THR A 1 277 ? 19.237 -26.886 -1.123 1.00 90.19 277 THR A O 1
ATOM 2080 N N . SER A 1 278 ? 18.446 -25.027 -0.143 1.00 85.94 278 SER A N 1
ATOM 2081 C CA . SER A 1 278 ? 18.007 -24.384 -1.383 1.00 85.94 278 SER A CA 1
ATOM 2082 C C . SER A 1 278 ? 17.966 -22.864 -1.263 1.00 85.94 278 SER A C 1
ATOM 2084 O O . SER A 1 278 ? 17.660 -22.337 -0.197 1.00 85.94 278 SER A O 1
ATOM 2086 N N . ALA A 1 279 ? 18.189 -22.172 -2.379 1.00 82.56 279 ALA A N 1
ATOM 2087 C CA . ALA A 1 279 ? 17.883 -20.755 -2.538 1.00 82.56 279 ALA A CA 1
ATOM 2088 C C . ALA A 1 279 ? 16.928 -20.563 -3.717 1.00 82.56 279 ALA A C 1
ATOM 2090 O O . ALA A 1 279 ? 16.962 -21.318 -4.694 1.00 82.56 279 ALA A O 1
ATOM 2091 N N . LYS A 1 280 ? 16.091 -19.528 -3.629 1.00 80.81 280 LYS A N 1
ATOM 2092 C CA . LYS A 1 280 ? 15.196 -19.101 -4.703 1.00 80.81 280 LYS A CA 1
ATOM 2093 C C . LYS A 1 280 ? 15.625 -17.723 -5.184 1.00 80.81 280 LYS A C 1
ATOM 2095 O O . LYS A 1 280 ? 15.596 -16.767 -4.418 1.00 80.81 280 LYS A O 1
ATOM 2100 N N . VAL A 1 281 ? 15.947 -17.617 -6.470 1.00 78.06 281 VAL A N 1
ATOM 2101 C CA . VAL A 1 281 ? 16.135 -16.327 -7.142 1.00 78.06 281 VAL A CA 1
ATOM 2102 C C . VAL A 1 281 ? 14.817 -15.928 -7.793 1.00 78.06 281 VAL A C 1
ATOM 2104 O O . VAL A 1 281 ? 14.232 -16.702 -8.554 1.00 78.06 281 VAL A O 1
ATOM 2107 N N . THR A 1 282 ? 14.345 -14.722 -7.487 1.00 78.69 282 THR A N 1
ATOM 2108 C CA . THR A 1 282 ? 13.147 -14.142 -8.098 1.00 78.69 282 THR A CA 1
ATOM 2109 C C . THR A 1 282 ? 13.554 -12.868 -8.817 1.00 78.69 282 THR A C 1
ATOM 2111 O O . THR A 1 282 ? 14.033 -11.932 -8.188 1.00 78.69 282 THR A O 1
ATOM 2114 N N . GLN A 1 283 ? 13.378 -12.836 -10.135 1.00 79.81 283 GLN A N 1
ATOM 2115 C CA . GLN A 1 283 ? 13.511 -11.595 -10.888 1.00 79.81 283 GLN A CA 1
ATOM 2116 C C . GLN A 1 283 ? 12.282 -10.722 -10.612 1.00 79.81 283 GLN A C 1
ATOM 2118 O O . GLN A 1 283 ? 11.161 -11.145 -10.900 1.00 79.81 283 GLN A O 1
ATOM 2123 N N . LEU A 1 284 ? 12.509 -9.538 -10.041 1.00 80.19 284 LEU A N 1
ATOM 2124 C CA . LEU A 1 284 ? 11.455 -8.594 -9.658 1.00 80.19 284 LEU A CA 1
ATOM 2125 C C . LEU A 1 284 ? 11.044 -7.692 -10.828 1.00 80.19 284 LEU A C 1
ATOM 2127 O O . LEU A 1 284 ? 9.856 -7.516 -11.094 1.00 80.19 284 LEU A O 1
ATOM 2131 N N . ALA A 1 285 ? 12.034 -7.176 -11.554 1.00 78.19 285 ALA A N 1
ATOM 2132 C CA . ALA A 1 285 ? 11.851 -6.297 -12.698 1.00 78.19 285 ALA A CA 1
ATOM 2133 C C . ALA A 1 285 ? 12.918 -6.565 -13.769 1.00 78.19 285 ALA A C 1
ATOM 2135 O O . ALA A 1 285 ? 13.992 -7.110 -13.495 1.00 78.19 285 ALA A O 1
ATOM 2136 N N . ALA A 1 286 ? 12.606 -6.182 -15.000 1.00 75.38 286 ALA A N 1
ATOM 2137 C CA . ALA A 1 286 ? 13.565 -6.019 -16.079 1.00 75.38 286 ALA A CA 1
ATOM 2138 C C . ALA A 1 286 ? 13.207 -4.725 -16.806 1.00 75.38 286 ALA A C 1
ATOM 2140 O O . ALA A 1 286 ? 12.055 -4.557 -17.194 1.00 75.38 286 ALA A O 1
ATOM 2141 N N . SER A 1 287 ? 14.189 -3.851 -16.991 1.00 70.56 287 SER A N 1
ATOM 2142 C CA . SER A 1 287 ? 14.073 -2.618 -17.768 1.00 70.56 287 SER A CA 1
ATOM 2143 C C . SER A 1 287 ? 15.288 -2.581 -18.692 1.00 70.56 287 SER A C 1
ATOM 2145 O O . SER A 1 287 ? 16.400 -2.824 -18.223 1.00 70.56 287 SER A O 1
ATOM 2147 N N . THR A 1 288 ? 15.100 -2.394 -19.998 1.00 59.50 288 THR A N 1
ATOM 2148 C CA . THR A 1 288 ? 16.208 -2.402 -20.970 1.00 59.50 288 THR A CA 1
ATOM 2149 C C . THR A 1 288 ? 16.358 -1.070 -21.668 1.00 59.50 288 THR A C 1
ATOM 2151 O O . THR A 1 288 ? 15.345 -0.458 -21.973 1.00 59.50 288 THR A O 1
ATOM 2154 N N . SER A 1 289 ? 17.618 -0.726 -21.956 1.00 49.31 289 SER A N 1
ATOM 2155 C CA . SER A 1 289 ? 18.064 0.465 -22.689 1.00 49.31 289 SER A CA 1
ATOM 2156 C C . SER A 1 289 ? 18.884 0.144 -23.961 1.00 49.31 289 SER A C 1
ATOM 2158 O O . SER A 1 289 ? 19.597 1.003 -24.483 1.00 49.31 289 SER A O 1
ATOM 2160 N N . ARG A 1 290 ? 18.853 -1.104 -24.475 1.00 42.12 290 ARG A N 1
ATOM 2161 C CA . ARG A 1 290 ? 19.587 -1.497 -25.701 1.00 42.12 290 ARG A CA 1
ATOM 2162 C C . ARG A 1 290 ? 18.715 -2.244 -26.720 1.00 42.12 290 ARG A C 1
ATOM 2164 O O . ARG A 1 290 ? 18.088 -3.251 -26.373 1.00 42.12 290 ARG A O 1
ATOM 2171 N N . PRO A 1 291 ? 18.762 -1.859 -28.014 1.00 34.91 291 PRO A N 1
ATOM 2172 C CA . PRO A 1 291 ? 18.020 -2.538 -29.066 1.00 34.91 291 PRO A CA 1
ATOM 2173 C C . PRO A 1 291 ? 18.675 -3.890 -29.387 1.00 34.91 291 PRO A C 1
ATOM 2175 O O . PRO A 1 291 ? 19.875 -3.969 -29.642 1.00 34.91 291 PRO A O 1
ATOM 2178 N N . GLY A 1 292 ? 17.887 -4.969 -29.406 1.00 37.84 292 GLY A N 1
ATOM 2179 C CA . GLY A 1 292 ? 18.301 -6.227 -30.049 1.00 37.84 292 GLY A CA 1
ATOM 2180 C C . GLY A 1 292 ? 18.128 -7.517 -29.249 1.00 37.84 292 GLY A C 1
ATOM 2181 O O . GLY A 1 292 ? 18.271 -8.598 -29.820 1.00 37.84 292 GLY A O 1
ATOM 2182 N N . ARG A 1 293 ? 17.745 -7.474 -27.970 1.00 34.06 293 ARG A N 1
ATOM 2183 C CA . ARG A 1 293 ? 17.249 -8.671 -27.272 1.00 34.06 293 ARG A CA 1
ATOM 2184 C C . ARG A 1 293 ? 15.942 -8.349 -26.575 1.00 34.06 293 ARG A C 1
ATOM 2186 O O . ARG A 1 293 ? 15.898 -7.507 -25.693 1.00 34.06 293 ARG A O 1
ATOM 2193 N N . ARG A 1 294 ? 14.882 -9.045 -27.001 1.00 33.78 294 ARG A N 1
ATOM 2194 C CA . ARG A 1 294 ? 13.558 -9.038 -26.371 1.00 33.78 294 ARG A CA 1
ATOM 2195 C C . ARG A 1 294 ? 13.699 -9.412 -24.894 1.00 33.78 294 ARG A C 1
ATOM 2197 O O . ARG A 1 294 ? 13.689 -10.593 -24.556 1.00 33.78 294 ARG A O 1
ATOM 2204 N N . SER A 1 295 ? 13.818 -8.409 -24.042 1.00 35.00 295 SER A N 1
ATOM 2205 C CA . SER A 1 295 ? 13.441 -8.500 -22.642 1.00 35.00 295 SER A CA 1
ATOM 2206 C C . SER A 1 295 ? 12.228 -7.590 -22.493 1.00 35.00 295 SER A C 1
ATOM 2208 O O . SER A 1 295 ? 12.330 -6.400 -22.798 1.00 35.00 295 SER A O 1
ATOM 2210 N N . PRO A 1 296 ? 11.060 -8.139 -22.142 1.00 32.91 296 PRO A N 1
ATOM 2211 C CA . PRO A 1 296 ? 9.898 -7.313 -21.887 1.00 32.91 296 PRO A CA 1
ATOM 2212 C C . PRO A 1 296 ? 10.162 -6.472 -20.634 1.00 32.91 296 PRO A C 1
ATOM 2214 O O . PRO A 1 296 ? 10.804 -6.947 -19.691 1.00 32.91 296 PRO A O 1
ATOM 2217 N N . SER A 1 297 ? 9.673 -5.232 -20.634 1.00 37.53 297 SER A N 1
ATOM 2218 C CA . SER A 1 297 ? 9.664 -4.357 -19.462 1.00 37.53 297 SER A CA 1
ATOM 2219 C C . SER A 1 297 ? 8.611 -4.860 -18.474 1.00 37.53 297 SER A C 1
ATOM 2221 O O . SER A 1 297 ? 7.588 -4.232 -18.228 1.00 37.53 297 SER A O 1
ATOM 2223 N N . THR A 1 298 ? 8.803 -6.069 -17.955 1.00 42.78 298 THR A N 1
ATOM 2224 C CA . THR A 1 298 ? 7.830 -6.735 -17.091 1.00 42.78 298 THR A CA 1
ATOM 2225 C C . THR A 1 298 ? 8.323 -6.722 -15.661 1.00 42.78 298 THR A C 1
ATOM 2227 O O . THR A 1 298 ? 9.300 -7.393 -15.319 1.00 42.78 298 THR A O 1
ATOM 2230 N N . ILE A 1 299 ? 7.570 -6.050 -14.798 1.00 48.38 299 ILE A N 1
ATOM 2231 C CA . ILE A 1 299 ? 7.351 -6.588 -13.459 1.00 48.38 299 ILE A CA 1
ATOM 2232 C C . ILE A 1 299 ? 6.552 -7.870 -13.682 1.00 48.38 299 ILE A C 1
ATOM 2234 O O . ILE A 1 299 ? 5.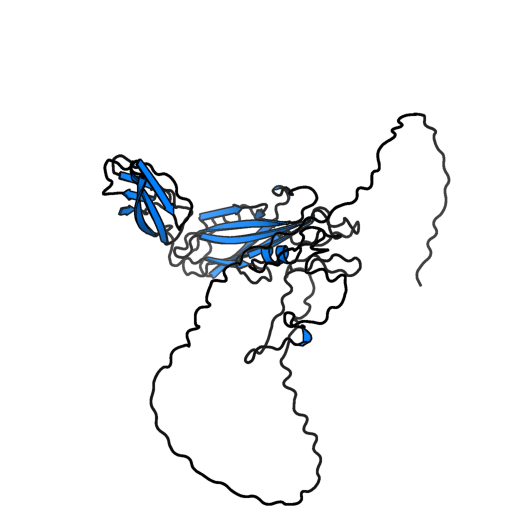547 -7.866 -14.391 1.00 48.38 299 ILE A O 1
ATOM 2238 N N . ARG A 1 300 ? 7.068 -8.999 -13.206 1.00 37.41 300 ARG A N 1
ATOM 2239 C CA . ARG A 1 300 ? 6.616 -10.317 -13.664 1.00 37.41 300 ARG A CA 1
ATOM 2240 C C . ARG A 1 300 ? 5.131 -10.546 -13.337 1.00 37.41 300 ARG A C 1
ATOM 2242 O O . ARG A 1 300 ? 4.790 -10.716 -12.169 1.00 37.41 300 ARG A O 1
ATOM 2249 N N . ASP A 1 301 ? 4.274 -10.628 -14.359 1.00 37.69 301 ASP A N 1
ATOM 2250 C CA . ASP A 1 301 ? 2.939 -11.230 -14.245 1.00 37.69 301 ASP A CA 1
ATOM 2251 C C . ASP A 1 301 ? 3.093 -12.764 -14.300 1.00 37.69 301 ASP A C 1
ATOM 2253 O O . ASP A 1 301 ? 3.557 -13.300 -15.314 1.00 37.69 301 ASP A O 1
ATOM 2257 N N . PRO A 1 302 ? 2.731 -13.515 -13.244 1.00 36.31 302 PRO A N 1
ATOM 2258 C CA . PRO A 1 302 ? 2.799 -14.973 -13.265 1.00 36.31 302 PRO A CA 1
ATOM 2259 C C . PRO A 1 302 ? 1.911 -15.638 -14.338 1.00 36.31 302 PRO A C 1
ATOM 2261 O O . PRO A 1 302 ? 2.083 -16.834 -14.580 1.00 36.31 302 PRO A O 1
ATOM 2264 N N . ARG A 1 303 ? 0.988 -14.917 -15.000 1.00 33.66 303 ARG A N 1
ATOM 2265 C CA . ARG A 1 303 ? 0.086 -15.470 -16.032 1.00 33.66 303 ARG A CA 1
ATOM 2266 C C . ARG A 1 303 ? 0.618 -15.375 -17.471 1.00 33.66 303 ARG A C 1
ATOM 2268 O O . ARG A 1 303 ? 0.107 -16.077 -18.347 1.00 33.66 303 ARG A O 1
ATOM 2275 N N . ALA A 1 304 ? 1.672 -14.604 -17.743 1.00 33.34 304 ALA A N 1
ATOM 2276 C CA . ALA A 1 304 ? 2.188 -14.407 -19.101 1.00 33.34 304 ALA A CA 1
ATOM 2277 C C . ALA A 1 304 ? 3.294 -15.427 -19.481 1.00 33.34 304 ALA A C 1
ATOM 2279 O O . ALA A 1 304 ? 4.481 -15.203 -19.288 1.00 33.34 304 ALA A O 1
ATOM 2280 N N . ARG A 1 305 ? 2.864 -16.574 -20.033 1.00 32.47 305 ARG A N 1
ATOM 2281 C CA . ARG A 1 305 ? 3.586 -17.583 -20.857 1.00 32.47 305 ARG A CA 1
ATOM 2282 C C . ARG A 1 305 ? 5.004 -18.084 -20.472 1.00 32.47 305 ARG A C 1
ATOM 2284 O O . ARG A 1 305 ? 6.007 -17.385 -20.495 1.00 32.47 305 ARG A O 1
ATOM 2291 N N . ARG A 1 306 ? 5.062 -19.429 -20.414 1.00 30.25 306 ARG A N 1
ATOM 2292 C CA . ARG A 1 306 ? 6.209 -20.367 -20.364 1.00 30.25 306 ARG A CA 1
ATOM 2293 C C . ARG A 1 306 ? 7.094 -20.248 -19.122 1.00 30.25 306 ARG A C 1
ATOM 2295 O O . ARG A 1 306 ? 8.095 -19.542 -19.095 1.00 30.25 306 ARG A O 1
ATOM 2302 N N . SER A 1 307 ? 6.746 -21.086 -18.142 1.00 29.98 307 SER A N 1
ATOM 2303 C CA . SER A 1 307 ? 7.644 -21.636 -17.124 1.00 29.98 307 SER A CA 1
ATOM 2304 C C . SER A 1 307 ? 9.053 -21.857 -17.692 1.00 29.98 307 SER A C 1
ATOM 2306 O O . SER A 1 307 ? 9.311 -22.825 -18.407 1.00 29.98 307 SER A O 1
ATOM 2308 N N . ARG A 1 308 ? 9.968 -20.932 -17.396 1.00 35.31 308 ARG A N 1
ATOM 2309 C CA . ARG A 1 308 ? 11.378 -21.278 -17.259 1.00 35.31 308 ARG A CA 1
ATOM 2310 C C . ARG A 1 308 ? 11.552 -21.718 -15.817 1.00 35.31 308 ARG A C 1
ATOM 2312 O O . ARG A 1 308 ? 11.185 -20.977 -14.902 1.00 35.31 308 ARG A O 1
ATOM 2319 N N . SER A 1 309 ? 12.050 -22.939 -15.653 1.00 28.52 309 SER A N 1
ATOM 2320 C CA . SER A 1 309 ? 12.316 -23.562 -14.363 1.00 28.52 309 SER A CA 1
ATOM 2321 C C . SER A 1 309 ? 13.074 -22.606 -13.437 1.00 28.52 309 SER A C 1
ATOM 2323 O O . SER A 1 309 ? 13.946 -21.874 -13.913 1.00 28.52 309 SER A O 1
ATOM 2325 N N . PRO A 1 310 ? 12.782 -22.603 -12.126 1.00 35.03 310 PRO A N 1
ATOM 2326 C CA . PRO A 1 310 ? 13.595 -21.867 -11.169 1.00 35.03 310 PRO A CA 1
ATOM 2327 C C . PRO A 1 310 ? 15.059 -22.306 -11.293 1.00 35.03 310 PRO A C 1
ATOM 2329 O O . PRO A 1 310 ? 15.350 -23.506 -11.337 1.00 35.03 310 PRO A O 1
ATOM 2332 N N . ILE A 1 311 ? 15.980 -21.337 -11.334 1.00 38.66 311 ILE A N 1
ATOM 2333 C CA . ILE A 1 3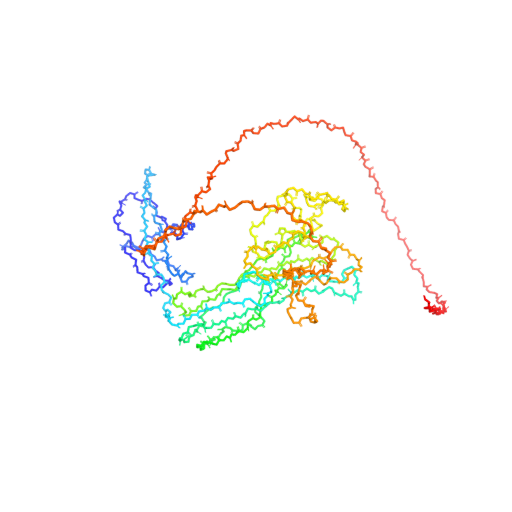11 ? 17.406 -21.617 -11.150 1.00 38.66 311 ILE A CA 1
ATOM 2334 C C . ILE A 1 311 ? 17.534 -22.191 -9.741 1.00 38.66 311 ILE A C 1
ATOM 2336 O O . ILE A 1 311 ? 17.377 -21.483 -8.750 1.00 38.66 311 ILE A O 1
ATOM 2340 N N . THR A 1 312 ? 17.734 -23.503 -9.662 1.00 39.78 312 THR A N 1
ATOM 2341 C CA . THR A 1 312 ? 17.916 -24.208 -8.397 1.00 39.78 312 THR A CA 1
ATOM 2342 C C . THR A 1 312 ? 19.412 -24.346 -8.175 1.00 39.78 312 THR A C 1
ATOM 2344 O O . THR A 1 312 ? 20.059 -25.167 -8.827 1.00 39.78 312 THR A O 1
ATOM 2347 N N . ILE A 1 313 ? 19.968 -23.553 -7.262 1.00 48.84 313 ILE A N 1
ATOM 2348 C CA . ILE A 1 313 ? 21.330 -23.773 -6.771 1.00 48.84 313 ILE A CA 1
ATOM 2349 C C . ILE A 1 313 ? 21.244 -24.950 -5.797 1.00 48.84 313 ILE A C 1
ATOM 2351 O O . ILE A 1 313 ? 20.717 -24.811 -4.695 1.00 48.84 313 ILE A O 1
ATOM 2355 N N . ARG A 1 314 ? 21.682 -26.136 -6.233 1.00 41.62 314 ARG A N 1
ATOM 2356 C CA . ARG A 1 314 ? 21.801 -27.320 -5.372 1.00 41.62 314 ARG A CA 1
ATOM 2357 C C . ARG A 1 314 ? 23.223 -27.396 -4.838 1.00 41.62 314 ARG A C 1
ATOM 2359 O O . ARG A 1 314 ? 24.168 -27.199 -5.603 1.00 41.62 314 ARG A O 1
ATOM 2366 N N . SER A 1 315 ? 23.382 -27.734 -3.562 1.00 40.12 315 SER A N 1
ATOM 2367 C CA . SER A 1 315 ? 24.690 -28.131 -3.052 1.00 40.12 315 SER A CA 1
ATOM 2368 C C . SER A 1 315 ? 25.150 -29.377 -3.817 1.00 40.12 315 SER A C 1
ATOM 2370 O O . SER A 1 315 ? 24.481 -30.412 -3.836 1.00 40.12 315 SER A O 1
ATOM 2372 N N . ARG A 1 316 ? 26.285 -29.277 -4.514 1.00 40.84 316 ARG A N 1
ATOM 2373 C CA . ARG A 1 316 ? 26.991 -30.466 -4.992 1.00 40.84 316 ARG A CA 1
ATOM 2374 C C . ARG A 1 316 ? 27.688 -31.081 -3.786 1.00 40.84 316 ARG A C 1
ATOM 2376 O O . ARG A 1 316 ? 28.796 -30.684 -3.443 1.00 40.84 316 ARG A O 1
ATOM 2383 N N . THR A 1 317 ? 27.068 -32.070 -3.159 1.00 38.88 317 THR A N 1
ATOM 2384 C CA . THR A 1 317 ? 27.842 -33.121 -2.501 1.00 38.88 317 THR A CA 1
ATOM 2385 C C . THR A 1 317 ? 28.476 -33.951 -3.611 1.00 38.88 317 THR A C 1
ATOM 2387 O O . THR A 1 317 ? 27.820 -34.762 -4.259 1.00 38.88 317 THR A O 1
ATOM 2390 N N . SER A 1 318 ? 29.746 -33.679 -3.907 1.00 31.38 318 SER A N 1
ATOM 2391 C CA . SER A 1 318 ? 30.534 -34.529 -4.798 1.00 31.38 318 SER A CA 1
ATOM 2392 C C . SER A 1 318 ? 30.536 -35.958 -4.243 1.00 31.38 318 SER A C 1
ATOM 2394 O O . SER A 1 318 ? 30.944 -36.139 -3.094 1.00 31.38 318 SER A O 1
ATOM 2396 N N . PRO A 1 319 ? 30.129 -36.984 -5.010 1.00 34.94 319 PRO A N 1
ATOM 2397 C CA . PRO A 1 319 ? 30.445 -38.353 -4.652 1.00 34.94 319 PRO A CA 1
ATOM 2398 C C . PRO A 1 319 ? 31.960 -38.501 -4.767 1.00 34.94 319 PRO A C 1
ATOM 2400 O O . PRO A 1 319 ? 32.549 -38.229 -5.815 1.00 34.94 319 PRO A O 1
ATOM 2403 N N . SER A 1 320 ? 32.604 -38.899 -3.680 1.00 32.81 320 SER A N 1
ATOM 2404 C CA . SER A 1 320 ? 33.983 -39.356 -3.692 1.00 32.81 320 SER A CA 1
ATOM 2405 C C . SER A 1 320 ? 34.094 -40.558 -4.636 1.00 32.81 320 SER A C 1
ATOM 2407 O O . SER A 1 320 ? 33.687 -41.669 -4.308 1.00 32.81 320 SER A O 1
ATOM 2409 N N . CYS A 1 321 ? 34.648 -40.344 -5.830 1.00 27.78 321 CYS A N 1
ATOM 2410 C CA . CYS A 1 321 ? 35.062 -41.431 -6.709 1.00 27.78 321 CYS A CA 1
ATOM 2411 C C . CYS A 1 321 ? 36.208 -42.197 -6.034 1.00 27.78 321 CYS A C 1
ATOM 2413 O O . CYS A 1 321 ? 37.353 -41.746 -6.019 1.00 27.78 321 CYS A O 1
ATOM 2415 N N . HIS A 1 322 ? 35.903 -43.360 -5.460 1.00 32.22 322 HIS A N 1
ATOM 2416 C CA . HIS A 1 322 ? 36.901 -44.354 -5.080 1.00 32.22 322 HIS A CA 1
ATOM 2417 C C . HIS A 1 322 ? 37.352 -45.100 -6.342 1.00 32.22 322 HIS A C 1
ATOM 2419 O O . HIS A 1 322 ? 36.750 -46.090 -6.751 1.00 32.22 322 HIS A O 1
ATOM 2425 N N . CYS A 1 323 ? 38.423 -44.620 -6.975 1.00 31.00 323 CYS A N 1
ATOM 2426 C CA . CYS A 1 323 ? 39.190 -45.439 -7.908 1.00 31.00 323 CYS A CA 1
ATOM 2427 C C . CYS A 1 323 ? 40.068 -46.392 -7.093 1.00 31.00 323 CYS A C 1
ATOM 2429 O O . CYS A 1 323 ? 41.087 -45.992 -6.532 1.00 31.00 323 CYS A O 1
ATOM 2431 N N . GLY A 1 324 ? 39.653 -47.656 -7.022 1.00 32.34 324 GLY A N 1
ATOM 2432 C CA . GLY A 1 324 ? 40.472 -48.734 -6.490 1.00 32.34 324 GLY A CA 1
ATOM 2433 C C . GLY A 1 324 ? 41.730 -48.927 -7.335 1.00 32.34 324 GLY A C 1
ATOM 2434 O O . GLY A 1 324 ? 41.656 -49.186 -8.535 1.00 32.34 324 GLY A O 1
ATOM 2435 N N . ARG A 1 325 ? 42.895 -48.837 -6.694 1.00 31.73 325 ARG A N 1
ATOM 2436 C CA . ARG A 1 325 ? 44.137 -49.427 -7.194 1.00 31.73 325 ARG A CA 1
ATOM 2437 C C . ARG A 1 325 ? 44.742 -50.284 -6.093 1.00 31.73 325 ARG A C 1
ATOM 2439 O O . ARG A 1 325 ? 45.173 -49.794 -5.056 1.00 31.73 325 ARG A O 1
ATOM 2446 N N . THR A 1 326 ? 44.721 -51.582 -6.352 1.00 33.94 326 THR A N 1
ATOM 2447 C CA . THR A 1 326 ? 45.419 -52.645 -5.637 1.00 33.94 326 THR A CA 1
ATOM 2448 C C . THR A 1 326 ? 46.934 -52.490 -5.790 1.00 33.94 326 THR A C 1
ATOM 2450 O O . THR A 1 326 ? 47.428 -52.393 -6.913 1.00 33.94 326 THR A O 1
ATOM 2453 N N . GLY A 1 327 ? 47.672 -52.518 -4.681 1.00 31.03 327 GLY A N 1
ATOM 2454 C CA . GLY A 1 327 ? 49.135 -52.613 -4.655 1.00 31.03 327 GLY A CA 1
ATOM 2455 C C . GLY A 1 327 ? 49.657 -52.664 -3.210 1.00 31.03 327 GLY A C 1
ATOM 2456 O O . GLY A 1 327 ? 49.126 -51.934 -2.375 1.00 31.03 327 GLY A O 1
ATOM 2457 N N . PRO A 1 328 ? 50.614 -53.550 -2.870 1.00 38.72 328 PRO A N 1
ATOM 2458 C CA . PRO A 1 328 ? 50.821 -54.022 -1.501 1.00 38.72 328 PRO A CA 1
ATOM 2459 C C . PRO A 1 328 ? 51.654 -53.071 -0.629 1.00 38.72 328 PRO A C 1
ATOM 2461 O O . PRO A 1 328 ? 52.564 -52.391 -1.096 1.00 38.72 328 PRO A O 1
ATOM 2464 N N . SER A 1 329 ? 51.347 -53.081 0.672 1.00 31.14 329 SER A N 1
ATOM 2465 C CA . SER A 1 329 ? 52.083 -52.393 1.739 1.00 31.14 329 SER A CA 1
ATOM 2466 C C . SER A 1 329 ? 53.544 -52.831 1.863 1.00 31.14 329 SER A C 1
ATOM 2468 O O . SER A 1 329 ? 53.853 -54.011 1.685 1.00 31.14 329 SER A O 1
ATOM 2470 N N . PRO A 1 330 ? 54.372 -51.963 2.465 1.00 36.78 330 PRO A N 1
ATOM 2471 C CA . PRO A 1 330 ? 55.299 -52.407 3.489 1.00 36.78 330 PRO A CA 1
ATOM 2472 C C . PRO A 1 330 ? 54.970 -51.790 4.855 1.00 36.78 330 PRO A C 1
ATOM 2474 O O . PRO A 1 330 ? 54.597 -50.628 4.999 1.00 36.78 330 PRO A O 1
ATOM 2477 N N . ARG A 1 331 ? 55.103 -52.648 5.867 1.00 33.16 331 ARG A N 1
ATOM 2478 C CA . ARG A 1 331 ? 54.950 -52.399 7.302 1.00 33.16 331 ARG A CA 1
ATOM 2479 C C . ARG A 1 331 ? 55.810 -51.229 7.785 1.00 33.16 331 ARG A C 1
ATOM 2481 O O . ARG A 1 331 ? 57.020 -51.287 7.600 1.00 33.16 331 ARG A O 1
ATOM 2488 N N . VAL A 1 332 ? 55.239 -50.325 8.585 1.00 31.53 332 VAL A N 1
ATOM 2489 C CA . VAL A 1 332 ? 55.964 -49.637 9.670 1.00 31.53 332 VAL A CA 1
ATOM 2490 C C . VAL A 1 332 ? 55.039 -49.479 10.886 1.00 31.53 332 VAL A C 1
ATOM 2492 O O . VAL A 1 332 ? 53.823 -49.385 10.772 1.00 31.53 332 VAL A O 1
ATOM 2495 N N . ARG A 1 333 ? 55.669 -49.580 12.055 1.00 29.53 333 ARG A N 1
ATOM 2496 C CA . ARG A 1 333 ? 55.168 -49.866 13.401 1.00 29.53 333 ARG A CA 1
ATOM 2497 C C . ARG A 1 333 ? 54.236 -48.797 13.989 1.00 29.53 333 ARG A C 1
ATOM 2499 O O . ARG A 1 333 ? 54.445 -47.605 13.802 1.00 29.53 333 ARG A O 1
ATOM 2506 N N . SER A 1 334 ? 53.293 -49.257 14.812 1.00 30.14 334 SER A N 1
ATOM 2507 C CA . SER A 1 334 ? 52.579 -48.457 15.817 1.00 30.14 334 SER A CA 1
ATOM 2508 C C . SER A 1 334 ? 53.547 -47.845 16.844 1.00 30.14 334 SER A C 1
ATOM 2510 O O . SER A 1 334 ? 54.627 -48.394 17.082 1.00 30.14 334 SER A O 1
ATOM 2512 N N . PRO A 1 335 ? 53.100 -46.807 17.569 1.00 35.56 335 PRO A N 1
ATOM 2513 C CA . PRO A 1 335 ? 52.788 -47.106 18.958 1.00 35.56 335 PRO A CA 1
ATOM 2514 C C . PRO A 1 335 ? 51.445 -46.550 19.432 1.00 35.56 335 PRO A C 1
ATOM 2516 O O . PRO A 1 335 ? 51.028 -45.425 19.181 1.00 35.56 335 PRO A O 1
ATOM 2519 N N . THR A 1 336 ? 50.814 -47.426 20.191 1.00 29.34 336 THR A N 1
ATOM 2520 C CA . THR A 1 336 ? 49.716 -47.271 21.128 1.00 29.34 336 THR A CA 1
ATOM 2521 C C . THR A 1 336 ? 49.895 -46.062 22.054 1.00 29.34 336 THR A C 1
ATOM 2523 O O . THR A 1 336 ? 50.895 -45.963 22.763 1.00 29.34 336 THR A O 1
ATOM 2526 N N . ARG A 1 337 ? 48.859 -45.228 22.185 1.00 28.02 337 ARG A N 1
ATOM 2527 C CA . ARG A 1 337 ? 48.561 -44.522 23.441 1.00 28.02 337 ARG A CA 1
ATOM 2528 C C . ARG A 1 337 ? 47.073 -44.653 23.757 1.00 28.02 337 ARG A C 1
ATOM 2530 O O . ARG A 1 337 ? 46.227 -44.000 23.162 1.00 28.02 337 ARG A O 1
ATOM 2537 N N . ARG A 1 338 ? 46.776 -45.549 24.704 1.00 29.48 338 ARG A N 1
ATOM 2538 C CA . ARG A 1 338 ? 45.556 -45.528 25.523 1.00 29.48 338 ARG A CA 1
ATOM 2539 C C . ARG A 1 338 ? 45.664 -44.365 26.507 1.00 29.48 338 ARG A C 1
ATOM 2541 O O . ARG A 1 338 ? 46.751 -44.181 27.027 1.00 29.48 338 ARG A O 1
ATOM 2548 N N . PHE A 1 339 ? 44.562 -43.682 26.804 1.00 26.08 339 PHE A N 1
ATOM 2549 C CA . PHE A 1 339 ? 44.133 -43.213 28.141 1.00 26.08 339 PHE A CA 1
ATOM 2550 C C . PHE A 1 339 ? 42.762 -42.531 27.921 1.00 26.08 339 PHE A C 1
ATOM 2552 O O . PHE A 1 339 ? 42.680 -41.575 27.167 1.00 26.08 339 PHE A O 1
ATOM 2559 N N . ARG A 1 340 ? 41.628 -43.170 28.238 1.00 26.39 340 ARG A N 1
ATOM 2560 C CA . ARG A 1 340 ? 40.938 -43.336 29.539 1.00 26.39 340 ARG A CA 1
ATOM 2561 C C . ARG A 1 340 ? 39.720 -42.393 29.594 1.00 26.39 340 ARG A C 1
ATOM 2563 O O . ARG A 1 340 ? 39.870 -41.194 29.770 1.00 26.39 340 ARG A O 1
ATOM 2570 N N . MET A 1 341 ? 38.527 -42.970 29.442 1.00 30.12 341 MET A N 1
ATOM 2571 C CA . MET A 1 341 ? 37.258 -42.375 29.885 1.00 30.12 341 MET A CA 1
ATOM 2572 C C . MET A 1 341 ? 37.224 -42.347 31.424 1.00 30.12 341 MET A C 1
ATOM 2574 O O . MET A 1 341 ? 37.745 -43.268 32.062 1.00 30.12 341 MET A O 1
ATOM 2578 N N . PRO A 1 342 ? 36.602 -41.324 32.017 1.00 37.28 342 PRO A N 1
ATOM 2579 C CA . PRO A 1 342 ? 35.378 -41.532 32.796 1.00 37.28 342 PRO A CA 1
ATOM 2580 C C . PRO A 1 342 ? 34.331 -40.491 32.353 1.00 37.28 342 PRO A C 1
ATOM 2582 O O . PRO A 1 342 ? 34.676 -39.430 31.859 1.00 37.28 342 PRO A O 1
ATOM 2585 N N . GLY A 1 343 ? 33.029 -40.720 32.391 1.00 29.11 343 GLY A N 1
ATOM 2586 C CA . GLY A 1 343 ? 32.228 -41.195 33.505 1.00 29.11 343 GLY A CA 1
ATOM 2587 C C . GLY A 1 343 ? 30.922 -40.398 33.426 1.00 29.11 343 GLY A C 1
ATOM 2588 O O . GLY A 1 343 ? 30.924 -39.194 33.193 1.00 29.11 343 GLY A O 1
ATOM 2589 N N . ARG A 1 344 ? 29.806 -41.108 33.514 1.00 32.91 344 ARG A N 1
ATOM 2590 C CA . ARG A 1 344 ? 28.435 -40.623 33.352 1.00 32.91 344 ARG A CA 1
ATOM 2591 C C . ARG A 1 344 ? 27.990 -39.847 34.598 1.00 32.91 344 ARG A C 1
ATOM 2593 O O . ARG A 1 344 ? 28.102 -40.394 35.688 1.00 32.91 344 ARG A O 1
ATOM 2600 N N . ALA A 1 345 ? 27.391 -38.668 34.430 1.00 30.30 345 ALA A N 1
ATOM 2601 C CA . ALA A 1 345 ? 26.407 -38.124 35.369 1.00 30.30 345 ALA A CA 1
ATOM 2602 C C . ALA A 1 345 ? 25.482 -37.114 34.669 1.00 30.30 345 ALA A C 1
ATOM 2604 O O . ALA A 1 345 ? 25.914 -36.220 33.951 1.00 30.30 345 ALA A O 1
ATOM 2605 N N . THR A 1 346 ? 24.193 -37.336 34.874 1.00 34.53 346 THR A N 1
ATOM 2606 C CA . THR A 1 346 ? 23.028 -36.521 34.524 1.00 34.53 346 THR A CA 1
ATOM 2607 C C . THR A 1 346 ? 22.940 -35.255 35.375 1.00 34.53 346 THR A C 1
ATOM 2609 O O . THR A 1 346 ? 23.095 -35.387 36.581 1.00 34.53 346 THR A O 1
ATOM 2612 N N . THR A 1 347 ? 22.550 -34.113 34.793 1.00 30.45 347 THR A N 1
ATOM 2613 C CA . THR A 1 347 ? 21.540 -33.182 35.349 1.00 30.45 347 THR A CA 1
ATOM 2614 C C . THR A 1 347 ? 21.199 -32.064 34.359 1.00 30.45 347 THR A C 1
ATOM 2616 O O . THR A 1 347 ? 22.045 -31.575 33.619 1.00 30.45 347 THR A O 1
ATOM 2619 N N . SER A 1 348 ? 19.926 -31.689 34.391 1.00 33.31 348 SER A N 1
ATOM 2620 C CA . SER A 1 348 ? 19.253 -30.557 33.757 1.00 33.31 348 SER A CA 1
ATOM 2621 C C . SER A 1 348 ? 19.865 -29.183 34.051 1.00 33.31 348 SER A C 1
ATOM 2623 O O . SER A 1 348 ? 20.148 -28.897 35.211 1.00 33.31 348 SER A O 1
ATOM 2625 N N . SER A 1 349 ? 19.865 -28.287 33.063 1.00 30.83 349 SER A N 1
ATOM 2626 C CA . SER A 1 349 ? 19.365 -26.908 33.210 1.00 30.83 349 SER A CA 1
ATOM 2627 C C . SER A 1 349 ? 19.367 -26.182 31.861 1.00 30.83 349 SER A C 1
ATOM 2629 O O . SER A 1 349 ? 20.219 -26.399 31.002 1.00 30.83 349 SER A O 1
ATOM 2631 N N . ALA A 1 350 ? 18.342 -25.357 31.669 1.00 37.00 350 ALA A N 1
ATOM 2632 C CA . ALA A 1 350 ? 18.142 -24.487 30.523 1.00 37.00 350 ALA A CA 1
ATOM 2633 C C . ALA A 1 350 ? 19.319 -23.514 30.316 1.00 37.00 350 ALA A C 1
ATOM 2635 O O . ALA A 1 350 ? 19.878 -22.994 31.280 1.00 37.00 350 ALA A O 1
ATOM 2636 N N . SER A 1 351 ? 19.651 -23.232 29.054 1.00 31.78 351 SER A N 1
ATOM 2637 C CA . SER A 1 351 ? 20.512 -22.109 28.667 1.00 31.78 351 SER A CA 1
ATOM 2638 C C . SER A 1 351 ? 19.722 -21.111 27.818 1.00 31.78 351 SER A C 1
ATOM 2640 O O . SER A 1 351 ? 18.961 -21.541 26.947 1.00 31.78 351 SER A O 1
ATOM 2642 N N . PRO A 1 352 ? 19.879 -19.799 28.068 1.00 38.72 352 PRO A N 1
ATOM 2643 C CA . PRO A 1 352 ? 19.175 -18.744 27.356 1.00 38.72 352 PRO A CA 1
ATOM 2644 C C . PRO A 1 352 ? 19.874 -18.363 26.043 1.00 38.72 352 PRO A C 1
ATOM 2646 O O . PRO A 1 352 ? 21.080 -18.550 25.873 1.00 38.72 352 PRO A O 1
ATOM 2649 N N . SER A 1 353 ? 19.090 -17.797 25.126 1.00 39.19 353 SER A N 1
ATOM 2650 C CA . SER A 1 353 ? 19.536 -17.186 23.870 1.00 39.19 353 SER A CA 1
ATOM 2651 C C . SER A 1 353 ? 20.621 -16.117 24.081 1.00 39.19 353 SER A C 1
ATOM 2653 O O . SER A 1 353 ? 20.533 -15.350 25.042 1.00 39.19 353 SER A O 1
ATOM 2655 N N . PRO A 1 354 ? 21.604 -15.983 23.170 1.00 41.00 354 PRO A N 1
ATOM 2656 C CA . PRO A 1 354 ? 22.573 -14.899 23.237 1.00 41.00 354 PRO A CA 1
ATOM 2657 C C . PRO A 1 354 ? 21.946 -13.581 22.757 1.00 41.00 354 PRO A C 1
ATOM 2659 O O . PRO A 1 354 ? 21.412 -13.489 21.652 1.00 41.00 354 PRO A O 1
ATOM 2662 N N . ALA A 1 355 ? 22.030 -12.557 23.605 1.00 36.47 355 ALA A N 1
ATOM 2663 C CA . ALA A 1 355 ? 21.710 -11.177 23.273 1.00 36.47 355 ALA A CA 1
ATOM 2664 C C . ALA A 1 355 ? 22.807 -10.575 22.376 1.00 36.47 355 ALA A C 1
ATOM 2666 O O . ALA A 1 355 ? 23.996 -10.689 22.676 1.00 36.47 355 ALA A O 1
ATOM 2667 N N . PHE A 1 356 ? 22.404 -9.913 21.290 1.00 42.47 356 PHE A N 1
ATOM 2668 C CA . PHE A 1 356 ? 23.289 -9.074 20.480 1.00 42.47 356 PHE A CA 1
ATOM 2669 C C . PHE A 1 356 ? 23.563 -7.740 21.203 1.00 42.47 356 PHE A C 1
ATOM 2671 O O . PHE A 1 356 ? 22.625 -7.155 21.748 1.00 42.47 356 PHE A O 1
ATOM 2678 N N . PRO A 1 357 ? 24.807 -7.223 21.207 1.00 44.88 357 PRO A N 1
ATOM 2679 C CA . PRO A 1 357 ? 25.097 -5.897 21.745 1.00 44.88 357 PRO A CA 1
ATOM 2680 C C . PRO A 1 357 ? 24.610 -4.784 20.792 1.00 44.88 357 PRO A C 1
ATOM 2682 O O . PRO A 1 357 ? 24.619 -4.976 19.573 1.00 44.88 357 PRO A O 1
ATOM 2685 N N . PRO A 1 358 ? 24.210 -3.607 21.312 1.00 41.41 358 PRO A N 1
ATOM 2686 C CA . PRO A 1 358 ? 23.796 -2.477 20.487 1.00 41.41 358 PRO A CA 1
ATOM 2687 C C . PRO A 1 358 ? 24.984 -1.832 19.756 1.00 41.41 358 PRO A C 1
ATOM 2689 O O . PRO A 1 358 ? 26.073 -1.669 20.307 1.00 41.41 358 PRO A O 1
ATOM 2692 N N . ILE A 1 359 ? 24.740 -1.433 18.507 1.00 41.47 359 ILE A N 1
ATOM 2693 C CA . ILE A 1 359 ? 25.664 -0.680 17.650 1.00 41.47 359 ILE A CA 1
ATOM 2694 C C . ILE A 1 359 ? 25.721 0.780 18.141 1.00 41.47 359 ILE A C 1
ATOM 2696 O O . ILE A 1 359 ? 24.663 1.387 18.321 1.00 41.47 359 ILE A O 1
ATOM 2700 N N . PRO A 1 360 ? 26.906 1.389 18.337 1.00 37.16 360 PRO A N 1
ATOM 2701 C CA . PRO A 1 360 ? 26.996 2.785 18.744 1.00 37.16 360 PRO A CA 1
ATOM 2702 C C . PRO A 1 360 ? 26.698 3.730 17.571 1.00 37.16 360 PRO A C 1
ATOM 2704 O O . PRO A 1 360 ? 27.452 3.829 16.605 1.00 37.16 360 PRO A O 1
ATOM 2707 N N . THR A 1 361 ? 25.612 4.489 17.691 1.00 39.25 361 THR A N 1
ATOM 2708 C CA . THR A 1 361 ? 25.332 5.689 16.896 1.00 39.25 361 THR A CA 1
ATOM 2709 C C . THR A 1 361 ? 26.110 6.882 17.452 1.00 39.25 361 THR A C 1
ATOM 2711 O O . THR A 1 361 ? 25.722 7.444 18.469 1.00 39.25 361 THR A O 1
ATOM 2714 N N . SER A 1 362 ? 27.201 7.284 16.798 1.00 32.50 362 SER A N 1
ATOM 2715 C CA . SER A 1 362 ? 27.462 8.679 16.393 1.00 32.50 362 SER A CA 1
ATOM 2716 C C . SER A 1 362 ? 28.867 8.792 15.793 1.00 32.50 362 SER A C 1
ATOM 2718 O O . SER A 1 362 ? 29.860 8.477 16.444 1.00 32.50 362 SER A O 1
ATOM 2720 N N . ILE A 1 363 ? 28.958 9.287 14.561 1.00 36.19 363 ILE A N 1
ATOM 2721 C CA . ILE A 1 363 ? 30.185 9.882 14.029 1.00 36.19 363 ILE A CA 1
ATOM 2722 C C . ILE A 1 363 ? 29.854 11.357 13.810 1.00 36.19 363 ILE A C 1
ATOM 2724 O O . ILE A 1 363 ? 28.987 11.699 13.008 1.00 36.19 363 ILE A O 1
ATOM 2728 N N . ARG A 1 364 ? 30.506 12.234 14.580 1.00 37.06 364 ARG A N 1
ATOM 2729 C CA . ARG A 1 364 ? 30.442 13.689 14.389 1.00 37.06 364 ARG A CA 1
ATOM 2730 C C . ARG A 1 364 ? 31.123 14.061 13.062 1.00 37.06 364 ARG A C 1
ATOM 2732 O O . ARG A 1 364 ? 32.256 13.626 12.853 1.00 37.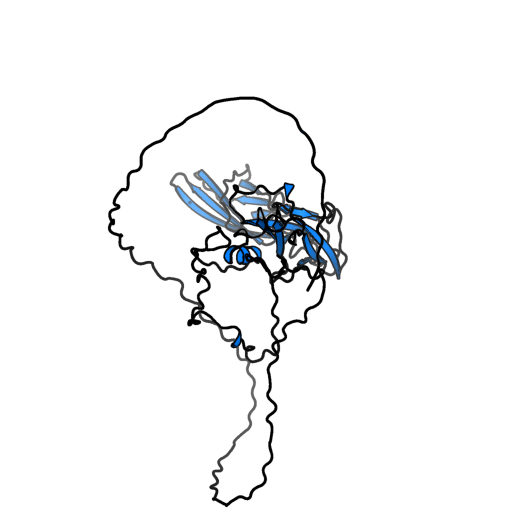06 364 ARG A O 1
ATOM 2739 N N . PRO A 1 365 ? 30.529 14.917 12.214 1.00 39.06 365 PRO A N 1
ATOM 2740 C CA . PRO A 1 365 ? 31.246 15.490 11.083 1.00 39.06 365 PRO A CA 1
ATOM 2741 C C . PRO A 1 365 ? 32.249 16.546 11.571 1.00 39.06 365 PRO A C 1
ATOM 2743 O O . PRO A 1 365 ? 31.892 17.472 12.301 1.00 39.06 365 PRO A O 1
ATOM 2746 N N . GLY A 1 366 ? 33.513 16.404 11.167 1.00 40.34 366 GLY A N 1
ATOM 2747 C CA . GLY A 1 366 ? 34.538 17.440 11.313 1.00 40.34 366 GLY A CA 1
ATOM 274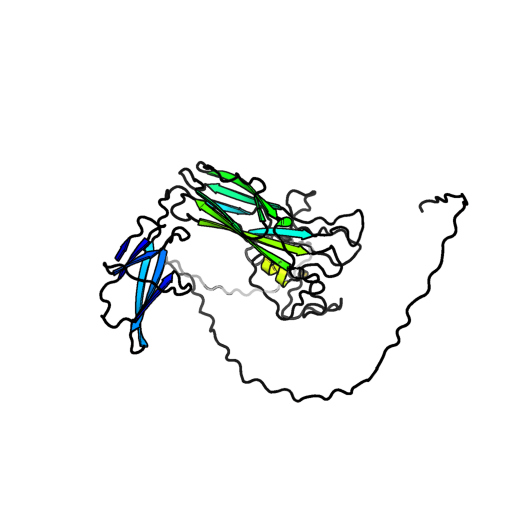8 C C . GLY A 1 366 ? 34.327 18.609 10.334 1.00 40.34 366 GLY A C 1
ATOM 2749 O O . GLY A 1 366 ? 33.597 18.470 9.351 1.00 40.34 366 GLY A O 1
ATOM 2750 N N . PRO A 1 367 ? 34.944 19.779 10.583 1.00 40.47 367 PRO A N 1
ATOM 2751 C CA . PRO A 1 367 ? 34.638 21.006 9.856 1.00 40.47 367 PRO A CA 1
ATOM 2752 C C . PRO A 1 367 ? 35.164 20.992 8.413 1.00 40.47 367 PRO A C 1
ATOM 2754 O O . PRO A 1 367 ? 36.321 20.662 8.144 1.00 40.47 367 PRO A O 1
ATOM 2757 N N . ALA A 1 368 ? 34.299 21.416 7.490 1.00 37.06 368 ALA A N 1
ATOM 2758 C CA . ALA A 1 368 ? 34.560 21.524 6.061 1.00 37.06 368 ALA A CA 1
ATOM 2759 C C . ALA A 1 368 ? 35.687 22.526 5.743 1.00 37.06 368 ALA A C 1
ATOM 2761 O O . ALA A 1 368 ? 35.636 23.700 6.122 1.00 37.06 368 ALA A O 1
ATOM 2762 N N . ARG A 1 369 ? 36.694 22.078 4.984 1.00 36.59 369 ARG A N 1
ATOM 2763 C CA . ARG A 1 369 ? 37.693 22.960 4.364 1.00 36.59 369 ARG A CA 1
ATOM 2764 C C . ARG A 1 369 ? 37.090 23.628 3.125 1.00 36.59 369 ARG A C 1
ATOM 2766 O O . ARG A 1 369 ? 36.605 22.956 2.222 1.00 36.59 369 ARG A O 1
ATOM 2773 N N . ARG A 1 370 ? 37.150 24.963 3.086 1.00 40.00 370 ARG A N 1
ATOM 2774 C CA . ARG A 1 370 ? 36.730 25.804 1.953 1.00 40.00 370 ARG A CA 1
ATOM 2775 C C . ARG A 1 370 ? 37.551 25.501 0.686 1.00 40.00 370 ARG A C 1
ATOM 2777 O O . ARG A 1 370 ? 38.780 25.468 0.784 1.00 40.00 370 ARG A O 1
ATOM 2784 N N . PRO A 1 371 ? 36.929 25.390 -0.500 1.00 38.75 371 PRO A N 1
ATOM 2785 C CA . PRO A 1 371 ? 37.657 25.372 -1.762 1.00 38.75 371 PRO A CA 1
ATOM 2786 C C . PRO A 1 371 ? 38.067 26.792 -2.190 1.00 38.75 371 PRO A C 1
ATOM 2788 O O . PRO A 1 371 ? 37.312 27.755 -2.041 1.00 38.75 371 PRO A O 1
ATOM 2791 N N . ARG A 1 372 ? 39.293 26.916 -2.714 1.00 36.91 372 ARG A N 1
ATOM 2792 C CA . ARG A 1 372 ? 39.797 28.119 -3.398 1.00 36.91 372 ARG A CA 1
ATOM 2793 C C . ARG A 1 372 ? 39.173 28.231 -4.800 1.00 36.91 372 ARG A C 1
ATOM 2795 O O . ARG A 1 372 ? 38.967 27.196 -5.429 1.00 36.91 372 ARG A O 1
ATOM 2802 N N . PRO A 1 373 ? 38.927 29.449 -5.313 1.00 35.31 373 PRO A N 1
ATOM 2803 C CA . PRO A 1 373 ? 38.359 29.644 -6.641 1.00 35.31 373 PRO A CA 1
ATOM 2804 C C . PRO A 1 373 ? 39.427 29.447 -7.723 1.00 35.31 373 PRO A C 1
ATOM 2806 O O . PRO A 1 373 ? 40.495 30.060 -7.670 1.00 35.31 373 PRO A O 1
ATOM 2809 N N . SER A 1 374 ? 39.129 28.608 -8.713 1.00 37.53 374 SER A N 1
ATOM 2810 C CA . SER A 1 374 ? 39.880 28.510 -9.963 1.00 37.53 374 SER A CA 1
ATOM 2811 C C . SER A 1 374 ? 39.175 29.330 -11.046 1.00 37.53 374 SER A C 1
ATOM 2813 O O . SER A 1 374 ? 37.964 29.271 -11.242 1.00 37.53 374 SER A O 1
ATOM 2815 N N . SER A 1 375 ? 39.971 30.169 -11.695 1.00 34.69 375 SER A N 1
ATOM 2816 C CA . SER A 1 375 ? 39.608 31.158 -12.701 1.00 34.69 375 SER A CA 1
ATOM 2817 C C . SER A 1 375 ? 39.245 30.532 -14.049 1.00 34.69 375 SER A C 1
ATOM 2819 O O . SER A 1 375 ? 40.041 29.800 -14.636 1.00 34.69 375 SER A O 1
ATOM 2821 N N . THR A 1 376 ? 38.082 30.908 -14.571 1.00 34.47 376 THR A N 1
ATOM 2822 C CA . THR A 1 376 ? 37.643 30.723 -15.961 1.00 34.47 376 THR A CA 1
ATOM 2823 C C . THR A 1 376 ? 38.417 31.644 -16.914 1.00 34.47 376 THR A C 1
ATOM 2825 O O . THR A 1 376 ? 38.577 32.823 -16.591 1.00 34.47 376 THR A O 1
ATOM 2828 N N . PRO A 1 377 ? 38.771 31.209 -18.137 1.00 38.31 377 PRO A N 1
ATOM 2829 C CA . PRO A 1 377 ? 38.910 32.112 -19.267 1.00 38.31 377 PRO A CA 1
ATOM 2830 C C . PRO A 1 377 ? 37.662 32.061 -20.156 1.00 38.31 377 PRO A C 1
ATOM 2832 O O . PRO A 1 377 ? 37.172 31.004 -20.551 1.00 38.31 377 PRO A O 1
ATOM 2835 N N . ALA A 1 378 ? 37.153 33.251 -20.453 1.00 31.61 378 ALA A N 1
ATOM 2836 C CA . ALA A 1 378 ? 36.035 33.507 -21.341 1.00 31.61 378 ALA A CA 1
ATOM 2837 C C . ALA A 1 378 ? 36.393 33.220 -22.808 1.00 31.61 378 ALA A C 1
ATOM 2839 O O . ALA A 1 378 ? 37.423 33.684 -23.296 1.00 31.61 378 ALA A O 1
ATOM 2840 N N . ILE A 1 379 ? 35.488 32.565 -23.542 1.00 31.20 379 ILE A N 1
ATOM 2841 C CA . ILE A 1 379 ? 35.427 32.672 -25.003 1.00 31.20 379 ILE A CA 1
ATOM 2842 C C . ILE A 1 379 ? 34.090 33.300 -25.381 1.00 31.20 379 ILE A C 1
ATOM 2844 O O . ILE A 1 379 ? 33.007 32.836 -25.033 1.00 31.20 379 ILE A O 1
ATOM 2848 N N . ARG A 1 380 ? 34.229 34.428 -26.067 1.00 30.70 380 ARG A N 1
ATOM 2849 C CA . ARG A 1 380 ? 33.211 35.355 -26.539 1.00 30.70 380 ARG A CA 1
ATOM 2850 C C . ARG A 1 380 ? 32.788 34.931 -27.945 1.00 30.70 380 ARG A C 1
ATOM 2852 O O . ARG A 1 380 ? 33.631 34.895 -28.834 1.00 30.70 380 ARG A O 1
ATOM 2859 N N . ALA A 1 381 ? 31.499 34.703 -28.173 1.00 31.47 381 ALA A N 1
ATOM 2860 C CA . ALA A 1 381 ? 30.921 34.724 -29.514 1.00 31.47 381 ALA A CA 1
ATOM 2861 C C . ALA A 1 381 ? 29.560 35.425 -29.468 1.00 31.47 381 ALA A C 1
ATOM 2863 O O . ALA A 1 381 ? 28.587 34.938 -28.900 1.00 31.47 381 ALA A O 1
ATOM 2864 N N . THR A 1 382 ? 29.529 36.627 -30.034 1.00 30.86 382 THR A N 1
ATOM 2865 C CA . THR A 1 382 ? 28.355 37.493 -30.159 1.00 30.86 382 THR A CA 1
ATOM 2866 C C . THR A 1 382 ? 27.749 37.383 -31.555 1.00 30.86 382 THR A C 1
ATOM 2868 O O . THR A 1 382 ? 28.473 37.536 -32.530 1.00 30.86 382 THR A O 1
ATOM 2871 N N . ARG A 1 383 ? 26.407 37.304 -31.578 1.00 31.11 383 ARG A N 1
ATOM 2872 C CA . ARG A 1 383 ? 25.442 37.837 -32.572 1.00 31.11 383 ARG A CA 1
ATOM 2873 C C . ARG A 1 383 ? 25.418 37.196 -33.973 1.00 31.11 383 ARG A C 1
ATOM 2875 O O . ARG A 1 383 ? 26.387 37.223 -34.709 1.00 31.11 383 ARG A O 1
ATOM 2882 N N . SER A 1 384 ? 24.311 36.542 -34.345 1.00 30.09 384 SER A N 1
ATOM 2883 C CA . SER A 1 384 ? 23.026 37.107 -34.829 1.00 30.09 384 SER A CA 1
ATOM 2884 C C . SER A 1 384 ? 23.097 37.672 -36.249 1.00 30.09 384 SER A C 1
ATOM 2886 O O . SER A 1 384 ? 23.609 38.775 -36.441 1.00 30.09 384 SER A O 1
ATOM 2888 N N . ARG A 1 385 ? 22.395 37.018 -37.185 1.00 31.62 385 ARG A N 1
ATOM 2889 C CA . ARG A 1 385 ? 21.638 37.719 -38.229 1.00 31.62 385 ARG A CA 1
ATOM 2890 C C . ARG A 1 385 ? 20.432 36.910 -38.714 1.00 31.62 385 ARG A C 1
ATOM 2892 O O . ARG A 1 385 ? 20.553 35.812 -39.239 1.00 31.62 385 ARG A O 1
ATOM 2899 N N . THR A 1 386 ? 19.282 37.529 -38.501 1.00 32.34 386 THR A N 1
ATOM 2900 C CA . THR A 1 386 ? 17.966 37.337 -39.106 1.00 32.34 386 THR A CA 1
ATOM 2901 C C . THR A 1 386 ? 18.011 37.512 -40.626 1.00 32.34 386 THR A C 1
ATOM 2903 O O . THR A 1 386 ? 18.672 38.427 -41.113 1.00 32.34 386 THR A O 1
ATOM 2906 N N . ALA A 1 387 ? 17.217 36.725 -41.355 1.00 31.27 387 ALA A N 1
ATOM 2907 C CA . ALA A 1 387 ? 16.603 37.142 -42.616 1.00 31.27 387 ALA A CA 1
ATOM 2908 C C . ALA A 1 387 ? 15.309 36.346 -42.849 1.00 31.27 387 ALA A C 1
ATOM 2910 O O . ALA A 1 387 ? 15.310 35.117 -42.879 1.00 31.27 387 ALA A O 1
ATOM 2911 N N . THR A 1 388 ? 14.211 37.081 -42.988 1.00 31.25 388 THR A N 1
ATOM 2912 C CA . THR A 1 388 ? 12.857 36.603 -43.275 1.00 31.25 388 THR A CA 1
ATOM 2913 C C . THR A 1 388 ? 12.519 36.885 -44.743 1.00 31.25 388 THR A C 1
ATOM 2915 O O . THR A 1 388 ? 12.999 37.869 -45.300 1.00 31.25 388 THR A O 1
ATOM 2918 N N . CYS A 1 389 ? 11.581 36.095 -45.279 1.00 26.27 389 CYS A N 1
ATOM 2919 C CA . CYS A 1 389 ? 10.710 36.340 -46.442 1.00 26.27 389 CYS A CA 1
ATOM 2920 C C . CYS A 1 389 ? 11.256 36.119 -47.866 1.00 26.27 389 CYS A C 1
ATOM 2922 O O . CYS A 1 389 ? 12.048 36.903 -48.372 1.00 26.27 389 CYS A O 1
ATOM 2924 N N . SER A 1 390 ? 10.647 35.160 -48.583 1.00 27.84 390 SER A N 1
ATOM 2925 C CA . SER A 1 390 ? 9.884 35.457 -49.811 1.00 27.84 390 SER A CA 1
ATOM 2926 C C . SER A 1 390 ? 9.082 34.241 -50.314 1.00 27.84 390 SER A C 1
ATOM 2928 O O . SER A 1 390 ? 9.581 33.128 -50.437 1.00 27.84 390 SER A O 1
ATOM 2930 N N . THR A 1 391 ? 7.811 34.502 -50.603 1.00 33.56 391 THR A N 1
ATOM 2931 C CA . THR A 1 391 ? 6.766 33.693 -51.249 1.00 33.56 391 THR A CA 1
ATOM 2932 C C . THR A 1 391 ? 7.014 33.384 -52.734 1.00 33.56 391 THR A C 1
ATOM 2934 O O . THR A 1 391 ? 7.351 34.312 -53.464 1.00 33.56 391 THR A O 1
ATOM 2937 N N . ARG A 1 392 ? 6.638 32.184 -53.230 1.00 29.86 392 ARG A N 1
ATOM 2938 C CA . ARG A 1 392 ? 5.680 32.010 -54.361 1.00 29.86 392 ARG A CA 1
ATOM 2939 C C . ARG A 1 392 ? 5.440 30.552 -54.813 1.00 29.86 392 ARG A C 1
ATOM 2941 O O . ARG A 1 392 ? 6.361 29.840 -55.175 1.00 29.86 392 ARG A O 1
ATOM 2948 N N . ALA A 1 393 ? 4.144 30.240 -54.910 1.00 31.23 393 ALA A N 1
ATOM 2949 C CA . ALA A 1 393 ? 3.416 29.603 -56.020 1.00 31.23 393 ALA A CA 1
ATOM 2950 C C . ALA A 1 393 ? 3.783 28.192 -56.548 1.00 31.23 393 ALA A C 1
ATOM 2952 O O . ALA A 1 393 ? 4.711 27.999 -57.322 1.00 31.23 393 ALA A O 1
ATOM 2953 N N . ALA A 1 394 ? 2.877 27.260 -56.227 1.00 35.19 394 ALA A N 1
ATOM 2954 C CA . ALA A 1 394 ? 2.208 26.261 -57.075 1.00 35.19 394 ALA A CA 1
ATOM 2955 C C . ALA A 1 394 ? 2.743 25.948 -58.492 1.00 35.19 394 ALA A C 1
ATOM 2957 O O . ALA A 1 394 ? 2.763 26.817 -59.362 1.00 35.19 394 ALA A O 1
ATOM 2958 N N . ARG A 1 395 ? 2.895 24.643 -58.782 1.00 30.05 395 ARG A N 1
ATOM 2959 C CA . ARG A 1 395 ? 2.481 24.015 -60.054 1.00 30.05 395 ARG A CA 1
ATOM 2960 C C . ARG A 1 395 ? 2.243 22.506 -59.893 1.00 30.05 395 ARG A C 1
ATOM 2962 O O . ARG A 1 395 ? 2.884 21.839 -59.092 1.00 30.05 395 ARG A O 1
ATOM 2969 N N . ARG A 1 396 ? 1.242 22.028 -60.637 1.00 30.84 396 ARG A N 1
ATOM 2970 C CA . ARG A 1 396 ? 0.672 20.672 -60.676 1.00 30.84 396 ARG A CA 1
ATOM 2971 C C . ARG A 1 396 ? 1.571 19.654 -61.415 1.00 30.84 396 ARG A C 1
ATOM 2973 O O . ARG A 1 396 ? 2.315 20.050 -62.302 1.00 30.84 396 ARG A O 1
ATOM 2980 N N . CYS A 1 397 ? 1.385 18.380 -61.025 1.00 31.31 397 CYS A N 1
ATOM 2981 C CA . CYS A 1 397 ? 1.550 17.049 -61.673 1.00 31.31 397 CYS A CA 1
ATOM 2982 C C . CYS A 1 397 ? 1.808 16.966 -63.205 1.00 31.31 397 CYS A C 1
ATOM 2984 O O . CYS A 1 397 ? 1.379 17.890 -63.896 1.00 31.31 397 CYS A O 1
ATOM 2986 N N . PRO A 1 398 ? 2.345 15.841 -63.773 1.00 46.84 398 PRO A N 1
ATOM 2987 C CA . PRO A 1 398 ? 1.884 14.465 -63.471 1.00 46.84 398 PRO A CA 1
ATOM 2988 C C . PRO A 1 398 ? 2.870 13.261 -63.613 1.00 46.84 398 PRO A C 1
ATOM 2990 O O . PRO A 1 398 ? 3.939 13.350 -64.200 1.00 46.84 398 PRO A O 1
ATOM 2993 N N . THR A 1 399 ? 2.419 12.121 -63.061 1.00 33.22 399 THR A N 1
ATOM 2994 C CA . THR A 1 399 ? 2.624 10.696 -63.445 1.00 33.22 399 THR A CA 1
ATOM 2995 C C . THR A 1 399 ? 3.968 10.192 -63.994 1.00 33.22 399 THR A C 1
ATOM 2997 O O . THR A 1 399 ? 4.323 10.483 -65.132 1.00 33.22 399 THR A O 1
ATOM 3000 N N . ALA A 1 400 ? 4.553 9.206 -63.297 1.00 32.72 400 ALA A N 1
ATOM 3001 C CA . ALA A 1 400 ? 5.217 8.062 -63.930 1.00 32.72 400 ALA A CA 1
ATOM 3002 C C . ALA A 1 400 ? 5.136 6.799 -63.044 1.00 32.72 400 ALA A C 1
ATOM 3004 O O . ALA A 1 400 ? 5.499 6.794 -61.873 1.00 32.72 400 ALA A O 1
ATOM 3005 N N . THR A 1 401 ? 4.597 5.746 -63.648 1.00 31.80 401 THR A N 1
ATOM 3006 C CA . THR A 1 401 ? 4.480 4.342 -63.227 1.00 31.80 401 THR A CA 1
ATOM 3007 C C . THR A 1 401 ? 5.817 3.587 -63.149 1.00 31.80 401 THR A C 1
ATOM 3009 O O . THR A 1 401 ? 6.770 3.999 -63.803 1.00 31.80 401 THR A O 1
ATOM 3012 N N . ARG A 1 402 ? 5.762 2.381 -62.535 1.00 30.64 402 ARG A N 1
ATOM 3013 C CA . ARG A 1 402 ? 6.720 1.239 -62.558 1.00 30.64 402 ARG A CA 1
ATOM 3014 C C . ARG A 1 402 ? 7.870 1.334 -61.541 1.00 30.64 402 ARG A C 1
ATOM 3016 O O . ARG A 1 402 ? 8.442 2.390 -61.367 1.00 30.64 402 ARG A O 1
ATOM 3023 N N . SER A 1 403 ? 8.292 0.290 -60.828 1.00 29.39 403 SER A N 1
ATOM 3024 C CA . SER A 1 403 ? 7.986 -1.144 -60.844 1.00 29.39 403 SER A CA 1
ATOM 3025 C C . SER A 1 403 ? 8.424 -1.760 -59.513 1.00 29.39 403 SER A C 1
ATOM 3027 O O . SER A 1 403 ? 9.383 -1.308 -58.891 1.00 29.39 403 SER A O 1
ATOM 3029 N N . ALA A 1 404 ? 7.747 -2.839 -59.130 1.00 33.09 404 ALA A N 1
ATOM 3030 C CA . ALA A 1 404 ? 8.192 -3.784 -58.120 1.00 33.09 404 ALA A CA 1
ATOM 3031 C C . ALA A 1 404 ? 9.567 -4.385 -58.467 1.00 33.09 404 ALA A C 1
ATOM 3033 O O . ALA A 1 404 ? 9.810 -4.758 -59.613 1.00 33.09 404 ALA A O 1
ATOM 3034 N N . CYS A 1 405 ? 10.420 -4.545 -57.455 1.00 28.67 405 CYS A N 1
ATOM 3035 C CA . CYS A 1 405 ? 11.536 -5.485 -57.478 1.00 28.67 405 CYS A CA 1
ATOM 3036 C C . CYS A 1 405 ? 11.631 -6.166 -56.109 1.00 28.67 405 CYS A C 1
ATOM 3038 O O . CYS A 1 405 ? 12.321 -5.731 -55.194 1.00 28.67 405 CYS A O 1
ATOM 3040 N N . SER A 1 406 ? 10.865 -7.242 -55.984 1.00 31.34 406 SER A N 1
ATOM 3041 C CA . SER A 1 406 ? 11.094 -8.334 -55.051 1.00 31.34 406 SER A CA 1
ATOM 3042 C C . SER A 1 406 ? 12.355 -9.095 -55.457 1.00 31.34 406 SER A C 1
ATOM 3044 O O . SER A 1 406 ? 12.422 -9.545 -56.602 1.00 31.34 406 SER A O 1
ATOM 3046 N N . ARG A 1 407 ? 13.287 -9.346 -54.532 1.00 29.38 407 ARG A N 1
ATOM 3047 C CA . ARG A 1 407 ? 14.126 -10.552 -54.575 1.00 29.38 407 ARG A CA 1
ATOM 3048 C C . ARG A 1 407 ? 14.493 -11.055 -53.171 1.00 29.38 407 ARG A C 1
ATOM 3050 O O . ARG A 1 407 ? 14.497 -10.259 -52.236 1.00 29.38 407 ARG A O 1
ATOM 3057 N N . PRO A 1 408 ? 14.719 -12.374 -53.029 1.00 42.62 408 PRO A N 1
ATOM 3058 C CA . PRO A 1 408 ? 14.567 -13.102 -51.779 1.00 42.62 408 PRO A CA 1
ATOM 3059 C C . PRO A 1 408 ? 15.903 -13.526 -51.148 1.00 42.62 408 PRO A C 1
ATOM 3061 O O . PRO A 1 408 ? 16.933 -13.569 -51.813 1.00 42.62 408 PRO A O 1
ATOM 3064 N N . TRP A 1 409 ? 15.808 -13.857 -49.859 1.00 32.94 409 TRP A N 1
ATOM 3065 C CA . TRP A 1 409 ? 16.490 -14.927 -49.124 1.00 32.94 409 TRP A CA 1
ATOM 3066 C C . TRP A 1 409 ? 17.647 -15.651 -49.831 1.00 32.94 409 TRP A C 1
ATOM 3068 O O . TRP A 1 409 ? 17.414 -16.445 -50.744 1.00 32.94 409 TRP A O 1
ATOM 3078 N N . ILE A 1 410 ? 18.849 -15.470 -49.275 1.00 43.47 410 ILE A N 1
ATOM 3079 C CA . ILE A 1 410 ? 19.767 -16.552 -48.881 1.00 43.47 410 ILE A CA 1
ATOM 3080 C C . ILE A 1 410 ? 20.195 -16.263 -47.445 1.00 43.47 410 ILE A C 1
ATOM 3082 O O . ILE A 1 410 ? 20.500 -15.078 -47.174 1.00 43.47 410 ILE A O 1
#

Sequence (410 aa):
MVNSTNPAAVVFQVNGLDSDIQTITVSFNGGTAEAVTLDAQGRFTRDLSSQAGTVTANLVVKDDANNTASTSATVTISTGGDPNADIAVKSKDAAFYADRLHFNWIDNPESVTPGTPRDYKDSAVVTISNTGTAPLQFLESTLTGPFKLANPAAFTGLTLGAGKSVDVTVLFDRTAYTPKAQTVTGVVEGALTLRTNDADSPIAKVNLEAFWQQRDEGGWEPNANEIWKMFGFGNFIEGLSLNNGGEFSALNFYDVYLPADETEVLSAYWRLADGVTSAKVTQLAASTSRPGRRSPSTIRDPRARRSRSPITIRSRTSPSCHCGRTGPSPRVRSPTRRFRMPGRATTSSASPSPAFPPIPTSIRPGPARRPRPSSTPAIRATRSRTATCSTRAARRCPTATRSACSRPWI

pLDDT: mean 72.17, std 25.96, range [26.08, 98.75]

InterPro domains:
  IPR013783 Immunoglobulin-like fold [G3DSA:2.60.40.10] (103-210)

Secondary structure (DSSP, 8-state):
-EE-SSGGGEEEE-----TTEEEEEEEETT---EE----TTSEEEE--TT--EEEEEEEEEEETT--EEEEEEEEEE--S-BTT--EEEEE-SS-S-TTEEEEEEEEETTSSSTT-PPP---EEEEEEEE-SSSPEEEEEEEEESSEEESSTTTTTT-EEPTT-EEEEEEEE-GGG---SSTT--EEEEEEEEEEESBSS--EEEEEEEEEEEEESSSS-S--HHHHHHHHT-----TT--SGGGGTTSTT--TT--PPP-TT---GGG--PPTT----B---------STTS--------TTSS--PPP-B---------------------------------------PPPPPPPP----PPPPPPPPPPPPPPP--------------------------------

Organism: NCBI:txid442562

Foldseek 3Di:
DWDQPDLQWIKDADDDDDPQWDWKWKDKPPDDTDTFDADPRRMDTHRRLVPAAKIKIKMWIAGPVGDIDIDIDIDGNFNQFDQQWDKDKAWPFPAPDRQEDEWEDEQAQCPPPPPDGFDTGFKTKMKMWGQGQAKKAWPDKDKDWQKAWPDNCQRPRDIHHHGDIDITMMGRNPVRDDDPDDFFWAKIKMWIWIAIRNRVPRIDIHIYIYTYFHYAAQQRWAAPQRVCVNSVHPDDDPQQDRGRNRPPGPPHPVPDDDDDDPVDDDPVPDDDDPPDFWDFDDDQFDGDRDPDDDDGRDRDDPPPDDDDDTPIDGDPPDDPPPPDDDDDDDDDDDDDDDDDDDDDDDDDDDDDDDDDDDDDDDDDDDDDDDDDDDDDDDDDDDDDDDDDDDDDDDDDDDDDDDDDDDDDDD